Protein AF-A0A8S1HQ28-F1 (afdb_monomer_lite)

Radius of gyration: 29.77 Å; chains: 1; bounding box: 77×65×75 Å

Secondary structure (DSSP, 8-state):
-TTS-HHHHHHHHTTS-HHHHHHHTTT-HHHHHHHHTT----SEEEEEEESSSPEEEE-SSEEEEEEE-SGGG-HHHHHHHHHHHHSTT-SEEEEEE--TTSPPPHHHHHHHHHHTTT----EEEEES-EETSS-HHHHHGGGG----SEEEEES-EESS-HHHHHHHHTTSTTT-SEEEEES-SS--HHHHHHHHHH-TT--EEEEES-TT-BHHHHHHHHHGGGG-SSS--EEE-TTSB--HHHHHHHHTSTTSTTTTTEEEEEEEEESSSEEEEEEEEETTTEEEEEE--------S----TTSSS---------TT--HHHHHHHHHHHHHHHS-HHHHTT-EEEEEE--SS-TTSGGGTTT-GGGPBPTTS-BHHHHHHHHHHHHHHHSPSEEEEEETTEEE--TTPPP----SEEEEEEEE-HHHHTTSEEEEE-TTS-EEEEEES--HHHHHHHT-B-TTS-EEE---EEE-HHHHHHHHHHTTTS-S--S---IIIIISTT-SSS---GGGGGS-HHHHHHHHHHHHHHTTS-EEEEE--TT-EEE--SHHHHHHHTSTT-HHHHHTT--S--EES-EEES-B--TT-EEES-EEES-EE-SS-EEES-EEES-EE-TTEEEEEEEETTEEEEEEEETT--TT--EEEEEETTEEEEEEEE-TTT---EE-BSSHHHHHHHHHH---SSS-EE-HHHHHHTB-HHHHHHHHHHHHHHHT--

Structure (mmCIF, N/CA/C/O backbone):
data_AF-A0A8S1HQ28-F1
#
_entry.id   AF-A0A8S1HQ28-F1
#
loop_
_atom_site.group_PDB
_atom_site.id
_atom_site.type_symbol
_atom_site.label_atom_id
_atom_site.label_alt_id
_atom_site.label_comp_id
_atom_site.label_asym_id
_atom_site.label_entity_id
_atom_site.label_seq_id
_atom_site.pdbx_PDB_ins_code
_atom_site.Cartn_x
_atom_site.Cartn_y
_atom_site.Cartn_z
_atom_site.occupancy
_atom_site.B_iso_or_equiv
_atom_site.auth_seq_id
_atom_site.auth_comp_id
_atom_site.auth_asym_id
_atom_site.auth_atom_id
_atom_site.pdbx_PDB_model_num
ATOM 1 N N . MET A 1 1 ? 32.585 -25.638 -35.243 1.00 60.22 1 MET A N 1
ATOM 2 C CA . MET A 1 1 ? 32.973 -24.228 -35.461 1.00 60.22 1 MET A CA 1
ATOM 3 C C . MET A 1 1 ? 34.467 -24.085 -35.724 1.00 60.22 1 MET A C 1
ATOM 5 O O . MET A 1 1 ? 34.850 -23.422 -36.674 1.00 60.22 1 MET A O 1
ATOM 9 N N . ASP A 1 2 ? 35.320 -24.713 -34.922 1.00 63.03 2 ASP A N 1
ATOM 10 C CA . ASP A 1 2 ? 36.739 -24.347 -34.781 1.00 63.03 2 ASP A CA 1
ATOM 11 C C . ASP A 1 2 ? 37.641 -24.673 -35.985 1.00 63.03 2 ASP A C 1
ATOM 13 O O . ASP A 1 2 ? 38.766 -24.188 -36.058 1.00 63.03 2 ASP A O 1
ATOM 17 N N . GLN A 1 3 ? 37.137 -25.424 -36.966 1.00 77.00 3 GLN A N 1
ATOM 18 C CA . GLN A 1 3 ? 37.811 -25.687 -38.245 1.00 77.00 3 GLN A CA 1
ATOM 19 C C . GLN A 1 3 ? 37.507 -24.640 -39.338 1.00 77.00 3 GLN A C 1
ATOM 21 O O . GLN A 1 3 ? 38.095 -24.699 -40.413 1.00 77.00 3 GLN A O 1
ATOM 26 N N . LEU A 1 4 ? 36.598 -23.685 -39.099 1.00 78.25 4 LEU A N 1
ATOM 27 C CA . LEU A 1 4 ? 36.295 -22.621 -40.065 1.00 78.25 4 LEU A CA 1
ATOM 28 C C . LEU A 1 4 ? 37.443 -21.586 -40.136 1.00 78.25 4 LEU A C 1
ATOM 30 O O . LEU A 1 4 ? 38.080 -21.333 -39.108 1.00 78.25 4 LEU A O 1
ATOM 34 N N . PRO A 1 5 ? 37.683 -20.932 -41.291 1.00 86.00 5 PRO A N 1
ATOM 35 C CA . PRO A 1 5 ? 38.585 -19.778 -41.395 1.00 86.00 5 PRO A CA 1
ATOM 36 C C . PRO A 1 5 ? 38.138 -18.599 -40.514 1.00 86.00 5 PRO A C 1
ATOM 38 O O . PRO A 1 5 ? 36.947 -18.438 -40.235 1.00 86.00 5 PRO A O 1
ATOM 41 N N . VAL A 1 6 ? 39.081 -17.767 -40.058 1.00 82.38 6 VAL A N 1
ATOM 42 C CA . VAL A 1 6 ? 38.793 -16.619 -39.168 1.00 82.38 6 VAL A CA 1
ATOM 43 C C . VAL A 1 6 ? 37.926 -15.581 -39.877 1.00 82.38 6 VAL A C 1
ATOM 45 O O . VAL A 1 6 ? 36.978 -15.071 -39.294 1.00 82.38 6 VAL A O 1
ATOM 48 N N . GLU A 1 7 ? 38.196 -15.356 -41.155 1.00 85.12 7 GLU A N 1
ATOM 49 C CA . GLU A 1 7 ? 37.537 -14.411 -42.054 1.00 85.12 7 GLU A CA 1
ATOM 50 C C . GLU A 1 7 ? 36.063 -14.789 -42.259 1.00 85.12 7 GLU A C 1
ATOM 52 O O . GLU A 1 7 ? 35.180 -13.932 -42.294 1.00 85.12 7 GLU A O 1
ATOM 57 N N . LEU A 1 8 ? 35.779 -16.095 -42.345 1.00 85.25 8 LEU A N 1
ATOM 58 C CA . LEU A 1 8 ? 34.419 -16.614 -42.469 1.00 85.25 8 LEU A CA 1
ATOM 59 C C . LEU A 1 8 ? 33.650 -16.485 -41.148 1.00 85.25 8 LEU A C 1
ATOM 61 O O . LEU A 1 8 ? 32.489 -16.086 -41.163 1.00 85.25 8 LEU A O 1
ATOM 65 N N . VAL A 1 9 ? 34.296 -16.764 -40.009 1.00 85.25 9 VAL A N 1
ATOM 66 C CA . VAL A 1 9 ? 33.696 -16.548 -38.681 1.00 85.25 9 VAL A CA 1
ATOM 67 C C . VAL A 1 9 ? 33.418 -15.059 -38.453 1.00 85.25 9 VAL A C 1
ATOM 69 O O . VAL A 1 9 ? 32.308 -14.712 -38.065 1.00 85.25 9 VAL A O 1
ATOM 72 N N . GLN A 1 10 ? 34.362 -14.172 -38.774 1.00 87.25 10 GLN A N 1
ATOM 73 C CA . GLN A 1 10 ? 34.187 -12.720 -38.684 1.00 87.25 10 GLN A CA 1
ATOM 74 C C . GLN A 1 10 ? 33.024 -12.233 -39.559 1.00 87.25 10 GLN A C 1
ATOM 76 O O . GLN A 1 10 ? 32.195 -11.461 -39.087 1.00 87.25 10 GLN A O 1
ATOM 81 N N . LYS A 1 11 ? 32.903 -12.740 -40.795 1.00 87.19 11 LYS A N 1
ATOM 82 C CA . LYS A 1 11 ? 31.801 -12.394 -41.708 1.00 87.19 11 LYS A CA 1
ATOM 83 C C . LYS A 1 11 ? 30.431 -12.901 -41.238 1.00 87.19 11 LYS A C 1
ATOM 85 O O . LYS A 1 11 ? 29.427 -12.245 -41.499 1.00 87.19 11 LYS A O 1
ATOM 90 N N . ILE A 1 12 ? 30.374 -14.044 -40.550 1.00 87.12 12 ILE A N 1
ATOM 91 C CA . ILE A 1 12 ? 29.144 -14.533 -39.904 1.00 87.12 12 ILE A CA 1
ATOM 92 C C . ILE A 1 12 ? 28.785 -13.632 -38.716 1.00 87.12 12 ILE A C 1
ATOM 94 O O . ILE A 1 12 ? 27.652 -13.167 -38.621 1.00 87.12 12 ILE A O 1
ATOM 98 N N . LEU A 1 13 ? 29.756 -13.341 -37.844 1.00 87.56 13 LEU A N 1
ATOM 99 C CA . LEU A 1 13 ? 29.558 -12.507 -36.657 1.00 87.56 13 LEU A CA 1
ATOM 100 C C . LEU A 1 13 ? 29.146 -11.069 -37.018 1.00 87.56 13 LEU A C 1
ATOM 102 O O . LEU A 1 13 ? 28.272 -10.518 -36.361 1.00 87.56 13 LEU A O 1
ATOM 106 N N . SER A 1 14 ? 29.665 -10.488 -38.106 1.00 86.25 14 SER A N 1
ATOM 107 C CA . SER A 1 14 ? 29.308 -9.128 -38.557 1.00 86.25 14 SER A CA 1
ATOM 108 C C . SER A 1 14 ? 27.853 -8.945 -39.027 1.00 86.25 14 SER A C 1
ATOM 110 O O . SER A 1 14 ? 27.474 -7.838 -39.397 1.00 86.25 14 SER A O 1
ATOM 112 N N . ILE A 1 15 ? 27.052 -10.016 -39.064 1.00 88.50 15 ILE A N 1
ATOM 113 C CA . ILE A 1 15 ? 25.621 -9.995 -39.427 1.00 88.50 15 ILE A CA 1
ATOM 114 C C . ILE A 1 15 ? 24.730 -10.113 -38.169 1.00 88.50 15 ILE A C 1
ATOM 116 O O . ILE A 1 15 ? 23.521 -9.897 -38.235 1.00 88.50 15 ILE A O 1
ATOM 120 N N . LEU A 1 16 ? 25.312 -10.453 -37.015 1.00 86.81 16 LEU A N 1
ATOM 121 C CA . LEU A 1 16 ? 24.599 -10.658 -35.755 1.00 86.81 16 LEU A CA 1
ATOM 122 C C . LEU A 1 16 ? 24.260 -9.332 -35.051 1.00 86.81 16 LEU A C 1
ATOM 124 O O . LEU A 1 16 ? 24.922 -8.316 -35.255 1.00 86.81 16 LEU A O 1
ATOM 128 N N . SER A 1 17 ? 23.238 -9.342 -34.185 1.00 86.62 17 SER A N 1
ATOM 129 C CA . SER A 1 17 ? 22.930 -8.183 -33.334 1.00 86.62 17 SER A CA 1
ATOM 130 C C . SER A 1 17 ? 23.995 -7.988 -32.246 1.00 86.62 17 SER A C 1
ATOM 132 O O . SER A 1 17 ? 24.701 -8.936 -31.900 1.00 86.62 17 SER A O 1
ATOM 134 N N . THR A 1 18 ? 24.076 -6.802 -31.623 1.00 82.25 18 THR A N 1
ATOM 135 C CA . THR A 1 18 ? 24.961 -6.598 -30.456 1.00 82.25 18 THR A CA 1
ATOM 136 C C . THR A 1 18 ? 24.685 -7.619 -29.352 1.00 82.25 18 THR A C 1
ATOM 138 O O . THR A 1 18 ? 25.616 -8.126 -28.733 1.00 82.25 18 THR A O 1
ATOM 141 N N . SER A 1 19 ? 23.416 -7.977 -29.131 1.00 85.94 19 SER A N 1
ATOM 142 C CA . SER A 1 19 ? 23.042 -8.966 -28.120 1.00 85.94 19 SER A CA 1
ATOM 143 C C . SER A 1 19 ? 23.557 -10.367 -28.454 1.00 85.94 19 SER A C 1
ATOM 145 O O . SER A 1 19 ? 24.022 -11.084 -27.570 1.00 85.94 19 SER A O 1
ATOM 147 N N . ASP A 1 20 ? 23.515 -10.758 -29.725 1.00 87.62 20 ASP A N 1
ATOM 148 C CA . ASP A 1 20 ? 24.034 -12.048 -30.182 1.00 87.62 20 ASP A CA 1
ATOM 149 C C . ASP A 1 20 ? 25.571 -12.064 -30.174 1.00 87.62 20 ASP A C 1
ATOM 151 O O . ASP A 1 20 ? 26.163 -13.034 -29.708 1.00 87.62 20 ASP A O 1
ATOM 155 N N . LEU A 1 21 ? 26.223 -10.966 -30.585 1.00 86.38 21 LEU A N 1
ATOM 156 C CA . LEU A 1 21 ? 27.676 -10.768 -30.482 1.00 86.38 21 LEU A CA 1
ATOM 157 C C . LEU A 1 21 ? 28.164 -10.888 -29.034 1.00 86.38 21 LEU A C 1
ATOM 159 O O . LEU A 1 21 ? 29.097 -11.642 -28.761 1.00 86.38 21 LEU A O 1
ATOM 163 N N . MET A 1 22 ? 27.506 -10.207 -28.091 1.00 84.69 22 MET A N 1
ATOM 164 C CA . MET A 1 22 ? 27.854 -10.281 -26.670 1.00 84.69 22 MET A CA 1
ATOM 165 C C . MET A 1 22 ? 27.652 -11.691 -26.092 1.00 84.69 22 MET A C 1
ATOM 167 O O . MET A 1 22 ? 28.441 -12.105 -25.246 1.00 84.69 22 MET A O 1
ATOM 171 N N . ASN A 1 23 ? 26.678 -12.473 -26.576 1.00 86.56 23 ASN A N 1
ATOM 172 C CA . ASN A 1 23 ? 26.574 -13.893 -26.212 1.00 86.56 23 ASN A CA 1
ATOM 173 C C . ASN A 1 23 ? 27.648 -14.757 -26.892 1.00 86.56 23 ASN A C 1
ATOM 175 O O . ASN A 1 23 ? 28.205 -15.643 -26.245 1.00 86.56 23 ASN A O 1
ATOM 179 N N . CYS A 1 24 ? 28.006 -14.490 -28.153 1.00 86.06 24 CYS A N 1
ATOM 180 C CA . CYS A 1 24 ? 29.129 -15.150 -28.828 1.00 86.06 24 CYS A CA 1
ATOM 181 C C . CYS A 1 24 ? 30.451 -14.952 -28.074 1.00 86.06 24 CYS A C 1
ATOM 183 O O . CYS A 1 24 ? 31.258 -15.883 -28.014 1.00 86.06 24 CYS A O 1
ATOM 185 N N . CYS A 1 25 ? 30.644 -13.804 -27.416 1.00 80.44 25 CYS A N 1
ATOM 186 C CA . CYS A 1 25 ? 31.787 -13.580 -26.537 1.00 80.44 25 CYS A CA 1
ATOM 187 C C . CYS A 1 25 ? 31.910 -14.615 -25.404 1.00 80.44 25 CYS A C 1
ATOM 189 O O . CYS A 1 25 ? 33.022 -14.908 -24.974 1.00 80.44 25 CYS A O 1
ATOM 191 N N . LEU A 1 26 ? 30.805 -15.208 -24.943 1.00 81.94 26 LEU A N 1
ATOM 192 C CA . LEU A 1 26 ? 30.790 -16.177 -23.840 1.00 81.94 26 LEU A CA 1
ATOM 193 C C . LEU A 1 26 ? 31.065 -17.624 -24.300 1.00 81.94 26 LEU A C 1
ATOM 195 O O . LEU A 1 26 ? 31.283 -18.497 -23.465 1.00 81.94 26 LEU A O 1
ATOM 199 N N . VAL A 1 27 ? 31.058 -17.895 -25.613 1.00 81.50 27 VAL A N 1
ATOM 200 C CA . VAL A 1 27 ? 31.118 -19.263 -26.171 1.00 81.50 27 VAL A CA 1
ATOM 201 C C . VAL A 1 27 ? 32.533 -19.847 -26.152 1.00 81.50 27 VAL A C 1
ATOM 203 O O . VAL A 1 27 ? 32.724 -21.003 -25.783 1.00 81.50 27 VAL A O 1
ATOM 206 N N . SER A 1 28 ? 33.542 -19.081 -26.577 1.00 79.31 28 SER A N 1
ATOM 207 C CA . SER A 1 28 ? 34.950 -19.497 -26.506 1.00 79.31 28 SER A CA 1
ATOM 208 C C . SER A 1 28 ? 35.894 -18.308 -26.663 1.00 79.31 28 SER A C 1
ATOM 210 O O . SER A 1 28 ? 35.531 -17.304 -27.273 1.00 79.31 28 SER A O 1
ATOM 212 N N . ARG A 1 29 ? 37.152 -18.436 -26.208 1.00 77.00 29 ARG A N 1
ATOM 213 C CA . ARG A 1 29 ? 38.188 -17.392 -26.379 1.00 77.00 29 ARG A CA 1
ATOM 214 C C . ARG A 1 29 ? 38.364 -16.942 -27.838 1.00 77.00 29 ARG A C 1
ATOM 216 O O . ARG A 1 29 ? 38.673 -15.780 -28.082 1.00 77.00 29 ARG A O 1
ATOM 223 N N . ARG A 1 30 ? 38.147 -17.840 -28.810 1.00 81.19 30 ARG A N 1
ATOM 224 C CA . ARG A 1 30 ? 38.226 -17.512 -30.242 1.00 81.19 30 ARG A CA 1
ATOM 225 C C . ARG A 1 30 ? 37.038 -16.668 -30.702 1.00 81.19 30 ARG A C 1
ATOM 227 O O . ARG A 1 30 ? 37.240 -15.696 -31.422 1.00 81.19 30 ARG A O 1
ATOM 234 N N . PHE A 1 31 ? 35.821 -17.024 -30.289 1.00 82.75 31 PHE A N 1
ATOM 235 C CA . PHE A 1 31 ? 34.632 -16.231 -30.607 1.00 82.75 31 PHE A CA 1
ATOM 236 C C . PHE A 1 31 ? 34.655 -14.887 -29.878 1.00 82.75 31 PHE A C 1
ATOM 238 O O . PHE A 1 31 ? 34.329 -13.880 -30.495 1.00 82.75 31 PHE A O 1
ATOM 245 N N . MET A 1 32 ? 35.142 -14.850 -28.636 1.00 78.50 32 MET A N 1
ATOM 246 C CA . MET A 1 32 ? 35.394 -13.634 -27.861 1.00 78.50 32 MET A CA 1
ATOM 247 C C . MET A 1 32 ? 36.320 -12.659 -28.592 1.00 78.50 32 MET A C 1
ATOM 249 O O . MET A 1 32 ? 35.901 -11.545 -28.877 1.00 78.50 32 MET A O 1
ATOM 253 N N . ALA A 1 33 ? 37.528 -13.079 -28.987 1.00 79.19 33 ALA A N 1
ATOM 254 C CA . ALA A 1 33 ? 38.482 -12.187 -29.652 1.00 79.19 33 ALA A CA 1
ATOM 255 C C . ALA A 1 33 ? 37.930 -11.560 -30.950 1.00 79.19 33 ALA A C 1
ATOM 257 O O . ALA A 1 33 ? 38.136 -10.373 -31.197 1.00 79.19 33 ALA A O 1
ATOM 258 N N . ILE A 1 34 ? 37.198 -12.335 -31.761 1.00 83.81 34 ILE A N 1
ATOM 259 C CA . ILE A 1 34 ? 36.603 -11.836 -33.011 1.00 83.81 34 ILE A CA 1
ATOM 260 C C . ILE A 1 34 ? 35.375 -10.958 -32.717 1.00 83.81 34 ILE A C 1
ATOM 262 O O . ILE A 1 34 ? 35.253 -9.880 -33.294 1.00 83.81 34 ILE A O 1
ATOM 266 N N . SER A 1 35 ? 34.496 -11.368 -31.798 1.00 84.81 35 SER A N 1
ATOM 267 C CA . SER A 1 35 ? 33.278 -10.618 -31.452 1.00 84.81 35 SER A CA 1
ATOM 268 C C . SER A 1 35 ? 33.609 -9.274 -30.797 1.00 84.81 35 SER A C 1
ATOM 270 O O . SER A 1 35 ? 33.019 -8.271 -31.178 1.00 84.81 35 SER A O 1
ATOM 272 N N . CYS A 1 36 ? 34.613 -9.207 -29.910 1.00 80.06 36 CYS A N 1
ATOM 273 C CA . CYS A 1 36 ? 35.101 -7.947 -29.339 1.00 80.06 36 CYS A CA 1
ATOM 274 C C . CYS A 1 36 ? 35.595 -6.959 -30.409 1.00 80.06 36 CYS A C 1
ATOM 276 O O . CYS A 1 36 ? 35.365 -5.765 -30.267 1.00 80.06 36 CYS A O 1
ATOM 278 N N . SER A 1 37 ? 36.203 -7.434 -31.505 1.00 81.50 37 SER A N 1
ATOM 279 C CA . SER A 1 37 ? 36.604 -6.569 -32.633 1.00 81.50 37 SER A CA 1
ATOM 280 C C . SER A 1 37 ? 35.435 -6.056 -33.492 1.00 81.50 37 SER A C 1
ATOM 282 O O . SER A 1 37 ? 35.648 -5.250 -34.395 1.00 81.50 37 SER A O 1
ATOM 284 N N . LEU A 1 38 ? 34.213 -6.536 -33.229 1.00 83.88 38 LEU A N 1
ATOM 285 C CA . LEU A 1 38 ? 32.975 -6.182 -33.929 1.00 83.88 38 LEU A CA 1
ATOM 286 C C . LEU A 1 38 ? 31.928 -5.527 -33.007 1.00 83.88 38 LEU A C 1
ATOM 288 O O . LEU A 1 38 ? 30.865 -5.138 -33.489 1.00 83.88 38 LEU A O 1
ATOM 292 N N . MET A 1 39 ? 32.186 -5.416 -31.697 1.00 79.62 39 MET A N 1
ATOM 293 C CA . MET A 1 39 ? 31.259 -4.758 -30.772 1.00 79.62 39 MET A CA 1
ATOM 294 C C . MET A 1 39 ? 31.261 -3.233 -30.982 1.00 79.62 39 MET A C 1
ATOM 296 O O . MET A 1 39 ? 32.324 -2.653 -31.210 1.00 79.62 39 MET A O 1
ATOM 300 N N . PRO A 1 40 ? 30.098 -2.561 -30.883 1.00 79.12 40 PRO A N 1
ATOM 301 C CA . PRO A 1 40 ? 30.046 -1.105 -30.813 1.00 79.12 40 PRO A CA 1
ATOM 302 C C . PRO A 1 40 ? 30.622 -0.607 -29.480 1.00 79.12 40 PRO A C 1
ATOM 304 O O . PRO A 1 40 ? 30.607 -1.326 -28.480 1.00 79.12 40 PRO A O 1
ATOM 307 N N . GLU A 1 41 ? 31.068 0.650 -29.442 1.00 83.69 41 GLU A N 1
ATOM 308 C CA . GLU A 1 41 ? 31.470 1.305 -28.193 1.00 83.69 41 GLU A CA 1
ATOM 309 C C . GLU A 1 41 ? 30.271 1.403 -27.234 1.00 83.69 41 GLU A C 1
ATOM 311 O O . GLU A 1 41 ? 29.306 2.137 -27.473 1.00 83.69 41 GLU A O 1
ATOM 316 N N . LEU A 1 42 ? 30.325 0.635 -26.143 1.00 85.25 42 LEU A N 1
ATOM 317 C CA . LEU A 1 42 ? 29.289 0.624 -25.117 1.00 85.25 42 LEU A CA 1
ATOM 318 C C . LEU A 1 42 ? 29.462 1.828 -24.186 1.00 85.25 42 LEU A C 1
ATOM 320 O O . LEU A 1 42 ? 30.517 2.046 -23.597 1.00 85.25 42 LEU A O 1
ATOM 324 N N . VAL A 1 43 ? 28.391 2.606 -24.061 1.00 89.31 43 VAL A N 1
ATOM 325 C CA . VAL A 1 43 ? 28.334 3.854 -23.292 1.00 89.31 43 VAL A CA 1
ATOM 326 C C . VAL A 1 43 ? 27.760 3.598 -21.897 1.00 89.31 43 VAL A C 1
ATOM 328 O O . VAL A 1 43 ? 28.248 4.160 -20.922 1.00 89.31 43 VAL A O 1
ATOM 331 N N . SER A 1 44 ? 26.766 2.712 -21.786 1.00 90.69 44 SER A N 1
ATOM 332 C CA . SER A 1 44 ? 26.208 2.257 -20.507 1.00 90.69 44 SER A CA 1
ATOM 333 C C . SER A 1 44 ? 26.370 0.745 -20.373 1.00 90.69 44 SER A C 1
ATOM 335 O O . SER A 1 44 ? 26.017 0.009 -21.296 1.00 90.69 44 SER A O 1
ATOM 337 N N . LEU A 1 45 ? 26.882 0.276 -19.234 1.00 92.25 45 LEU A N 1
ATOM 338 C CA . LEU A 1 45 ? 27.032 -1.147 -18.933 1.00 92.25 45 LEU A CA 1
ATOM 339 C C . LEU A 1 45 ? 26.366 -1.504 -17.598 1.00 92.25 45 LEU A C 1
ATOM 341 O O . LEU A 1 45 ? 26.704 -0.940 -16.558 1.00 92.25 45 LEU A O 1
ATOM 345 N N . ARG A 1 46 ? 25.460 -2.486 -17.622 1.00 91.81 46 ARG A N 1
ATOM 346 C CA . ARG A 1 46 ? 24.896 -3.123 -16.423 1.00 91.81 46 ARG A CA 1
ATOM 347 C C . ARG A 1 46 ? 25.542 -4.480 -16.172 1.00 91.81 46 ARG A C 1
ATOM 349 O O . ARG A 1 46 ? 25.710 -5.274 -17.092 1.00 91.81 46 ARG A O 1
ATOM 356 N N . ILE A 1 47 ? 25.865 -4.773 -14.923 1.00 90.56 47 ILE A N 1
ATOM 357 C CA . ILE A 1 47 ? 26.485 -6.025 -14.505 1.00 90.56 47 ILE A CA 1
ATOM 358 C C . ILE A 1 47 ? 25.621 -6.642 -13.411 1.00 90.56 47 ILE A C 1
ATOM 360 O O . ILE A 1 47 ? 25.559 -6.124 -12.300 1.00 90.56 47 ILE A O 1
ATOM 364 N N . ALA A 1 48 ? 24.938 -7.733 -13.748 1.00 88.12 48 ALA A N 1
ATOM 365 C CA . ALA A 1 48 ? 24.106 -8.487 -12.819 1.00 88.12 48 ALA A CA 1
ATOM 366 C C . ALA A 1 48 ? 24.921 -9.651 -12.246 1.00 88.12 48 ALA A C 1
ATOM 368 O O . ALA A 1 48 ? 25.379 -10.522 -12.988 1.00 88.12 48 ALA A O 1
ATOM 369 N N . LEU A 1 49 ? 25.126 -9.662 -10.934 1.00 84.50 49 LEU A N 1
ATOM 370 C CA . LEU A 1 49 ? 25.721 -10.777 -10.209 1.00 84.50 49 LEU A CA 1
ATOM 371 C C . LEU A 1 49 ? 24.599 -11.757 -9.855 1.00 84.50 49 LEU A C 1
ATOM 373 O O . LEU A 1 49 ? 23.597 -11.366 -9.261 1.00 84.50 49 LEU A O 1
ATOM 377 N N . SER A 1 50 ? 24.732 -13.015 -10.269 1.00 76.94 50 SER A N 1
ATOM 378 C CA . SER A 1 50 ? 23.623 -13.973 -10.244 1.00 76.94 50 SER A CA 1
ATOM 379 C C . SER A 1 50 ? 24.097 -15.420 -10.085 1.00 76.94 50 SER A C 1
ATOM 381 O O . SER A 1 50 ? 25.293 -15.710 -9.982 1.00 76.94 50 SER A O 1
ATOM 383 N N . ASP A 1 51 ? 23.141 -16.350 -10.098 1.00 71.75 51 ASP A N 1
ATOM 384 C CA . ASP A 1 51 ? 23.400 -17.769 -10.327 1.00 71.75 51 ASP A CA 1
ATOM 385 C C . ASP A 1 51 ? 23.577 -18.060 -11.829 1.00 71.75 51 ASP A C 1
ATOM 387 O O . ASP A 1 51 ? 23.270 -17.240 -12.699 1.00 71.75 51 ASP A O 1
ATOM 391 N N . CYS A 1 52 ? 24.129 -19.233 -12.130 1.00 67.94 52 CYS A N 1
ATOM 392 C CA . CYS A 1 52 ? 24.496 -19.665 -13.479 1.00 67.94 52 CYS A CA 1
ATOM 393 C C . CYS A 1 52 ? 23.275 -19.963 -14.378 1.00 67.94 52 CYS A C 1
ATOM 395 O O . CYS A 1 52 ? 22.244 -20.414 -13.877 1.00 67.94 52 CYS A O 1
ATOM 397 N N . PRO A 1 53 ? 23.400 -19.842 -15.717 1.00 73.25 53 PRO A N 1
ATOM 398 C CA . PRO A 1 53 ? 24.623 -19.585 -16.488 1.00 73.25 53 PRO A CA 1
ATOM 399 C C . PRO A 1 53 ? 24.920 -18.093 -16.698 1.00 73.25 53 PRO A C 1
ATOM 401 O O . PRO A 1 53 ? 24.013 -17.267 -16.698 1.00 73.25 53 PRO A O 1
ATOM 404 N N . CYS A 1 54 ? 26.185 -17.763 -16.978 1.00 81.19 54 CYS A N 1
ATOM 405 C CA . CYS A 1 54 ? 26.553 -16.432 -17.465 1.00 81.19 54 CYS A CA 1
ATOM 406 C C . CYS A 1 54 ? 25.844 -16.129 -18.799 1.00 81.19 54 CYS A C 1
ATOM 408 O O . CYS A 1 54 ? 25.749 -17.001 -19.666 1.00 81.19 54 CYS A O 1
ATOM 410 N N . ARG A 1 55 ? 25.374 -14.892 -18.972 1.00 85.94 55 ARG A N 1
ATOM 411 C CA . ARG A 1 55 ? 24.684 -14.399 -20.178 1.00 85.94 55 ARG A CA 1
ATOM 412 C C . ARG A 1 55 ? 25.095 -12.961 -20.454 1.00 85.94 55 ARG A C 1
ATOM 414 O O . ARG A 1 55 ? 25.584 -12.279 -19.562 1.00 85.94 55 ARG A O 1
ATOM 421 N N . ALA A 1 56 ? 24.875 -12.481 -21.667 1.00 86.62 56 ALA A N 1
ATOM 422 C CA . ALA A 1 56 ? 25.062 -11.073 -21.985 1.00 86.62 56 ALA A CA 1
ATOM 423 C C . ALA A 1 56 ? 24.004 -10.609 -22.988 1.00 86.62 56 ALA A C 1
ATOM 425 O O . ALA A 1 56 ? 23.267 -11.417 -23.554 1.00 86.62 56 ALA A O 1
ATOM 426 N N . GLY A 1 57 ? 23.936 -9.311 -23.233 1.00 84.31 57 GLY A N 1
ATOM 427 C CA . GLY A 1 57 ? 23.095 -8.754 -24.281 1.00 84.31 57 GLY A CA 1
ATOM 428 C C . GLY A 1 57 ? 23.283 -7.251 -24.408 1.00 84.31 57 GLY A C 1
ATOM 429 O O . GLY A 1 57 ? 23.928 -6.634 -23.566 1.00 84.31 57 GLY A O 1
ATOM 430 N N . GLY A 1 58 ? 22.732 -6.643 -25.455 1.00 82.88 58 GLY A N 1
ATOM 431 C CA . GLY A 1 58 ? 22.936 -5.215 -25.672 1.00 82.88 58 GLY A CA 1
ATOM 432 C C . GLY A 1 58 ? 22.220 -4.621 -26.878 1.00 82.88 58 GLY A C 1
ATOM 433 O O . GLY A 1 58 ? 21.748 -5.332 -27.768 1.00 82.88 58 GLY A O 1
ATOM 434 N N . SER A 1 59 ? 22.160 -3.292 -26.875 1.00 81.06 59 SER A N 1
ATOM 435 C CA . SER A 1 59 ? 2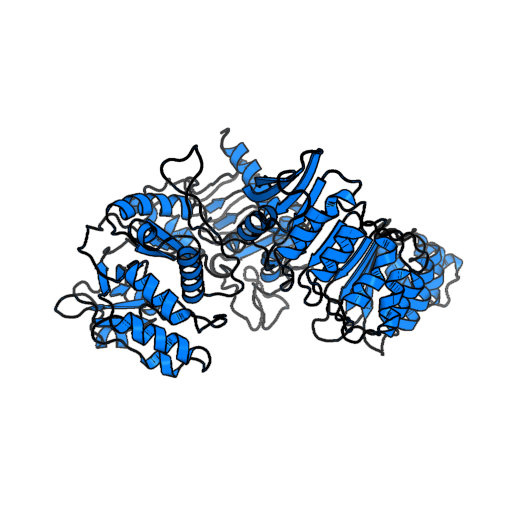1.668 -2.420 -27.941 1.00 81.06 59 SER A CA 1
ATOM 436 C C . SER A 1 59 ? 22.850 -1.806 -28.715 1.00 81.06 59 SER A C 1
ATOM 438 O O . SER A 1 59 ? 23.961 -2.332 -28.701 1.00 81.06 59 SER A O 1
ATOM 440 N N . ALA A 1 60 ? 22.647 -0.694 -29.425 1.00 76.88 60 ALA A N 1
ATOM 441 C CA . ALA A 1 60 ? 23.729 -0.005 -30.136 1.00 76.88 60 ALA A CA 1
ATOM 442 C C . ALA A 1 60 ? 24.705 0.759 -29.211 1.00 76.88 60 ALA A C 1
ATOM 444 O O . ALA A 1 60 ? 25.767 1.162 -29.676 1.00 76.88 60 ALA A O 1
ATOM 445 N N . LYS A 1 61 ? 24.334 1.005 -27.942 1.00 83.94 61 LYS A N 1
ATOM 446 C CA . LYS A 1 61 ? 25.138 1.769 -26.960 1.00 83.94 61 LYS A CA 1
ATOM 447 C C . LYS A 1 61 ? 25.042 1.269 -25.515 1.00 83.94 61 LYS A C 1
ATOM 449 O O . LYS A 1 61 ? 25.756 1.778 -24.653 1.00 83.94 61 LYS A O 1
ATOM 454 N N . GLU A 1 62 ? 24.164 0.315 -25.233 1.00 87.19 62 GLU A N 1
ATOM 455 C CA . GLU A 1 62 ? 23.935 -0.212 -23.887 1.00 87.19 62 GLU A CA 1
ATOM 456 C C . GLU A 1 62 ? 24.250 -1.703 -23.889 1.00 87.19 62 GLU A C 1
ATOM 458 O O . GLU A 1 62 ? 23.786 -2.423 -24.772 1.00 87.19 62 GLU A O 1
ATOM 463 N N . GLY A 1 63 ? 25.010 -2.172 -22.907 1.00 87.69 63 GLY A N 1
ATOM 464 C CA . GLY A 1 63 ? 25.258 -3.592 -22.694 1.00 87.69 63 GLY A CA 1
ATOM 465 C C . GLY A 1 63 ? 24.809 -4.033 -21.310 1.00 87.69 63 GLY A C 1
ATOM 466 O O . GLY A 1 63 ? 24.802 -3.252 -20.358 1.00 87.69 63 GLY A O 1
ATOM 467 N N . TRP A 1 64 ? 24.487 -5.312 -21.181 1.00 89.62 64 TRP A N 1
ATOM 468 C CA . TRP A 1 64 ? 24.354 -5.981 -19.899 1.00 89.62 64 TRP A CA 1
ATOM 469 C C . TRP A 1 64 ? 25.135 -7.297 -19.894 1.00 89.62 64 TRP A C 1
ATOM 471 O O . TRP A 1 64 ? 25.241 -7.987 -20.911 1.00 89.62 64 TRP A O 1
ATOM 481 N N . LEU A 1 65 ? 25.698 -7.634 -18.736 1.00 88.56 65 LEU A N 1
ATOM 482 C CA . LEU A 1 65 ? 26.476 -8.844 -18.502 1.00 88.56 65 LEU A CA 1
ATOM 483 C C . LEU A 1 65 ? 26.008 -9.496 -17.198 1.00 88.56 65 LEU A C 1
ATOM 485 O O . LEU A 1 65 ? 26.171 -8.935 -16.118 1.00 88.56 65 LEU A O 1
ATOM 489 N N . GLN A 1 66 ? 25.422 -10.683 -17.308 1.00 87.00 66 GLN A N 1
ATOM 490 C CA . GLN A 1 66 ? 25.013 -11.520 -16.188 1.00 87.00 66 GLN A CA 1
ATOM 491 C C . GLN A 1 66 ? 26.148 -12.495 -15.851 1.00 87.00 66 GLN A C 1
ATOM 493 O O . GLN A 1 66 ? 26.570 -13.291 -16.696 1.00 87.00 66 GLN A O 1
ATOM 498 N N . ILE A 1 67 ? 26.660 -12.416 -14.624 1.00 82.75 67 ILE A N 1
ATOM 499 C CA . ILE A 1 67 ? 27.868 -13.104 -14.166 1.00 82.75 67 ILE A CA 1
ATOM 500 C C . ILE A 1 67 ? 27.518 -14.055 -13.030 1.00 82.75 67 ILE A C 1
ATOM 502 O O . ILE A 1 67 ? 27.078 -13.636 -11.961 1.00 82.75 67 ILE A O 1
ATOM 506 N N . CYS A 1 68 ? 27.807 -15.337 -13.233 1.00 80.50 68 CYS A N 1
ATOM 507 C CA . CYS A 1 68 ? 27.640 -16.336 -12.192 1.00 80.50 68 CYS A CA 1
ATOM 508 C C . CYS A 1 68 ? 28.704 -16.182 -11.093 1.00 80.50 68 CYS A C 1
ATOM 510 O O . CYS A 1 68 ? 29.900 -16.263 -11.380 1.00 80.50 68 CYS A O 1
ATOM 512 N N . GLN A 1 69 ? 28.297 -16.027 -9.828 1.00 74.88 69 GLN A N 1
ATOM 513 C CA . GLN A 1 69 ? 29.244 -15.854 -8.712 1.00 74.88 69 GLN A CA 1
ATOM 514 C C . GLN A 1 69 ? 30.058 -17.130 -8.368 1.00 74.88 69 GLN A C 1
ATOM 516 O O . GLN A 1 69 ? 31.014 -17.068 -7.591 1.00 74.88 69 GLN A O 1
ATOM 521 N N . CYS A 1 70 ? 29.716 -18.306 -8.916 1.00 73.94 70 CYS A N 1
ATOM 522 C CA . CYS A 1 70 ? 30.336 -19.573 -8.512 1.00 73.94 70 CYS A CA 1
ATOM 523 C C . CYS A 1 70 ? 31.725 -19.835 -9.142 1.00 73.94 70 CYS A C 1
ATOM 525 O O . CYS A 1 70 ? 31.974 -19.575 -10.321 1.00 73.94 70 CYS A O 1
ATOM 527 N N . LYS A 1 71 ? 32.618 -20.476 -8.372 1.00 68.75 71 LYS A N 1
ATOM 528 C CA . LYS A 1 71 ? 33.998 -20.802 -8.795 1.00 68.75 71 LYS A CA 1
ATOM 529 C C . LYS A 1 71 ? 34.099 -21.767 -9.989 1.00 68.75 71 LYS A C 1
ATOM 531 O O . LYS A 1 71 ? 35.155 -21.851 -10.601 1.00 68.75 71 LYS A O 1
ATOM 536 N N . MET A 1 72 ? 33.027 -22.490 -10.324 1.00 67.44 72 MET A N 1
ATOM 537 C CA . MET A 1 72 ? 33.025 -23.494 -11.399 1.00 67.44 72 MET A CA 1
ATOM 538 C C . MET A 1 72 ? 32.950 -22.897 -12.813 1.00 67.44 72 MET A C 1
ATOM 540 O O . MET A 1 72 ? 33.282 -23.592 -13.767 1.00 67.44 72 MET A O 1
ATOM 544 N N . HIS A 1 73 ? 32.505 -21.643 -12.963 1.00 71.44 73 HIS A N 1
ATOM 545 C CA . HIS A 1 73 ? 32.149 -21.061 -14.268 1.00 71.44 73 HIS A CA 1
ATOM 546 C C . HIS A 1 73 ? 33.048 -19.894 -14.720 1.00 71.44 73 HIS A C 1
ATOM 548 O O . HIS A 1 73 ? 32.691 -19.161 -15.638 1.00 71.44 73 HIS A O 1
ATOM 554 N N . GLY A 1 74 ? 34.231 -19.735 -14.113 1.00 69.75 74 GLY A N 1
ATOM 555 C CA . GLY A 1 74 ? 35.312 -18.904 -14.666 1.00 69.75 74 GLY A CA 1
ATOM 556 C C . GLY A 1 74 ? 34.991 -17.413 -14.839 1.00 69.75 74 GLY A C 1
ATOM 557 O O . GLY A 1 74 ? 35.487 -16.776 -15.768 1.00 69.75 74 GLY A O 1
ATOM 558 N N . ALA A 1 75 ? 34.141 -16.848 -13.973 1.00 74.19 75 ALA A N 1
ATOM 559 C CA . ALA A 1 75 ? 33.736 -15.438 -14.025 1.00 74.19 75 ALA A CA 1
ATOM 560 C C . ALA A 1 75 ? 34.932 -14.467 -14.035 1.00 74.19 75 ALA A C 1
ATOM 562 O O . ALA A 1 75 ? 34.911 -13.456 -14.735 1.00 74.19 75 ALA A O 1
ATOM 563 N N . LYS A 1 76 ? 35.996 -14.815 -13.307 1.00 77.44 76 LYS A N 1
ATOM 564 C CA . LYS A 1 76 ? 37.265 -14.087 -13.233 1.00 77.44 76 LYS A CA 1
ATOM 565 C C . LYS A 1 76 ? 37.969 -14.018 -14.588 1.00 77.44 76 LYS A C 1
ATOM 567 O O . LYS A 1 76 ? 38.284 -12.932 -15.064 1.00 77.44 76 LYS A O 1
ATOM 572 N N . GLU A 1 77 ? 38.178 -15.167 -15.221 1.00 78.81 77 GLU A N 1
ATOM 573 C CA . GLU A 1 77 ? 38.830 -15.298 -16.525 1.00 78.81 77 GLU A CA 1
ATOM 574 C C . GLU A 1 77 ? 38.002 -14.633 -17.632 1.00 78.81 77 GLU A C 1
ATOM 576 O O . GLU A 1 77 ? 38.554 -14.056 -18.566 1.00 78.81 77 GLU A O 1
ATOM 581 N N . LEU A 1 78 ? 36.675 -14.694 -17.512 1.00 77.88 78 LEU A N 1
ATOM 582 C CA . LEU A 1 78 ? 35.721 -14.059 -18.414 1.00 77.88 78 LEU A CA 1
ATOM 583 C C . LEU A 1 78 ? 35.783 -12.527 -18.300 1.00 77.88 78 LEU A C 1
ATOM 585 O O . LEU A 1 78 ? 35.964 -11.846 -19.308 1.00 77.88 78 LEU A O 1
ATOM 589 N N . LEU A 1 79 ? 35.728 -11.976 -17.084 1.00 82.75 79 LEU A N 1
ATOM 590 C CA . LEU A 1 79 ? 35.862 -10.536 -16.851 1.00 82.75 79 LEU A CA 1
ATOM 591 C C . LEU A 1 79 ? 37.224 -9.988 -17.295 1.00 82.75 79 LEU A C 1
ATOM 593 O O . LEU A 1 79 ? 37.275 -8.962 -17.970 1.00 82.75 79 LEU A O 1
ATOM 597 N N . GLN A 1 80 ? 38.320 -10.680 -16.969 1.00 83.38 80 GLN A N 1
ATOM 598 C CA . GLN A 1 80 ? 39.680 -10.248 -17.316 1.00 83.38 80 GLN A CA 1
ATOM 599 C C . GLN A 1 80 ? 39.929 -10.127 -18.827 1.00 83.38 80 GLN A C 1
ATOM 601 O O . GLN A 1 80 ? 40.819 -9.378 -19.225 1.00 83.38 80 GLN A O 1
ATOM 606 N N . VAL A 1 81 ? 39.169 -10.843 -19.666 1.00 76.94 81 VAL A N 1
ATOM 607 C CA . VAL A 1 81 ? 39.299 -10.769 -21.131 1.00 76.94 81 VAL A CA 1
ATOM 608 C C . VAL A 1 81 ? 38.214 -9.894 -21.771 1.00 76.94 81 VAL A C 1
ATOM 610 O O . VAL A 1 81 ? 38.497 -9.264 -22.784 1.00 76.94 81 VAL A O 1
ATOM 613 N N . LEU A 1 82 ? 37.007 -9.789 -21.197 1.00 81.44 82 LEU A N 1
ATOM 614 C CA . LEU A 1 82 ? 35.944 -8.931 -21.745 1.00 81.44 82 LEU A CA 1
ATOM 615 C C . LEU A 1 82 ? 36.122 -7.447 -21.422 1.00 81.44 82 LEU A C 1
ATOM 617 O O . LEU A 1 82 ? 36.025 -6.616 -22.325 1.00 81.44 82 LEU A O 1
ATOM 621 N N . LEU A 1 83 ? 36.364 -7.105 -20.150 1.00 85.44 83 LEU A N 1
ATOM 622 C CA . LEU A 1 83 ? 36.339 -5.713 -19.686 1.00 85.44 83 LEU A CA 1
ATOM 623 C C . LEU A 1 83 ? 37.267 -4.769 -20.476 1.00 85.44 83 LEU A C 1
ATOM 625 O O . LEU A 1 83 ? 36.788 -3.688 -20.819 1.00 85.44 83 LEU A O 1
ATOM 629 N N . PRO A 1 84 ? 38.509 -5.150 -20.865 1.00 84.31 84 PRO A N 1
ATOM 630 C CA . PRO A 1 84 ? 39.395 -4.298 -21.670 1.00 84.31 84 PRO A CA 1
ATOM 631 C C . PRO A 1 84 ? 38.804 -3.760 -22.982 1.00 84.31 84 PRO A C 1
ATOM 633 O O . PRO A 1 84 ? 39.304 -2.764 -23.497 1.00 84.31 84 PRO A O 1
ATOM 636 N N . PHE A 1 85 ? 37.768 -4.405 -23.530 1.00 77.50 85 PHE A N 1
ATOM 637 C CA . PHE A 1 85 ? 37.111 -3.996 -24.777 1.00 77.50 85 PHE A CA 1
ATOM 638 C C . PHE A 1 85 ? 35.828 -3.177 -24.566 1.00 77.50 85 PHE A C 1
ATOM 640 O O . PHE A 1 85 ? 35.316 -2.622 -25.532 1.00 77.50 85 PHE A O 1
ATOM 647 N N . ILE A 1 86 ? 35.286 -3.119 -23.341 1.00 81.44 86 ILE A N 1
ATOM 648 C CA . ILE A 1 86 ? 33.960 -2.529 -23.063 1.00 81.44 86 ILE A CA 1
ATOM 649 C C . ILE A 1 86 ? 33.935 -1.497 -21.928 1.00 81.44 86 ILE A C 1
ATOM 651 O O . ILE A 1 86 ? 32.936 -0.798 -21.787 1.00 81.44 86 ILE A O 1
ATOM 655 N N . SER A 1 87 ? 34.990 -1.376 -21.116 1.00 84.62 87 SER A N 1
ATOM 656 C CA . SER A 1 87 ? 35.035 -0.395 -20.020 1.00 84.62 87 SER A CA 1
ATOM 657 C C . SER A 1 87 ? 35.519 0.993 -20.452 1.00 84.62 87 SER A C 1
ATOM 659 O O . SER A 1 87 ? 35.079 1.992 -19.893 1.00 84.62 87 SER A O 1
ATOM 661 N N . SER A 1 88 ? 36.409 1.080 -21.445 1.00 82.38 88 SER A N 1
ATOM 662 C CA . SER A 1 88 ? 37.159 2.304 -21.777 1.00 82.38 88 SER A CA 1
ATOM 663 C C . SER A 1 88 ? 36.297 3.476 -22.264 1.00 82.38 88 SER A C 1
ATOM 665 O O . SER A 1 88 ? 36.624 4.626 -21.978 1.00 82.38 88 SER A O 1
ATOM 667 N N . ALA A 1 89 ? 35.199 3.194 -22.970 1.00 84.88 89 ALA A N 1
ATOM 668 C CA . ALA A 1 89 ? 34.262 4.193 -23.496 1.00 84.88 89 ALA A CA 1
ATOM 669 C C . ALA A 1 89 ? 33.041 4.445 -22.584 1.00 84.88 89 ALA A C 1
ATOM 671 O O . ALA A 1 89 ? 32.223 5.324 -22.869 1.00 84.88 89 ALA A O 1
ATOM 672 N N . ALA A 1 90 ? 32.897 3.684 -21.495 1.00 90.56 90 ALA A N 1
ATOM 673 C CA . ALA A 1 90 ? 31.691 3.695 -20.681 1.00 90.56 90 ALA A CA 1
ATOM 674 C C . ALA A 1 90 ? 31.570 4.976 -19.837 1.00 90.56 90 ALA A C 1
ATOM 676 O O . ALA A 1 90 ? 32.478 5.343 -19.089 1.00 90.56 90 ALA A O 1
ATOM 677 N N . ASN A 1 91 ? 30.403 5.622 -19.910 1.00 93.62 91 ASN A N 1
ATOM 678 C CA . ASN A 1 91 ? 30.022 6.753 -19.063 1.00 93.62 91 ASN A CA 1
ATOM 679 C C . ASN A 1 91 ? 29.051 6.362 -17.930 1.00 93.62 91 ASN A C 1
ATOM 681 O O . ASN A 1 91 ? 28.829 7.155 -17.017 1.00 93.62 91 ASN A O 1
ATOM 685 N N . SER A 1 92 ? 28.482 5.157 -17.959 1.00 94.94 92 SER A N 1
ATOM 686 C CA . SER A 1 92 ? 27.543 4.659 -16.953 1.00 94.94 92 SER A CA 1
ATOM 687 C C . SER A 1 92 ? 27.855 3.203 -16.616 1.00 94.94 92 SER A C 1
ATOM 689 O O . SER A 1 92 ? 27.888 2.354 -17.507 1.00 94.94 92 SER A O 1
ATOM 691 N N . LEU A 1 93 ? 28.072 2.921 -15.330 1.00 95.12 93 LEU A N 1
ATOM 692 C CA . LEU A 1 93 ? 28.223 1.572 -14.789 1.00 95.12 93 LEU A CA 1
ATOM 693 C C . LEU A 1 93 ? 27.138 1.320 -13.739 1.00 95.12 93 LEU A C 1
ATOM 695 O O . LEU A 1 93 ? 27.001 2.077 -12.781 1.00 95.12 93 LEU A O 1
ATOM 699 N N . GLU A 1 94 ? 26.393 0.235 -13.904 1.00 94.75 94 GLU A N 1
ATOM 700 C CA . GLU A 1 94 ? 25.413 -0.266 -12.942 1.00 94.75 94 GLU A CA 1
ATOM 701 C C . GLU A 1 94 ? 25.826 -1.672 -12.504 1.00 94.75 94 GLU A C 1
ATOM 703 O O . GLU A 1 94 ? 26.065 -2.530 -13.349 1.00 94.75 94 GLU A O 1
ATOM 708 N N . VAL A 1 95 ? 25.925 -1.917 -11.199 1.00 92.25 95 VAL A N 1
ATOM 709 C CA . VAL A 1 95 ? 26.179 -3.247 -10.632 1.00 92.25 95 VAL A CA 1
ATOM 710 C C . VAL A 1 95 ? 25.003 -3.608 -9.738 1.00 92.25 95 VAL A C 1
ATOM 712 O O . VAL A 1 95 ? 24.725 -2.900 -8.770 1.00 92.25 95 VAL A O 1
ATOM 715 N N . GLU A 1 96 ? 24.322 -4.704 -10.058 1.00 89.00 96 GLU A N 1
ATOM 716 C CA . GLU A 1 96 ? 23.231 -5.252 -9.254 1.00 89.00 96 GLU A CA 1
ATOM 717 C C . GLU A 1 96 ? 23.576 -6.664 -8.780 1.00 89.00 96 GLU A C 1
ATOM 719 O O . GLU A 1 96 ? 24.154 -7.442 -9.537 1.00 89.00 96 GLU A O 1
ATOM 724 N N . ASP A 1 97 ? 23.200 -7.011 -7.549 1.00 84.12 97 ASP A N 1
ATOM 725 C CA . ASP A 1 97 ? 23.207 -8.398 -7.076 1.00 84.12 97 ASP A CA 1
ATOM 726 C C . ASP A 1 97 ? 21.776 -8.949 -7.011 1.00 84.12 97 ASP A C 1
ATOM 728 O O . ASP A 1 97 ? 20.908 -8.425 -6.306 1.00 84.12 97 ASP A O 1
ATOM 732 N N . GLU A 1 98 ? 21.522 -10.010 -7.775 1.00 68.25 98 GLU A N 1
ATOM 733 C CA . GLU A 1 98 ? 20.240 -10.717 -7.806 1.00 68.25 98 GLU A CA 1
ATOM 734 C C . GLU A 1 98 ? 20.135 -11.751 -6.661 1.00 68.25 98 GLU A C 1
ATOM 736 O O . GLU A 1 98 ? 19.050 -12.281 -6.395 1.00 68.25 98 GLU A O 1
ATOM 741 N N . LEU A 1 99 ? 21.239 -12.045 -5.954 1.00 62.09 99 LEU A N 1
ATOM 742 C CA . LEU A 1 99 ? 21.333 -13.131 -4.976 1.00 62.09 99 LEU A CA 1
ATOM 743 C C . LEU A 1 99 ? 21.132 -12.676 -3.527 1.00 62.09 99 LEU A C 1
ATOM 745 O O . LEU A 1 99 ? 22.076 -12.426 -2.781 1.00 62.09 99 LEU A O 1
ATOM 749 N N . ALA A 1 100 ? 19.893 -12.756 -3.042 1.00 49.59 100 ALA A N 1
ATOM 750 C CA . ALA A 1 100 ? 19.537 -12.518 -1.634 1.00 49.59 100 ALA A CA 1
ATOM 751 C C . ALA A 1 100 ? 20.088 -13.563 -0.615 1.00 49.59 100 ALA A C 1
ATOM 753 O O . ALA A 1 100 ? 19.483 -13.768 0.440 1.00 49.59 100 ALA A O 1
ATOM 754 N N . LYS A 1 101 ? 21.173 -14.290 -0.934 1.00 51.56 101 LYS A N 1
ATOM 755 C CA . LYS A 1 101 ? 21.702 -15.429 -0.150 1.00 51.56 101 LYS A CA 1
ATOM 756 C C . LYS A 1 101 ? 23.230 -15.588 -0.115 1.00 51.56 101 LYS A C 1
ATOM 758 O O . LYS A 1 101 ? 23.703 -16.390 0.688 1.00 51.56 101 LYS A O 1
ATOM 763 N N . THR A 1 102 ? 24.002 -14.893 -0.950 1.00 60.16 102 THR A N 1
ATOM 764 C CA . THR A 1 102 ? 25.461 -15.099 -1.055 1.00 60.16 102 THR A CA 1
ATOM 765 C C . THR A 1 102 ? 26.193 -13.773 -1.190 1.00 60.16 102 THR A C 1
ATOM 767 O O . THR A 1 102 ? 25.926 -13.031 -2.126 1.00 60.16 102 THR A O 1
ATOM 770 N N . SER A 1 103 ? 27.142 -13.504 -0.292 1.00 67.88 103 SER A N 1
ATOM 771 C CA . SER A 1 103 ? 27.910 -12.256 -0.304 1.00 67.88 103 SER A CA 1
ATOM 772 C C . SER A 1 103 ? 28.787 -12.115 -1.544 1.00 67.88 103 SER A C 1
ATOM 774 O O . SER A 1 103 ? 29.460 -13.080 -1.925 1.00 67.88 103 SER A O 1
ATOM 776 N N . VAL A 1 104 ? 28.875 -10.899 -2.079 1.00 78.81 104 VAL A N 1
ATOM 777 C CA . VAL A 1 104 ? 29.638 -10.585 -3.290 1.00 78.81 104 VAL A CA 1
ATOM 778 C C . VAL A 1 104 ? 31.120 -10.952 -3.150 1.00 78.81 104 VAL A C 1
ATOM 780 O O . VAL A 1 104 ? 31.774 -10.637 -2.153 1.00 78.81 104 VAL A O 1
ATOM 783 N N . SER A 1 105 ? 31.682 -11.581 -4.186 1.00 81.62 105 SER A N 1
ATOM 784 C CA . SER A 1 105 ? 33.116 -11.884 -4.254 1.00 81.62 105 SER A CA 1
ATOM 785 C C . SER A 1 105 ? 33.982 -10.622 -4.405 1.00 81.62 105 SER A C 1
ATOM 787 O O . SER A 1 105 ? 33.885 -9.905 -5.404 1.00 81.62 105 SER A O 1
ATOM 789 N N . ASP A 1 106 ? 34.896 -10.412 -3.450 1.00 87.19 106 ASP A N 1
ATOM 790 C CA . ASP A 1 106 ? 35.920 -9.355 -3.484 1.00 87.19 106 ASP A CA 1
ATOM 791 C C . ASP A 1 106 ? 36.760 -9.384 -4.770 1.00 87.19 106 ASP A C 1
ATOM 793 O O . ASP A 1 106 ? 36.967 -8.342 -5.383 1.00 87.19 106 ASP A O 1
ATOM 797 N N . GLU A 1 107 ? 37.172 -10.571 -5.237 1.00 85.12 107 GLU A N 1
ATOM 798 C CA . GLU A 1 107 ? 37.959 -10.710 -6.471 1.00 85.12 107 GLU A CA 1
ATOM 799 C C . GLU A 1 107 ? 37.202 -10.182 -7.698 1.00 85.12 107 GLU A C 1
ATOM 801 O O . GLU A 1 107 ? 37.789 -9.494 -8.533 1.00 85.12 107 GLU A O 1
ATOM 806 N N . ASN A 1 108 ? 35.897 -10.459 -7.795 1.00 84.38 108 ASN A N 1
ATOM 807 C CA . ASN A 1 108 ? 35.078 -9.969 -8.903 1.00 84.38 108 ASN A CA 1
ATOM 808 C C . ASN A 1 108 ? 34.934 -8.442 -8.841 1.00 84.38 108 ASN A C 1
ATOM 810 O O . ASN A 1 108 ? 35.137 -7.783 -9.856 1.00 84.38 108 ASN A O 1
ATOM 814 N N . ILE A 1 109 ? 34.651 -7.860 -7.669 1.00 88.56 109 ILE A N 1
ATOM 815 C CA . ILE A 1 109 ? 34.533 -6.396 -7.525 1.00 88.56 109 ILE A CA 1
ATOM 816 C C . ILE A 1 109 ? 35.878 -5.699 -7.761 1.00 88.56 109 ILE A C 1
ATOM 818 O O . ILE A 1 109 ? 35.911 -4.670 -8.430 1.00 88.56 109 ILE A O 1
ATOM 822 N N . ALA A 1 110 ? 36.993 -6.266 -7.295 1.00 90.06 110 ALA A N 1
ATOM 823 C CA . ALA A 1 110 ? 38.328 -5.737 -7.561 1.00 90.06 110 ALA A CA 1
ATOM 824 C C . ALA A 1 110 ? 38.645 -5.718 -9.063 1.00 90.06 110 ALA A C 1
ATOM 826 O O . ALA A 1 110 ? 39.153 -4.718 -9.564 1.00 90.06 110 ALA A O 1
ATOM 827 N N . ILE A 1 111 ? 38.292 -6.781 -9.794 1.00 88.56 111 ILE A N 1
ATOM 828 C CA . ILE A 1 111 ? 38.437 -6.852 -11.254 1.00 88.56 111 ILE A CA 1
ATOM 829 C C . ILE A 1 111 ? 37.529 -5.826 -11.947 1.00 88.56 111 ILE A C 1
ATOM 831 O O . ILE A 1 111 ? 38.011 -5.063 -12.783 1.00 88.56 111 ILE A O 1
ATOM 835 N N . LEU A 1 112 ? 36.243 -5.765 -11.580 1.00 89.19 112 LEU A N 1
ATOM 836 C CA . LEU A 1 112 ? 35.287 -4.804 -12.139 1.00 89.19 112 LEU A CA 1
ATOM 837 C C . LEU A 1 112 ? 35.770 -3.362 -11.959 1.00 89.19 112 LEU A C 1
ATOM 839 O O . LEU A 1 112 ? 35.872 -2.623 -12.933 1.00 89.19 112 LEU A O 1
ATOM 843 N N . LEU A 1 113 ? 36.121 -2.968 -10.734 1.00 90.75 113 LEU A N 1
ATOM 844 C CA . LEU A 1 113 ? 36.593 -1.616 -10.460 1.00 90.75 113 LEU A CA 1
ATOM 845 C C . LEU A 1 113 ? 37.930 -1.340 -11.164 1.00 90.75 113 LEU A C 1
ATOM 847 O O . LEU A 1 113 ? 38.056 -0.304 -11.811 1.00 90.75 113 LEU A O 1
ATOM 851 N N . ALA A 1 114 ? 38.905 -2.252 -11.118 1.00 90.56 114 ALA A N 1
ATOM 852 C CA . ALA A 1 114 ? 40.220 -2.023 -11.723 1.00 90.56 114 ALA A CA 1
ATOM 853 C C . ALA A 1 114 ? 40.179 -1.828 -13.250 1.00 90.56 114 ALA A C 1
ATOM 855 O O . ALA A 1 114 ? 40.902 -0.979 -13.763 1.00 90.56 114 ALA A O 1
ATOM 856 N N . PHE A 1 115 ? 39.332 -2.552 -13.991 1.00 89.50 115 PHE A N 1
ATOM 857 C CA . PHE A 1 115 ? 39.248 -2.369 -15.449 1.00 89.50 115 PHE A CA 1
ATOM 858 C C . PHE A 1 115 ? 38.436 -1.144 -15.889 1.00 89.50 115 PHE A C 1
ATOM 860 O O . PHE A 1 115 ? 38.567 -0.727 -17.037 1.00 89.50 115 PHE A O 1
ATOM 867 N N . PHE A 1 116 ? 37.642 -0.532 -15.007 1.00 89.56 116 PHE A N 1
ATOM 868 C CA . PHE A 1 116 ? 37.031 0.782 -15.253 1.00 89.56 116 PHE A CA 1
ATOM 869 C C . PHE A 1 116 ? 37.948 1.955 -14.846 1.00 89.56 116 PHE A C 1
ATOM 871 O O . PHE A 1 116 ? 37.568 3.117 -15.003 1.00 89.56 116 PHE A O 1
ATOM 878 N N . ALA A 1 117 ? 39.164 1.695 -14.351 1.00 84.38 117 ALA A N 1
ATOM 879 C CA . ALA A 1 117 ? 40.140 2.740 -14.055 1.00 84.38 117 ALA A CA 1
ATOM 880 C C . ALA A 1 117 ? 40.481 3.559 -15.316 1.00 84.38 117 ALA A C 1
ATOM 882 O O . ALA A 1 117 ? 40.991 3.029 -16.300 1.00 84.38 117 ALA A O 1
ATOM 883 N N . GLY A 1 118 ? 40.207 4.867 -15.279 1.00 80.50 118 GLY A N 1
ATOM 884 C CA . GLY A 1 118 ? 40.421 5.776 -16.411 1.00 80.50 118 GLY A CA 1
ATOM 885 C C . GLY A 1 118 ? 39.258 5.874 -17.408 1.00 80.50 118 GLY A C 1
ATOM 886 O O . GLY A 1 118 ? 39.334 6.698 -18.317 1.00 80.50 118 GLY A O 1
ATOM 887 N N . ALA A 1 119 ? 38.176 5.106 -17.231 1.00 87.31 119 ALA A N 1
ATOM 888 C CA . ALA A 1 119 ? 36.942 5.294 -17.993 1.00 87.31 119 ALA A CA 1
ATOM 889 C C . ALA A 1 119 ? 36.276 6.648 -17.649 1.00 87.31 119 ALA A C 1
ATOM 891 O O . ALA A 1 119 ? 36.332 7.076 -16.489 1.00 87.31 119 ALA A O 1
ATOM 892 N N . PRO A 1 120 ? 35.605 7.323 -18.603 1.00 90.19 120 PRO A N 1
ATOM 893 C CA . PRO A 1 120 ? 34.955 8.621 -18.399 1.00 90.19 120 PRO A CA 1
ATOM 894 C C . PRO A 1 120 ? 33.598 8.493 -17.672 1.00 90.19 120 PRO A C 1
ATOM 896 O O . PRO A 1 120 ? 32.593 9.066 -18.099 1.00 90.19 120 PRO A O 1
ATOM 899 N N . LEU A 1 121 ? 33.552 7.727 -16.575 1.00 94.56 121 LEU A N 1
ATOM 900 C CA . LEU A 1 121 ? 32.326 7.444 -15.831 1.00 94.56 121 LEU A CA 1
ATOM 901 C C . LEU A 1 121 ? 31.690 8.718 -15.257 1.00 94.56 121 LEU A C 1
ATOM 903 O O . LEU A 1 121 ? 32.305 9.464 -14.493 1.00 94.56 121 LEU A O 1
ATOM 907 N N . LYS A 1 122 ? 30.414 8.900 -15.603 1.00 96.25 122 LYS A N 1
ATOM 908 C CA . LYS A 1 122 ? 29.491 9.943 -15.147 1.00 96.25 122 LYS A CA 1
ATOM 909 C C . LYS A 1 122 ? 28.420 9.403 -14.206 1.00 96.25 122 LYS A C 1
ATOM 911 O O . LYS A 1 122 ? 28.071 10.095 -13.256 1.00 96.25 122 LYS A O 1
ATOM 916 N N . ARG A 1 123 ? 27.937 8.175 -14.420 1.00 96.94 123 ARG A N 1
ATOM 917 C CA . ARG A 1 123 ? 27.029 7.467 -13.503 1.00 96.94 123 ARG A CA 1
ATOM 918 C C . ARG A 1 123 ? 27.696 6.220 -12.930 1.00 96.94 123 ARG A C 1
ATOM 920 O O . ARG A 1 123 ? 28.237 5.408 -13.678 1.00 96.94 123 ARG A O 1
ATOM 927 N N . LEU A 1 124 ? 27.573 6.043 -11.618 1.00 96.56 124 LEU A N 1
ATOM 928 C CA . LEU A 1 124 ? 27.810 4.770 -10.942 1.00 96.56 124 LEU A CA 1
ATOM 929 C C . LEU A 1 124 ? 26.573 4.391 -10.123 1.00 96.56 124 LEU A C 1
ATOM 931 O O . LEU A 1 124 ? 26.149 5.159 -9.264 1.00 96.56 124 LEU A O 1
ATOM 935 N N . ALA A 1 125 ? 26.023 3.204 -10.356 1.00 96.31 125 ALA A N 1
ATOM 936 C CA . ALA A 1 125 ? 24.930 2.648 -9.571 1.00 96.31 125 ALA A CA 1
ATOM 937 C C . ALA A 1 125 ? 25.334 1.310 -8.944 1.00 96.31 125 ALA A C 1
ATOM 939 O O . ALA A 1 125 ? 25.884 0.441 -9.618 1.00 96.31 125 ALA A O 1
ATOM 940 N N . LEU A 1 126 ? 25.058 1.156 -7.650 1.00 93.75 126 LEU A N 1
ATOM 941 C CA . LEU A 1 126 ? 25.222 -0.078 -6.886 1.00 93.75 126 LEU A CA 1
ATOM 942 C C . LEU A 1 126 ? 23.854 -0.447 -6.301 1.00 93.75 126 LEU A C 1
ATOM 944 O O . LEU A 1 126 ? 23.259 0.360 -5.585 1.00 93.75 126 LEU A O 1
ATOM 948 N N . THR A 1 127 ? 23.344 -1.640 -6.602 1.00 90.75 127 THR A N 1
ATOM 949 C CA . THR A 1 127 ? 21.977 -2.053 -6.247 1.00 90.75 127 THR A CA 1
ATOM 950 C C . THR A 1 127 ? 21.967 -3.443 -5.614 1.00 90.75 127 THR A C 1
ATOM 952 O O . THR A 1 127 ? 22.399 -4.415 -6.219 1.00 90.75 127 THR A O 1
ATOM 955 N N . LYS A 1 128 ? 21.467 -3.548 -4.378 1.00 87.19 128 LYS A N 1
ATOM 956 C CA . LYS A 1 128 ? 21.332 -4.773 -3.559 1.00 87.19 128 LYS A CA 1
ATOM 957 C C . LYS A 1 128 ? 22.641 -5.514 -3.236 1.00 87.19 128 LYS A C 1
ATOM 959 O O . LYS A 1 128 ? 22.598 -6.493 -2.498 1.00 87.19 128 LYS A O 1
ATOM 964 N N . CYS A 1 129 ? 23.788 -5.040 -3.722 1.00 87.25 129 CYS A N 1
ATOM 965 C CA . CYS A 1 129 ? 25.091 -5.681 -3.557 1.00 87.25 129 CYS A CA 1
ATOM 966 C C . CYS A 1 129 ? 25.453 -5.906 -2.082 1.00 87.25 129 CYS A C 1
ATOM 968 O O . CYS A 1 129 ? 25.584 -4.943 -1.316 1.00 87.25 129 CYS A O 1
ATOM 970 N N . ASP A 1 130 ? 25.695 -7.164 -1.700 1.00 87.00 130 ASP A N 1
ATOM 971 C CA . ASP A 1 130 ? 26.210 -7.492 -0.369 1.00 87.00 130 ASP A CA 1
ATOM 972 C C . ASP A 1 130 ? 27.736 -7.311 -0.306 1.00 87.00 130 ASP A C 1
ATOM 974 O O . ASP A 1 130 ? 28.512 -8.263 -0.423 1.00 87.00 130 ASP A O 1
ATOM 978 N N . LEU A 1 131 ? 28.177 -6.060 -0.131 1.00 88.38 131 LEU A N 1
ATOM 979 C CA . LEU A 1 131 ? 29.594 -5.683 -0.037 1.00 88.38 131 LEU A CA 1
ATOM 980 C C . LEU A 1 131 ? 30.125 -5.780 1.410 1.00 88.38 131 LEU A C 1
ATOM 982 O O . LEU A 1 131 ? 31.117 -5.135 1.760 1.00 88.38 131 LEU A O 1
ATOM 986 N N . ALA A 1 132 ? 29.480 -6.578 2.271 1.00 87.44 132 ALA A N 1
ATOM 987 C CA . ALA A 1 132 ? 29.911 -6.823 3.650 1.00 87.44 132 ALA A CA 1
ATOM 988 C C . ALA A 1 132 ? 31.279 -7.528 3.742 1.00 87.44 132 ALA A C 1
ATOM 990 O O . ALA A 1 132 ? 32.060 -7.228 4.641 1.00 87.44 132 ALA A O 1
ATOM 991 N N . ASN A 1 133 ? 31.581 -8.421 2.792 1.00 85.94 133 ASN A N 1
ATOM 992 C CA . ASN A 1 133 ? 32.816 -9.220 2.755 1.00 85.94 133 ASN A CA 1
ATOM 993 C C . ASN A 1 133 ? 33.880 -8.691 1.765 1.00 85.94 133 ASN A C 1
ATOM 995 O O . ASN A 1 133 ? 34.941 -9.301 1.613 1.00 85.94 133 ASN A O 1
ATOM 999 N N . VAL A 1 134 ? 33.610 -7.565 1.095 1.00 89.44 134 VAL A N 1
ATOM 1000 C CA . VAL A 1 134 ? 34.532 -6.921 0.142 1.00 89.44 134 VAL A CA 1
ATOM 1001 C C . VAL A 1 134 ? 35.566 -6.089 0.903 1.00 89.44 134 VAL A C 1
ATOM 1003 O O . VAL A 1 134 ? 35.245 -5.401 1.874 1.00 89.44 134 VAL A O 1
ATOM 1006 N N . GLN A 1 135 ? 36.829 -6.161 0.486 1.00 91.25 135 GLN A N 1
ATOM 1007 C CA . GLN A 1 135 ? 37.945 -5.628 1.259 1.00 91.25 135 GLN A CA 1
ATOM 1008 C C . GLN A 1 135 ? 38.007 -4.088 1.215 1.00 91.25 135 GLN A C 1
ATOM 1010 O O . GLN A 1 135 ? 37.667 -3.475 0.197 1.00 91.25 135 GLN A O 1
ATOM 1015 N N . PRO A 1 136 ? 38.504 -3.418 2.277 1.00 91.06 136 PRO A N 1
ATOM 1016 C CA . PRO A 1 136 ? 38.527 -1.955 2.329 1.00 91.06 136 PRO A CA 1
ATOM 1017 C C . PRO A 1 136 ? 39.357 -1.299 1.216 1.00 91.06 136 PRO A C 1
ATOM 1019 O O . PRO A 1 136 ? 39.012 -0.211 0.760 1.00 91.06 136 PRO A O 1
ATOM 1022 N N . TRP A 1 137 ? 40.431 -1.952 0.753 1.00 90.88 137 TRP A N 1
ATOM 1023 C CA . TRP A 1 137 ? 41.236 -1.479 -0.381 1.00 90.88 137 TRP A CA 1
ATOM 1024 C C . TRP A 1 137 ? 40.522 -1.657 -1.726 1.00 90.88 137 TRP A C 1
ATOM 1026 O O . TRP A 1 137 ? 40.674 -0.813 -2.604 1.00 90.88 137 TRP A O 1
ATOM 1036 N N . THR A 1 138 ? 39.696 -2.695 -1.871 1.00 92.81 138 THR A N 1
ATOM 1037 C CA . THR A 1 138 ? 38.862 -2.920 -3.057 1.00 92.81 138 THR A CA 1
ATOM 1038 C C . THR A 1 138 ? 37.817 -1.813 -3.189 1.00 92.81 138 THR A C 1
ATOM 1040 O O . THR A 1 138 ? 37.709 -1.185 -4.238 1.00 92.81 138 THR A O 1
ATOM 1043 N N . LEU A 1 139 ? 37.117 -1.473 -2.100 1.00 91.00 139 LEU A N 1
ATOM 1044 C CA . LEU A 1 139 ? 36.167 -0.349 -2.080 1.00 91.00 139 LEU A CA 1
ATOM 1045 C C . LEU A 1 139 ? 36.850 1.027 -2.190 1.00 91.00 139 LEU A C 1
ATOM 1047 O O . LEU A 1 139 ? 36.210 2.004 -2.579 1.00 91.00 139 LEU A O 1
ATOM 1051 N N . ALA A 1 140 ? 38.145 1.137 -1.878 1.00 90.62 140 ALA A N 1
ATOM 1052 C CA . ALA A 1 140 ? 38.914 2.360 -2.108 1.00 90.62 140 ALA A CA 1
ATOM 1053 C C . ALA A 1 140 ? 39.185 2.633 -3.600 1.00 90.62 140 ALA A C 1
ATOM 1055 O O . ALA A 1 140 ? 39.429 3.786 -3.953 1.00 90.62 140 ALA A O 1
ATOM 1056 N N . LEU A 1 141 ? 39.076 1.628 -4.485 1.00 92.69 141 LEU A N 1
ATOM 1057 C CA . LEU A 1 141 ? 39.203 1.820 -5.938 1.00 92.69 141 LEU A CA 1
ATOM 1058 C C . LEU A 1 141 ? 38.132 2.765 -6.502 1.00 92.69 141 LEU A C 1
ATOM 1060 O O . LEU A 1 141 ? 38.399 3.442 -7.486 1.00 92.69 141 LEU A O 1
ATOM 1064 N N . LEU A 1 142 ? 36.969 2.899 -5.850 1.00 92.31 142 LEU A N 1
ATOM 1065 C CA . LEU A 1 142 ? 35.942 3.888 -6.216 1.00 92.31 142 LEU A CA 1
ATOM 1066 C C . LEU A 1 142 ? 36.510 5.317 -6.340 1.00 92.31 142 LEU A C 1
ATOM 1068 O O . LEU A 1 142 ? 36.057 6.079 -7.190 1.00 92.31 142 LEU A O 1
ATOM 1072 N N . ALA A 1 143 ? 37.553 5.652 -5.569 1.00 92.19 143 ALA A N 1
ATOM 1073 C CA . ALA A 1 143 ? 38.175 6.974 -5.589 1.00 92.19 143 ALA A CA 1
ATOM 1074 C C . ALA A 1 143 ? 38.922 7.287 -6.901 1.00 92.19 143 ALA A C 1
ATOM 1076 O O . ALA A 1 143 ? 39.259 8.446 -7.146 1.00 92.19 143 ALA A O 1
ATOM 1077 N N . GLN A 1 144 ? 39.176 6.298 -7.765 1.00 91.44 144 GLN A N 1
ATOM 1078 C CA . GLN A 1 144 ? 39.732 6.544 -9.101 1.00 91.44 144 GLN A CA 1
ATOM 1079 C C . GLN A 1 144 ? 38.720 7.235 -10.033 1.00 91.44 144 GLN A C 1
ATOM 1081 O O . GLN A 1 144 ? 39.114 7.885 -11.000 1.00 91.44 144 GLN A O 1
ATOM 1086 N N . PHE A 1 145 ? 37.419 7.111 -9.744 1.00 93.00 145 PHE A N 1
ATOM 1087 C CA . PHE A 1 145 ? 36.360 7.787 -10.479 1.00 93.00 145 PHE A CA 1
ATOM 1088 C C . PHE A 1 145 ? 36.244 9.222 -9.948 1.00 93.00 145 PHE A C 1
ATOM 1090 O O . PHE A 1 145 ? 35.750 9.456 -8.846 1.00 93.00 145 PHE A O 1
ATOM 1097 N N . ASN A 1 146 ? 36.735 10.188 -10.725 1.00 92.12 146 ASN A N 1
ATOM 1098 C CA . ASN A 1 146 ? 36.821 11.610 -10.358 1.00 92.12 146 ASN A CA 1
ATOM 1099 C C . ASN A 1 146 ? 35.943 12.533 -11.234 1.00 92.12 146 ASN A C 1
ATOM 1101 O O . ASN A 1 146 ? 36.062 13.757 -11.177 1.00 92.12 146 ASN A O 1
ATOM 1105 N N . GLN A 1 147 ? 35.057 11.953 -12.050 1.00 93.62 147 GLN A N 1
ATOM 1106 C CA . GLN A 1 147 ? 34.156 12.671 -12.963 1.00 93.62 147 GLN A CA 1
ATOM 1107 C C . GLN A 1 147 ? 32.674 12.298 -12.794 1.00 93.62 147 GLN A C 1
ATOM 1109 O O . GLN A 1 147 ? 31.876 12.678 -13.654 1.00 93.62 147 GLN A O 1
ATOM 1114 N N . LEU A 1 148 ? 32.304 11.583 -11.721 1.00 96.75 148 LEU A N 1
ATOM 1115 C CA . LEU A 1 148 ? 30.922 11.157 -11.496 1.00 96.75 148 LEU A CA 1
ATOM 1116 C C . LEU A 1 148 ? 30.021 12.378 -11.273 1.00 96.75 148 LEU A C 1
ATOM 1118 O O . LEU A 1 148 ? 30.241 13.170 -10.363 1.00 96.75 148 LEU A O 1
ATOM 1122 N N . GLU A 1 149 ? 28.980 12.480 -12.088 1.00 97.19 149 GLU A N 1
ATOM 1123 C CA . GLU A 1 149 ? 27.890 13.451 -11.972 1.00 97.19 149 GLU A CA 1
ATOM 1124 C C . GLU A 1 149 ? 26.728 12.844 -11.170 1.00 97.19 149 GLU A C 1
ATOM 1126 O O . GLU A 1 149 ? 26.111 13.527 -10.351 1.00 97.19 149 GLU A O 1
ATOM 1131 N N . LYS A 1 150 ? 26.494 11.530 -11.309 1.00 97.38 150 LYS A N 1
ATOM 1132 C CA . LYS A 1 150 ? 25.511 10.783 -10.520 1.00 97.38 150 LYS A CA 1
ATOM 1133 C C . LYS A 1 150 ? 26.104 9.569 -9.806 1.00 97.38 150 LYS A C 1
ATOM 1135 O O . LYS A 1 150 ? 26.799 8.754 -10.415 1.00 97.38 150 LYS A O 1
ATOM 1140 N N . ILE A 1 151 ? 25.731 9.392 -8.539 1.00 96.88 151 ILE A N 1
ATOM 1141 C CA . ILE A 1 151 ? 25.894 8.123 -7.820 1.00 96.88 151 ILE A CA 1
ATOM 1142 C C . ILE A 1 151 ? 24.569 7.627 -7.234 1.00 96.88 151 ILE A C 1
ATOM 1144 O O . ILE A 1 151 ? 23.778 8.409 -6.707 1.00 96.88 151 ILE A O 1
ATOM 1148 N N . GLU A 1 152 ? 24.347 6.317 -7.320 1.00 96.88 152 GLU A N 1
ATOM 1149 C CA . GLU A 1 152 ? 23.187 5.615 -6.770 1.00 96.88 152 GLU A CA 1
ATOM 1150 C C . GLU A 1 152 ? 23.664 4.447 -5.888 1.00 96.88 152 GLU A C 1
ATOM 1152 O O . GLU A 1 152 ? 24.460 3.615 -6.324 1.00 96.88 152 GLU A O 1
ATOM 1157 N N . ILE A 1 153 ? 23.200 4.386 -4.638 1.00 95.62 153 ILE A N 1
ATOM 1158 C CA . ILE A 1 153 ? 23.490 3.308 -3.680 1.00 95.62 153 ILE A CA 1
ATOM 1159 C C . ILE A 1 153 ? 22.155 2.831 -3.112 1.00 95.62 153 ILE A C 1
ATOM 1161 O O . ILE A 1 153 ? 21.575 3.498 -2.258 1.00 95.62 153 ILE A O 1
ATOM 1165 N N . ASP A 1 154 ? 21.666 1.688 -3.583 1.00 91.38 154 ASP A N 1
ATOM 1166 C CA . ASP A 1 154 ? 20.313 1.201 -3.306 1.00 91.38 154 ASP A CA 1
ATOM 1167 C C . ASP A 1 154 ? 20.354 -0.170 -2.619 1.00 91.38 154 ASP A C 1
ATOM 1169 O O . ASP A 1 154 ? 20.773 -1.154 -3.218 1.00 91.38 154 ASP A O 1
ATOM 1173 N N . GLY A 1 155 ? 19.999 -0.244 -1.335 1.00 86.19 155 GLY A N 1
ATOM 1174 C CA . GLY A 1 155 ? 19.940 -1.495 -0.564 1.00 86.19 155 GLY A CA 1
ATOM 1175 C C . GLY A 1 155 ? 21.286 -2.166 -0.242 1.00 86.19 155 GLY A C 1
ATOM 1176 O O . GLY A 1 155 ? 21.297 -3.190 0.439 1.00 86.19 155 GLY A O 1
ATOM 1177 N N . CYS A 1 156 ? 22.418 -1.612 -0.688 1.00 89.44 156 CYS A N 1
ATOM 1178 C CA . CYS A 1 156 ? 23.746 -2.199 -0.485 1.00 89.44 156 CYS A CA 1
ATOM 1179 C C . CYS A 1 156 ? 24.192 -2.204 0.988 1.00 89.44 156 CYS A C 1
ATOM 1181 O O . CYS A 1 156 ? 24.065 -1.202 1.704 1.00 89.44 156 CYS A O 1
ATOM 1183 N N . THR A 1 157 ? 24.804 -3.310 1.413 1.00 88.69 157 THR A N 1
ATOM 1184 C CA . THR A 1 157 ? 25.576 -3.417 2.663 1.00 88.69 157 THR A CA 1
ATOM 1185 C C . THR A 1 157 ? 27.043 -3.053 2.403 1.00 88.69 157 THR A C 1
ATOM 1187 O O . THR A 1 157 ? 27.489 -3.026 1.260 1.00 88.69 157 THR A O 1
ATOM 1190 N N . PHE A 1 158 ? 27.813 -2.770 3.457 1.00 90.12 158 PHE A N 1
ATOM 1191 C CA . PHE A 1 158 ? 29.240 -2.449 3.350 1.00 90.12 158 PHE A CA 1
ATOM 1192 C C . PHE A 1 158 ? 30.000 -2.955 4.581 1.00 90.12 158 PHE A C 1
ATOM 1194 O O . PHE A 1 158 ? 29.578 -2.699 5.707 1.00 90.12 158 PHE A O 1
ATOM 1201 N N . GLY A 1 159 ? 31.152 -3.600 4.375 1.00 86.88 159 GLY A N 1
ATOM 1202 C CA . GLY A 1 159 ? 32.057 -4.041 5.450 1.00 86.88 159 GLY A CA 1
ATOM 1203 C C . GLY A 1 159 ? 32.937 -2.934 6.051 1.00 86.88 159 GLY A C 1
ATOM 1204 O O . GLY A 1 159 ? 33.785 -3.204 6.899 1.00 86.88 159 GLY A O 1
ATOM 1205 N N . ILE A 1 160 ? 32.773 -1.685 5.601 1.00 91.12 160 ILE A N 1
ATOM 1206 C CA . ILE A 1 160 ? 33.627 -0.542 5.954 1.00 91.12 160 ILE A CA 1
ATOM 1207 C C . ILE A 1 160 ? 32.884 0.512 6.789 1.00 91.12 160 ILE A C 1
ATOM 1209 O O . ILE A 1 160 ? 31.686 0.712 6.602 1.00 91.12 160 ILE A O 1
ATOM 1213 N N . PRO A 1 161 ? 33.577 1.258 7.671 1.00 93.00 161 PRO A N 1
ATOM 1214 C CA . PRO A 1 161 ? 32.994 2.417 8.335 1.00 93.00 161 PRO A CA 1
ATOM 1215 C C . PRO A 1 161 ? 32.679 3.541 7.336 1.00 93.00 161 PRO A C 1
ATOM 1217 O O . PRO A 1 161 ? 33.423 3.782 6.386 1.00 93.00 161 PRO A O 1
ATOM 1220 N N . GLU A 1 162 ? 31.626 4.308 7.623 1.00 94.19 162 GLU A N 1
ATOM 1221 C CA . GLU A 1 162 ? 31.110 5.422 6.809 1.00 94.19 162 GLU A CA 1
ATOM 1222 C C . GLU A 1 162 ? 32.202 6.423 6.367 1.00 94.19 162 GLU A C 1
ATOM 1224 O O . GLU A 1 162 ? 32.176 6.925 5.249 1.00 94.19 162 GLU A O 1
ATOM 1229 N N . SER A 1 163 ? 33.217 6.684 7.198 1.00 93.31 163 SER A N 1
ATOM 1230 C CA . SER A 1 163 ? 34.342 7.567 6.842 1.00 93.31 163 SER A CA 1
ATOM 1231 C C . SER A 1 163 ? 35.227 7.041 5.708 1.00 93.31 163 SER A C 1
ATOM 1233 O O . SER A 1 163 ? 35.837 7.851 5.011 1.00 93.31 163 SER A O 1
ATOM 1235 N N . LEU A 1 164 ? 35.305 5.721 5.501 1.00 92.56 164 LEU A N 1
ATOM 1236 C CA . LEU A 1 164 ? 35.958 5.159 4.318 1.00 92.56 164 LEU A CA 1
ATOM 1237 C C . LEU A 1 164 ? 35.052 5.261 3.090 1.00 92.56 164 LEU A C 1
ATOM 1239 O O . LEU A 1 164 ? 35.558 5.638 2.045 1.00 92.56 164 LEU A O 1
ATOM 1243 N N . LEU A 1 165 ? 33.734 5.062 3.219 1.00 93.50 165 LEU A N 1
ATOM 1244 C CA . LEU A 1 165 ? 32.792 5.293 2.113 1.00 93.50 165 LEU A CA 1
ATOM 1245 C C . LEU A 1 165 ? 32.844 6.755 1.626 1.00 93.50 165 LEU A C 1
ATOM 1247 O O . LEU A 1 165 ? 32.989 6.999 0.433 1.00 93.50 165 LEU A O 1
ATOM 1251 N N . ILE A 1 166 ? 32.830 7.730 2.545 1.00 94.81 166 ILE A N 1
ATOM 1252 C CA . ILE A 1 166 ? 33.014 9.159 2.224 1.00 94.81 166 ILE A CA 1
ATOM 1253 C C . ILE A 1 166 ? 34.344 9.380 1.485 1.00 94.81 166 ILE A C 1
ATOM 1255 O O . ILE A 1 166 ? 34.376 10.040 0.449 1.00 94.81 166 ILE A O 1
ATOM 1259 N N . ARG A 1 167 ? 35.449 8.808 1.985 1.00 94.00 167 ARG A N 1
ATOM 1260 C CA . ARG A 1 167 ? 36.774 8.945 1.359 1.00 94.00 167 ARG A CA 1
ATOM 1261 C C . ARG A 1 167 ? 36.830 8.309 -0.035 1.00 94.00 167 ARG A C 1
ATOM 1263 O O . ARG A 1 167 ? 37.408 8.917 -0.931 1.00 94.00 167 ARG A O 1
ATOM 1270 N N . SER A 1 168 ? 36.195 7.154 -0.222 1.00 91.94 168 SER A N 1
ATOM 1271 C CA . SER A 1 168 ? 36.086 6.436 -1.497 1.00 91.94 168 SER A CA 1
ATOM 1272 C C . SER A 1 168 ? 35.310 7.199 -2.574 1.00 91.94 168 SER A C 1
ATOM 1274 O O . SER A 1 168 ? 35.480 6.902 -3.748 1.00 91.94 168 SER A O 1
ATOM 1276 N N . LEU A 1 169 ? 34.483 8.180 -2.200 1.00 93.44 169 LEU A N 1
ATOM 1277 C CA . LEU A 1 169 ? 33.713 9.012 -3.136 1.00 93.44 169 LEU A CA 1
ATOM 1278 C C . LEU A 1 169 ? 34.248 10.450 -3.259 1.00 93.44 169 LEU A C 1
ATOM 1280 O O . LEU A 1 169 ? 33.876 11.178 -4.180 1.00 93.44 169 LEU A O 1
ATOM 1284 N N . SER A 1 170 ? 35.133 10.864 -2.345 1.00 93.25 170 SER A N 1
ATOM 1285 C CA . SER A 1 170 ? 35.551 12.266 -2.183 1.00 93.25 170 SER A CA 1
ATOM 1286 C C . SER A 1 170 ? 36.221 12.908 -3.403 1.00 93.25 170 SER A C 1
ATOM 1288 O O . SER A 1 170 ? 36.233 14.132 -3.519 1.00 93.25 170 SER A O 1
ATOM 1290 N N . THR A 1 171 ? 36.737 12.108 -4.335 1.00 92.62 171 THR A N 1
ATOM 1291 C CA . THR A 1 171 ? 37.372 12.564 -5.581 1.00 92.62 171 THR A CA 1
ATOM 1292 C C . THR A 1 171 ? 36.383 12.994 -6.667 1.00 92.62 171 THR A C 1
ATOM 1294 O O . THR A 1 171 ? 36.783 13.759 -7.540 1.00 92.62 171 THR A O 1
ATOM 1297 N N . SER A 1 172 ? 35.112 12.570 -6.605 1.00 95.12 172 SER A N 1
ATOM 1298 C CA . SER A 1 172 ? 34.025 13.087 -7.461 1.00 95.12 172 SER A CA 1
ATOM 1299 C C . SER A 1 172 ? 33.123 14.106 -6.751 1.00 95.12 172 SER A C 1
ATOM 1301 O O . SER A 1 172 ? 32.154 14.583 -7.331 1.00 95.12 172 SER A O 1
ATOM 1303 N N . PHE A 1 173 ? 33.404 14.495 -5.501 1.00 94.81 173 PHE A N 1
ATOM 1304 C CA . PHE A 1 173 ? 32.558 15.481 -4.810 1.00 94.81 173 PHE A CA 1
ATOM 1305 C C . PHE A 1 173 ? 32.490 16.820 -5.570 1.00 94.81 173 PHE A C 1
ATOM 1307 O O . PHE A 1 173 ? 31.424 17.415 -5.659 1.00 94.81 173 PHE A O 1
ATOM 1314 N N . SER A 1 174 ? 33.569 17.255 -6.226 1.00 93.50 174 SER A N 1
ATOM 1315 C CA . SER A 1 174 ? 33.575 18.457 -7.077 1.00 93.50 174 SER A CA 1
ATOM 1316 C C . SER A 1 174 ? 32.674 18.381 -8.321 1.00 93.50 174 SER A C 1
ATOM 1318 O O . SER A 1 174 ? 32.370 19.431 -8.889 1.00 93.50 174 SER A O 1
ATOM 1320 N N . THR A 1 175 ? 32.266 17.182 -8.748 1.00 95.31 175 THR A N 1
ATOM 1321 C CA . THR A 1 175 ? 31.545 16.907 -10.004 1.00 95.31 175 THR A CA 1
ATOM 1322 C C . THR A 1 175 ? 30.124 16.364 -9.810 1.00 95.31 175 THR A C 1
ATOM 1324 O O . THR A 1 175 ? 29.303 16.539 -10.707 1.00 95.31 175 THR A O 1
ATOM 1327 N N . LEU A 1 176 ? 29.791 15.795 -8.644 1.00 97.06 176 LEU A N 1
ATOM 1328 C CA . LEU A 1 176 ? 28.461 15.239 -8.356 1.00 97.06 176 LEU A CA 1
ATOM 1329 C C . LEU A 1 176 ? 27.343 16.302 -8.349 1.00 97.06 176 LEU A C 1
ATOM 1331 O O . LEU A 1 176 ? 27.338 17.227 -7.530 1.00 97.06 176 LEU A O 1
ATOM 1335 N N . THR A 1 177 ? 26.343 16.097 -9.209 1.00 96.00 177 THR A N 1
ATOM 1336 C CA . THR A 1 177 ? 25.074 16.841 -9.274 1.00 96.00 177 THR A CA 1
ATOM 1337 C C . THR A 1 177 ? 23.928 16.087 -8.596 1.00 96.00 177 THR A C 1
ATOM 1339 O O . THR A 1 177 ? 23.051 16.717 -7.999 1.00 96.00 177 THR A O 1
ATOM 1342 N N . ASN A 1 178 ? 23.940 14.748 -8.642 1.00 96.25 178 ASN A N 1
ATOM 1343 C CA . ASN A 1 178 ? 22.867 13.886 -8.139 1.00 96.25 178 ASN A CA 1
ATOM 1344 C C . ASN A 1 178 ? 23.432 12.768 -7.243 1.00 96.25 178 ASN A C 1
ATOM 1346 O O . ASN A 1 178 ? 24.295 11.995 -7.659 1.00 96.25 178 ASN A O 1
ATOM 1350 N N . ILE A 1 179 ? 22.914 12.645 -6.021 1.00 97.12 179 ILE A N 1
ATOM 1351 C CA . ILE A 1 179 ? 23.283 11.577 -5.080 1.00 97.12 179 ILE A CA 1
ATOM 1352 C C . ILE A 1 179 ? 22.002 10.898 -4.600 1.00 97.12 179 ILE A C 1
ATOM 1354 O O . ILE A 1 179 ? 21.224 11.513 -3.875 1.00 97.12 179 ILE A O 1
ATOM 1358 N N . ASP A 1 180 ? 21.800 9.630 -4.957 1.00 95.00 180 ASP A N 1
ATOM 1359 C CA . ASP A 1 180 ? 20.670 8.834 -4.476 1.00 95.00 180 ASP A CA 1
ATOM 1360 C C . ASP A 1 180 ? 21.175 7.728 -3.537 1.00 95.00 180 ASP A C 1
ATOM 1362 O O . ASP A 1 180 ? 21.885 6.817 -3.959 1.00 95.00 180 ASP A O 1
ATOM 1366 N N . VAL A 1 181 ? 20.796 7.776 -2.259 1.00 95.44 181 VAL A N 1
ATOM 1367 C CA . VAL A 1 181 ? 21.042 6.703 -1.286 1.00 95.44 181 VAL A CA 1
ATOM 1368 C C . VAL A 1 181 ? 19.701 6.166 -0.794 1.00 95.44 181 VAL A C 1
ATOM 1370 O O . VAL A 1 181 ? 18.859 6.916 -0.298 1.00 95.44 181 VAL A O 1
ATOM 1373 N N . LYS A 1 182 ? 19.496 4.857 -0.936 1.00 89.94 182 LYS A N 1
ATOM 1374 C CA . LYS A 1 182 ? 18.258 4.157 -0.588 1.00 89.94 182 LYS A CA 1
ATOM 1375 C C . LYS A 1 182 ? 18.551 2.938 0.282 1.00 89.94 182 LYS A C 1
ATOM 1377 O O . LYS A 1 182 ? 19.535 2.236 0.059 1.00 89.94 182 LYS A O 1
ATOM 1382 N N . ASP A 1 183 ? 17.703 2.693 1.280 1.00 82.44 183 ASP A N 1
ATOM 1383 C CA . ASP A 1 183 ? 17.717 1.505 2.153 1.00 82.44 183 ASP A CA 1
ATOM 1384 C C . ASP A 1 183 ? 19.052 1.215 2.872 1.00 82.44 183 ASP A C 1
ATOM 1386 O O . ASP A 1 183 ? 19.309 0.110 3.362 1.00 82.44 183 ASP A O 1
ATOM 1390 N N . ASN A 1 184 ? 19.916 2.227 2.981 1.00 87.62 184 ASN A N 1
ATOM 1391 C CA . ASN A 1 184 ? 21.253 2.072 3.525 1.00 87.62 184 ASN A CA 1
ATOM 1392 C C . ASN A 1 184 ? 21.285 2.234 5.056 1.00 87.62 184 ASN A C 1
ATOM 1394 O O . ASN A 1 184 ? 20.673 3.135 5.629 1.00 87.62 184 ASN A O 1
ATOM 1398 N N . LYS A 1 185 ? 22.048 1.355 5.719 1.00 86.56 185 LYS A N 1
ATOM 1399 C CA . LYS A 1 185 ? 22.175 1.281 7.189 1.00 86.56 185 LYS A CA 1
ATOM 1400 C C . LYS A 1 185 ? 23.472 1.897 7.738 1.00 86.56 185 LYS A C 1
ATOM 1402 O O . LYS A 1 185 ? 23.658 1.910 8.950 1.00 86.56 185 LYS A O 1
ATOM 1407 N N . LEU A 1 186 ? 24.375 2.355 6.866 1.00 91.31 186 LEU A N 1
ATOM 1408 C CA . LEU A 1 186 ? 25.693 2.905 7.215 1.00 91.31 186 LEU A CA 1
ATOM 1409 C C . LEU A 1 186 ? 25.732 4.441 7.145 1.00 91.31 186 LEU A C 1
ATOM 1411 O O . LEU A 1 186 ? 26.470 5.073 7.896 1.00 91.31 186 LEU A O 1
ATOM 1415 N N . VAL A 1 187 ? 24.970 5.028 6.221 1.00 93.50 187 VAL A N 1
ATOM 1416 C CA . VAL A 1 187 ? 24.922 6.470 5.952 1.00 93.50 187 VAL A CA 1
ATOM 1417 C C . VAL A 1 187 ? 24.165 7.216 7.055 1.00 93.50 187 VAL A C 1
ATOM 1419 O O . VAL A 1 187 ? 23.017 6.898 7.363 1.00 93.50 187 VAL A O 1
ATOM 1422 N N . THR A 1 188 ? 24.816 8.229 7.636 1.00 95.12 188 THR A N 1
ATOM 1423 C CA . THR A 1 188 ? 24.286 9.071 8.722 1.00 95.12 188 THR A CA 1
ATOM 1424 C C . THR A 1 188 ? 24.378 10.563 8.377 1.00 95.12 188 THR A C 1
ATOM 1426 O O . THR A 1 188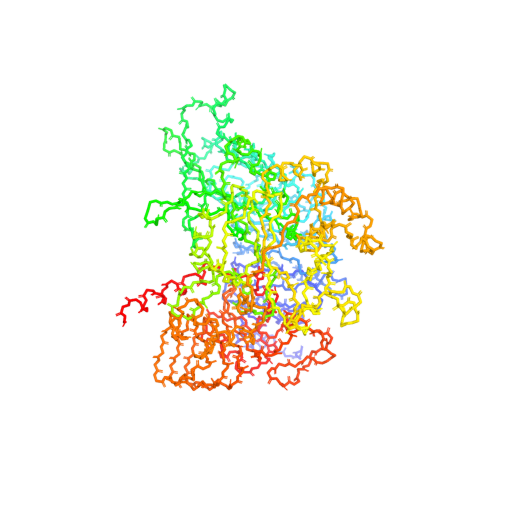 ? 24.915 10.952 7.336 1.00 95.12 188 THR A O 1
ATOM 1429 N N . ASP A 1 189 ? 23.938 11.435 9.290 1.00 95.38 189 ASP A N 1
ATOM 1430 C CA . ASP A 1 189 ? 24.158 12.890 9.220 1.00 95.38 189 ASP A CA 1
ATOM 1431 C C . ASP A 1 189 ? 25.622 13.291 8.936 1.00 95.38 189 ASP A C 1
ATOM 1433 O O . ASP A 1 189 ? 25.880 14.380 8.420 1.00 95.38 189 ASP A O 1
ATOM 1437 N N . LYS A 1 190 ? 26.606 12.445 9.276 1.00 95.19 190 LYS A N 1
ATOM 1438 C CA . LYS A 1 190 ? 28.030 12.690 8.999 1.00 95.19 190 LYS A CA 1
ATOM 1439 C C . LYS A 1 190 ? 28.374 12.541 7.512 1.00 95.19 190 LYS A C 1
ATOM 1441 O O . LYS A 1 190 ? 29.132 13.371 7.011 1.00 95.19 190 LYS A O 1
ATOM 1446 N N . PHE A 1 191 ? 27.790 11.576 6.801 1.00 95.88 191 PHE A N 1
ATOM 1447 C CA . PHE A 1 191 ? 27.858 11.496 5.337 1.00 95.88 191 PHE A CA 1
ATOM 1448 C C . PHE A 1 191 ? 27.261 12.750 4.689 1.00 95.88 191 PHE A C 1
ATOM 1450 O O . PHE A 1 191 ? 27.932 13.408 3.893 1.00 95.88 191 PHE A O 1
ATOM 1457 N N . VAL A 1 192 ? 26.053 13.153 5.100 1.00 96.19 192 VAL A N 1
ATOM 1458 C CA . VAL A 1 192 ? 25.384 14.344 4.546 1.00 96.19 192 VAL A CA 1
ATOM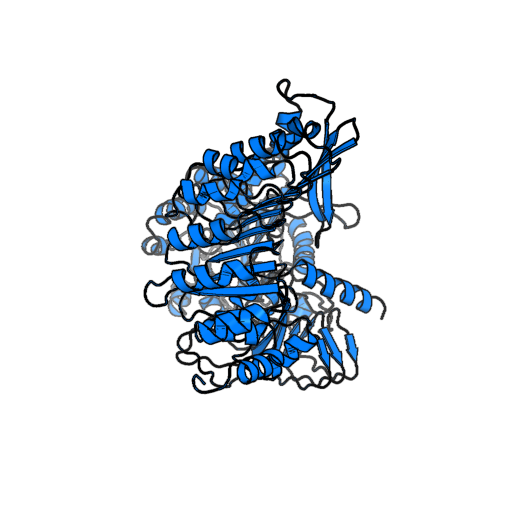 1459 C C . VAL A 1 192 ? 26.180 15.623 4.820 1.00 96.19 192 VAL A C 1
ATOM 1461 O O . VAL A 1 192 ? 26.341 16.436 3.915 1.00 96.19 192 VAL A O 1
ATOM 1464 N N . ARG A 1 193 ? 26.762 15.776 6.017 1.00 95.12 193 ARG A N 1
ATOM 1465 C CA . ARG A 1 193 ? 27.614 16.923 6.384 1.00 95.12 193 ARG A CA 1
ATOM 1466 C C . ARG A 1 193 ? 28.954 16.968 5.635 1.00 95.12 193 ARG A C 1
ATOM 1468 O O . ARG A 1 193 ? 29.538 18.043 5.505 1.00 95.12 193 ARG A O 1
ATOM 1475 N N . ALA A 1 194 ? 29.462 15.826 5.167 1.00 95.06 194 ALA A N 1
ATOM 1476 C CA . ALA A 1 194 ? 30.632 15.781 4.291 1.00 95.06 194 ALA A CA 1
ATOM 1477 C C . ALA A 1 194 ? 30.252 16.190 2.860 1.00 95.06 194 ALA A C 1
ATOM 1479 O O . ALA A 1 194 ? 30.864 17.093 2.296 1.00 95.06 194 ALA A O 1
ATOM 1480 N N . VAL A 1 195 ? 29.184 15.598 2.318 1.00 95.38 195 VAL A N 1
ATOM 1481 C CA . VAL A 1 195 ? 28.626 15.939 1.000 1.00 95.38 195 VAL A CA 1
ATOM 1482 C C . VAL A 1 195 ? 28.284 17.431 0.908 1.00 95.38 195 VAL A C 1
ATOM 1484 O O . VAL A 1 195 ? 28.731 18.106 -0.017 1.00 95.38 195 VAL A O 1
ATOM 1487 N N . SER A 1 196 ? 27.565 17.980 1.891 1.00 93.44 196 SER A N 1
ATOM 1488 C CA . SER A 1 196 ? 27.038 19.352 1.856 1.00 93.44 196 SER A CA 1
ATOM 1489 C C . SER A 1 196 ? 28.105 20.447 1.790 1.00 93.44 196 SER A C 1
ATOM 1491 O O . SER A 1 196 ? 27.842 21.526 1.263 1.00 93.44 196 SER A O 1
ATOM 1493 N N . ARG A 1 197 ? 29.310 20.171 2.302 1.00 92.88 197 ARG A N 1
ATOM 1494 C CA . ARG A 1 197 ? 30.457 21.096 2.319 1.00 92.88 197 ARG A CA 1
ATOM 1495 C C . ARG A 1 197 ? 31.423 20.899 1.154 1.00 92.88 197 ARG A C 1
ATOM 1497 O O . ARG A 1 197 ? 32.301 21.734 0.956 1.00 92.88 197 ARG A O 1
ATOM 1504 N N . SER A 1 198 ? 31.299 19.794 0.421 1.00 94.31 198 SER A N 1
ATOM 1505 C CA . SER A 1 198 ? 32.270 19.387 -0.600 1.00 94.31 198 SER A CA 1
ATOM 1506 C C . SER A 1 198 ? 31.679 19.196 -1.994 1.00 94.31 198 SER A C 1
ATOM 1508 O O . SER A 1 198 ? 32.460 19.077 -2.933 1.00 94.31 198 SER A O 1
ATOM 1510 N N . CYS A 1 199 ? 30.348 19.200 -2.146 1.00 95.25 199 CYS A N 1
ATOM 1511 C CA . CYS A 1 199 ? 29.668 19.013 -3.431 1.00 95.25 199 CYS A CA 1
ATOM 1512 C C . CYS A 1 199 ? 29.091 20.331 -3.983 1.00 95.25 199 CYS A C 1
ATOM 1514 O O . CYS A 1 199 ? 27.910 20.622 -3.766 1.00 95.25 199 CYS A O 1
ATOM 1516 N N . PRO A 1 200 ? 29.891 21.157 -4.692 1.00 94.44 200 PRO A N 1
ATOM 1517 C CA . PRO A 1 200 ? 29.463 22.477 -5.149 1.00 94.44 200 PRO A CA 1
ATOM 1518 C C . PRO A 1 200 ? 28.375 22.432 -6.229 1.00 94.44 200 PRO A C 1
ATOM 1520 O O . PRO A 1 200 ? 27.605 23.387 -6.353 1.00 94.44 200 PRO A O 1
ATOM 1523 N N . MET A 1 201 ? 28.297 21.341 -6.995 1.00 93.94 201 MET A N 1
ATOM 1524 C CA . MET A 1 201 ? 27.353 21.189 -8.107 1.00 93.94 201 MET A CA 1
ATOM 1525 C C . MET A 1 201 ? 26.038 20.514 -7.698 1.00 93.94 201 MET A C 1
ATOM 1527 O O . MET A 1 201 ? 25.158 20.369 -8.536 1.00 93.94 201 MET A O 1
ATOM 1531 N N . LEU A 1 202 ? 25.866 20.132 -6.427 1.00 95.06 202 LEU A N 1
ATOM 1532 C CA . LEU A 1 202 ? 24.736 19.311 -5.984 1.00 95.06 202 LEU A CA 1
ATOM 1533 C C . LEU A 1 202 ? 23.374 20.000 -6.215 1.00 95.06 202 LEU A C 1
ATOM 1535 O O . LEU A 1 202 ? 23.074 21.037 -5.607 1.00 95.06 202 LEU A O 1
ATOM 1539 N N . GLU A 1 203 ? 22.556 19.374 -7.063 1.00 90.75 203 GLU A N 1
ATOM 1540 C CA . GLU A 1 203 ? 21.191 19.775 -7.436 1.00 90.75 203 GLU A CA 1
ATOM 1541 C C . GLU A 1 203 ? 20.136 18.873 -6.796 1.00 90.75 203 GLU A C 1
ATOM 1543 O O . GLU A 1 203 ? 19.082 19.365 -6.394 1.00 90.75 203 GLU A O 1
ATOM 1548 N N . GLN A 1 204 ? 20.422 17.573 -6.658 1.00 90.88 204 GLN A N 1
ATOM 1549 C CA . GLN A 1 204 ? 19.498 16.588 -6.098 1.00 90.88 204 GLN A CA 1
ATOM 1550 C C . GLN A 1 204 ? 20.192 15.659 -5.097 1.00 90.88 204 GLN A C 1
ATOM 1552 O O . GLN A 1 204 ? 21.262 15.114 -5.371 1.00 90.88 204 GLN A O 1
ATOM 1557 N N . PHE A 1 205 ? 19.540 15.425 -3.958 1.00 95.00 205 PHE A N 1
ATOM 1558 C CA . PHE A 1 205 ? 19.973 14.456 -2.953 1.00 95.00 205 PHE A CA 1
ATOM 1559 C C . PHE A 1 205 ? 18.768 13.630 -2.478 1.00 95.00 205 PHE A C 1
ATOM 1561 O O . PHE A 1 205 ? 17.871 14.157 -1.822 1.00 95.00 205 PHE A O 1
ATOM 1568 N N . VAL A 1 206 ? 18.715 12.341 -2.813 1.00 90.06 206 VAL A N 1
ATOM 1569 C CA . VAL A 1 206 ? 17.684 11.415 -2.319 1.00 90.06 206 VAL A CA 1
ATOM 1570 C C . VAL A 1 206 ? 18.247 10.587 -1.168 1.00 90.06 206 VAL A C 1
ATOM 1572 O O . VAL A 1 206 ? 19.297 9.964 -1.299 1.00 90.06 206 VAL A O 1
ATOM 1575 N N . LEU A 1 207 ? 17.530 10.572 -0.046 1.00 91.50 207 LEU A N 1
ATOM 1576 C CA . LEU A 1 207 ? 17.809 9.789 1.155 1.00 91.50 207 LEU A CA 1
ATOM 1577 C C . LEU A 1 207 ? 16.539 9.001 1.512 1.00 91.50 207 LEU A C 1
ATOM 1579 O O . LEU A 1 207 ? 15.692 9.484 2.256 1.00 91.50 207 LEU A O 1
ATOM 1583 N N . TYR A 1 208 ? 16.388 7.801 0.947 1.00 83.56 208 TYR A N 1
ATOM 1584 C CA . TYR A 1 208 ? 15.199 6.950 1.114 1.00 83.56 208 TYR A CA 1
ATOM 1585 C C . TYR A 1 208 ? 15.444 5.847 2.149 1.00 83.56 208 TYR A C 1
ATOM 1587 O O . TYR A 1 208 ? 16.425 5.110 2.047 1.00 83.56 208 TYR A O 1
ATOM 1595 N N . ARG A 1 209 ? 14.571 5.728 3.156 1.00 75.06 209 ARG A N 1
ATOM 1596 C CA . ARG A 1 209 ? 14.632 4.733 4.253 1.00 75.06 209 ARG A CA 1
ATOM 1597 C C . ARG A 1 209 ? 15.982 4.642 4.986 1.00 75.06 209 ARG A C 1
ATOM 1599 O O . ARG A 1 209 ? 16.276 3.652 5.655 1.00 75.06 209 ARG A O 1
ATOM 1606 N N . CYS A 1 210 ? 16.799 5.692 4.911 1.00 83.31 210 CYS A N 1
ATOM 1607 C CA . CYS A 1 210 ? 18.094 5.783 5.583 1.00 83.31 210 CYS A CA 1
ATOM 1608 C C . CYS A 1 210 ? 17.883 6.145 7.064 1.00 83.31 210 CYS A C 1
ATOM 1610 O O . CYS A 1 210 ? 17.943 7.310 7.450 1.00 83.31 210 CYS A O 1
ATOM 1612 N N . LYS A 1 211 ? 17.607 5.139 7.907 1.00 81.25 211 LYS A N 1
ATOM 1613 C CA . LYS A 1 211 ? 17.075 5.304 9.283 1.00 81.25 211 LYS A CA 1
ATOM 1614 C C . LYS A 1 211 ? 18.031 5.970 10.303 1.00 81.25 211 LYS A C 1
ATOM 1616 O O . LYS A 1 211 ? 17.690 6.052 11.478 1.00 81.25 211 LYS A O 1
ATOM 1621 N N . LEU A 1 212 ? 19.208 6.437 9.868 1.00 86.88 212 LEU A N 1
ATOM 1622 C CA . LEU A 1 212 ? 20.198 7.202 10.651 1.00 86.88 212 LEU A CA 1
ATOM 1623 C C . LEU A 1 212 ? 20.416 8.642 10.128 1.00 86.88 212 LEU A C 1
ATOM 1625 O O . LEU A 1 212 ? 21.326 9.335 10.585 1.00 86.88 212 LEU A O 1
ATOM 1629 N N . ILE A 1 213 ? 19.600 9.082 9.167 1.00 91.75 213 ILE A N 1
ATOM 1630 C CA . ILE A 1 213 ? 19.476 10.479 8.734 1.00 91.75 213 ILE A CA 1
ATOM 1631 C C . ILE A 1 213 ? 18.449 11.176 9.624 1.00 91.75 213 ILE A C 1
ATOM 1633 O O . ILE A 1 213 ? 17.362 10.639 9.824 1.00 91.75 213 ILE A O 1
ATOM 1637 N N . SER A 1 214 ? 18.770 12.365 10.130 1.00 90.06 214 SER A N 1
ATOM 1638 C CA . SER A 1 214 ? 17.903 13.178 10.988 1.00 90.06 214 SER A CA 1
ATOM 1639 C C . SER A 1 214 ? 17.683 14.593 10.444 1.00 90.06 214 SER A C 1
ATOM 1641 O O . SER A 1 214 ? 18.285 15.011 9.450 1.00 90.06 214 SER A O 1
ATOM 1643 N N . THR A 1 215 ? 16.881 15.392 11.150 1.00 91.31 215 THR A N 1
ATOM 1644 C CA . THR A 1 215 ? 16.767 16.845 10.945 1.00 91.31 215 THR A CA 1
ATOM 1645 C C . THR A 1 215 ? 18.133 17.559 10.836 1.00 91.31 215 THR A C 1
ATOM 1647 O O . THR A 1 215 ? 18.273 18.504 10.055 1.00 91.31 215 THR A O 1
ATOM 1650 N N . PHE A 1 216 ? 19.179 17.091 11.534 1.00 91.94 216 PHE A N 1
ATOM 1651 C CA . PHE A 1 216 ? 20.521 17.690 11.469 1.00 91.94 216 PHE A CA 1
ATOM 1652 C C . PHE A 1 216 ? 21.258 17.455 10.138 1.00 91.94 216 PHE A C 1
ATOM 1654 O O . PHE A 1 216 ? 22.122 18.264 9.784 1.00 91.94 216 PHE A O 1
ATOM 1661 N N . ALA A 1 217 ? 20.926 16.406 9.374 1.00 93.56 217 ALA A N 1
ATOM 1662 C CA . ALA A 1 217 ? 21.428 16.236 8.009 1.00 93.56 217 ALA A CA 1
ATOM 1663 C C . ALA A 1 217 ? 20.957 17.389 7.113 1.00 93.56 217 ALA A C 1
ATOM 1665 O O . ALA A 1 217 ? 21.775 18.074 6.493 1.00 93.56 217 ALA A O 1
ATOM 1666 N N . VAL A 1 218 ? 19.644 17.645 7.112 1.00 93.00 218 VAL A N 1
ATOM 1667 C CA . VAL A 1 218 ? 19.006 18.712 6.326 1.00 93.00 218 VAL A CA 1
ATOM 1668 C C . VAL A 1 218 ? 19.486 20.090 6.773 1.00 93.00 218 VAL A C 1
ATOM 1670 O O . VAL A 1 218 ? 19.864 20.902 5.928 1.00 93.00 218 VAL A O 1
ATOM 1673 N N . LEU A 1 219 ? 19.584 20.331 8.085 1.00 92.31 219 LEU A N 1
ATOM 1674 C CA . LEU A 1 219 ? 20.160 21.566 8.622 1.00 92.31 219 LEU A CA 1
ATOM 1675 C C . LEU A 1 219 ? 21.574 21.811 8.061 1.00 92.31 219 LEU A C 1
ATOM 1677 O O . LEU A 1 219 ? 21.874 22.915 7.611 1.00 92.31 219 LEU A O 1
ATOM 1681 N N . SER A 1 220 ? 22.413 20.771 7.972 1.00 93.19 220 SER A N 1
ATOM 1682 C CA . SER A 1 220 ? 23.775 20.896 7.433 1.00 93.19 220 SER A CA 1
ATOM 1683 C C . SER A 1 220 ? 23.845 21.182 5.923 1.00 93.19 220 SER A C 1
ATOM 1685 O O . SER A 1 220 ? 24.852 21.728 5.465 1.00 93.19 220 SER A O 1
ATOM 1687 N N . LEU A 1 221 ? 22.804 20.848 5.145 1.00 92.88 221 LEU A N 1
ATOM 1688 C CA . LEU A 1 221 ? 22.667 21.210 3.721 1.00 92.88 221 LEU A CA 1
ATOM 1689 C C . LEU A 1 221 ? 22.244 22.677 3.547 1.00 92.88 221 LEU A C 1
ATOM 1691 O O . LEU A 1 221 ? 22.671 23.342 2.599 1.00 92.88 221 LEU A O 1
ATOM 1695 N N . ILE A 1 222 ? 21.449 23.197 4.483 1.00 91.75 222 ILE A N 1
ATOM 1696 C CA . ILE A 1 222 ? 21.050 24.606 4.539 1.00 91.75 222 ILE A CA 1
ATOM 1697 C C . ILE A 1 222 ? 22.250 25.465 4.967 1.00 91.75 222 ILE A C 1
ATOM 1699 O O . ILE A 1 222 ? 22.668 26.333 4.203 1.00 91.75 222 ILE A O 1
ATOM 1703 N N . GLU A 1 223 ? 22.891 25.161 6.103 1.00 89.31 223 GLU A N 1
ATOM 1704 C CA . GLU A 1 223 ? 24.111 25.852 6.569 1.00 89.31 223 GLU A CA 1
ATOM 1705 C C . GLU A 1 223 ? 25.208 25.899 5.495 1.00 89.31 223 GLU A C 1
ATOM 1707 O O . GLU A 1 223 ? 25.849 26.930 5.285 1.00 89.31 223 GLU A O 1
ATOM 1712 N N . SER A 1 224 ? 25.410 24.785 4.785 1.00 89.62 224 SER A N 1
ATOM 1713 C CA . SER A 1 224 ? 26.487 24.647 3.799 1.00 89.62 224 SER A CA 1
ATOM 1714 C C . SER A 1 224 ? 26.086 25.080 2.381 1.00 89.62 224 SER A C 1
ATOM 1716 O O . SER A 1 224 ? 26.872 24.930 1.450 1.00 89.62 224 SER A O 1
ATOM 1718 N N . THR A 1 225 ? 24.902 25.668 2.167 1.00 88.94 225 THR A N 1
ATOM 1719 C CA . THR A 1 225 ? 24.456 26.047 0.810 1.00 88.94 225 THR A CA 1
ATOM 1720 C C . THR A 1 225 ? 25.349 27.102 0.135 1.00 88.94 225 THR A C 1
ATOM 1722 O O . THR A 1 225 ? 25.394 27.155 -1.091 1.00 88.94 225 THR A O 1
ATOM 1725 N N . PHE A 1 226 ? 26.150 27.875 0.877 1.00 87.88 226 PHE A N 1
ATOM 1726 C CA . PHE A 1 226 ? 27.147 28.780 0.281 1.00 87.88 226 PHE A CA 1
ATOM 1727 C C . PHE A 1 226 ? 28.394 28.091 -0.294 1.00 87.88 226 PHE A C 1
ATOM 1729 O O . PHE A 1 226 ? 29.137 28.734 -1.030 1.00 87.88 226 PHE A O 1
ATOM 1736 N N . PHE A 1 227 ? 28.595 26.795 -0.031 1.00 88.00 227 PHE A N 1
ATOM 1737 C CA . PHE A 1 227 ? 29.584 25.980 -0.745 1.00 88.00 227 PHE A CA 1
ATOM 1738 C C . PHE A 1 227 ? 29.067 25.509 -2.119 1.00 88.00 227 PHE A C 1
ATOM 1740 O O . PHE A 1 227 ? 29.848 24.980 -2.907 1.00 88.00 227 PHE A O 1
ATOM 1747 N N . ARG A 1 228 ? 27.777 25.717 -2.435 1.00 91.69 228 ARG A N 1
ATOM 1748 C CA . ARG A 1 228 ? 27.159 25.326 -3.711 1.00 91.69 228 ARG A CA 1
ATOM 1749 C C . ARG A 1 228 ? 27.124 26.475 -4.717 1.00 91.69 228 ARG A C 1
ATOM 1751 O O . ARG A 1 228 ? 26.739 27.601 -4.393 1.00 91.69 228 ARG A O 1
ATOM 1758 N N . LEU A 1 229 ? 27.468 26.173 -5.969 1.00 87.56 229 LEU A N 1
ATOM 1759 C CA . LEU A 1 229 ? 27.287 27.086 -7.099 1.00 87.56 229 LEU A CA 1
ATOM 1760 C C . LEU A 1 229 ? 25.829 27.113 -7.564 1.00 87.56 229 LEU A C 1
ATOM 1762 O O . LEU A 1 229 ? 25.339 28.180 -7.936 1.00 87.56 229 LEU A O 1
ATOM 1766 N N . ASN A 1 230 ? 25.117 25.989 -7.463 1.00 83.19 230 ASN A N 1
ATOM 1767 C CA . ASN A 1 230 ? 23.725 25.871 -7.890 1.00 83.19 230 ASN A CA 1
ATOM 1768 C C . ASN A 1 230 ? 22.736 26.561 -6.933 1.00 83.19 230 ASN A C 1
ATOM 1770 O O . ASN A 1 230 ? 22.873 26.533 -5.708 1.00 83.19 230 ASN A O 1
ATOM 1774 N N . HIS A 1 231 ? 21.761 27.280 -7.497 1.00 83.56 231 HIS A N 1
ATOM 1775 C CA . HIS A 1 231 ? 20.834 28.125 -6.728 1.00 83.56 231 HIS A CA 1
ATOM 1776 C C . HIS A 1 231 ? 19.745 27.323 -6.012 1.00 83.56 231 HIS A C 1
ATOM 1778 O O . HIS A 1 231 ? 19.341 27.695 -4.912 1.00 83.56 231 HIS A O 1
ATOM 1784 N N . MET A 1 232 ? 19.331 26.207 -6.607 1.00 87.25 232 MET A N 1
ATOM 1785 C CA . MET A 1 232 ? 18.383 25.245 -6.053 1.00 87.25 232 MET A CA 1
ATOM 1786 C C . MET A 1 232 ? 19.137 24.028 -5.494 1.00 87.25 232 MET A C 1
ATOM 1788 O O . MET A 1 232 ? 20.240 23.723 -5.942 1.00 87.25 232 MET A O 1
ATOM 1792 N N . LEU A 1 233 ? 18.556 23.343 -4.512 1.00 89.44 233 LEU A N 1
ATOM 1793 C CA . LEU A 1 233 ? 18.839 21.949 -4.156 1.00 89.44 233 LEU A CA 1
ATOM 1794 C C . LEU A 1 233 ? 17.505 21.285 -3.834 1.00 89.44 233 LEU A C 1
ATOM 1796 O O . LEU A 1 233 ? 16.688 21.872 -3.126 1.00 89.44 233 LEU A O 1
ATOM 1800 N N . VAL A 1 234 ? 17.300 20.078 -4.338 1.00 87.94 234 VAL A N 1
ATOM 1801 C CA . VAL A 1 234 ? 16.100 19.270 -4.139 1.00 87.94 234 VAL A CA 1
ATOM 1802 C C . VAL A 1 234 ? 16.474 18.051 -3.296 1.00 87.94 234 VAL A C 1
ATOM 1804 O O . VAL A 1 234 ? 17.261 17.211 -3.727 1.00 87.94 234 VAL A O 1
ATOM 1807 N N . VAL A 1 235 ? 15.932 17.962 -2.082 1.00 91.19 235 VAL A N 1
ATOM 1808 C CA . VAL A 1 235 ? 16.235 16.900 -1.114 1.00 91.19 235 VAL A CA 1
ATOM 1809 C C . VAL A 1 235 ? 14.987 16.049 -0.879 1.00 91.19 235 VAL A C 1
ATOM 1811 O O . VAL A 1 235 ? 13.960 16.586 -0.470 1.00 91.19 235 VAL A O 1
ATOM 1814 N N . ASN A 1 236 ? 15.077 14.735 -1.092 1.00 85.94 236 ASN A N 1
ATOM 1815 C CA . ASN A 1 236 ? 14.076 13.778 -0.606 1.00 85.94 236 ASN A CA 1
ATOM 1816 C C . ASN A 1 236 ? 14.606 13.109 0.670 1.00 85.94 236 ASN A C 1
ATOM 1818 O O . ASN A 1 236 ? 15.742 12.638 0.667 1.00 85.94 236 ASN A O 1
ATOM 1822 N N . VAL A 1 237 ? 13.798 13.055 1.730 1.00 84.75 237 VAL A N 1
ATOM 1823 C CA . VAL A 1 237 ? 14.150 12.472 3.044 1.00 84.75 237 VAL A CA 1
ATOM 1824 C C . VAL A 1 237 ? 13.120 11.447 3.549 1.00 84.75 237 VAL A C 1
ATOM 1826 O O . VAL A 1 237 ? 13.016 11.180 4.746 1.00 84.75 237 VAL A O 1
ATOM 1829 N N . GLU A 1 238 ? 12.358 10.853 2.630 1.00 76.88 238 GLU A N 1
ATOM 1830 C CA . GLU A 1 238 ? 11.374 9.794 2.888 1.00 76.88 238 GLU A CA 1
ATOM 1831 C C . GLU A 1 238 ? 11.922 8.631 3.745 1.00 76.88 238 GLU A C 1
ATOM 1833 O O . GLU A 1 238 ? 12.925 7.997 3.413 1.00 76.88 238 GLU A O 1
ATOM 1838 N N . GLY A 1 239 ? 11.225 8.293 4.836 1.00 64.38 239 GLY A N 1
ATOM 1839 C CA . GLY A 1 239 ? 11.568 7.151 5.696 1.00 64.38 239 GLY A CA 1
ATOM 1840 C C . GLY A 1 239 ? 12.812 7.349 6.577 1.00 64.38 239 GLY A C 1
ATOM 1841 O O . GLY A 1 239 ? 13.427 6.367 7.002 1.00 64.38 239 GLY A O 1
ATOM 1842 N N . THR A 1 240 ? 13.201 8.600 6.829 1.00 80.19 240 THR A N 1
ATOM 1843 C CA . THR A 1 240 ? 14.301 8.981 7.733 1.00 80.19 240 THR A CA 1
ATOM 1844 C C . THR A 1 240 ? 13.770 9.449 9.102 1.00 80.19 240 THR A C 1
ATOM 1846 O O . THR A 1 240 ? 12.591 9.283 9.406 1.00 80.19 240 THR A O 1
ATOM 1849 N N . LEU A 1 241 ? 14.633 10.017 9.951 1.00 78.38 241 LEU A N 1
ATOM 1850 C CA . LEU A 1 241 ? 14.274 10.718 11.195 1.00 78.38 241 LEU A CA 1
ATOM 1851 C C . LEU A 1 241 ? 14.228 12.248 10.988 1.00 78.38 241 LEU A C 1
ATOM 1853 O O . LEU A 1 241 ? 14.575 13.015 11.889 1.00 78.38 241 LEU A O 1
ATOM 1857 N N . PHE A 1 242 ? 13.887 12.707 9.782 1.00 84.50 242 PHE A N 1
ATOM 1858 C CA . PHE A 1 242 ? 13.655 14.123 9.503 1.00 84.50 242 PHE A CA 1
ATOM 1859 C C . PHE A 1 242 ? 12.368 14.626 10.176 1.00 84.50 242 PHE A C 1
ATOM 1861 O O . PHE A 1 242 ? 11.382 13.902 10.286 1.00 84.50 242 PHE A O 1
ATOM 1868 N N . ASN A 1 243 ? 12.362 15.888 10.612 1.00 77.94 243 ASN A N 1
ATOM 1869 C CA . ASN A 1 243 ? 11.168 16.550 11.124 1.00 77.94 243 ASN A CA 1
ATOM 1870 C C . ASN A 1 243 ? 11.164 18.046 10.757 1.00 77.94 243 ASN A C 1
ATOM 1872 O O . ASN A 1 243 ? 12.011 18.824 11.200 1.00 77.94 243 ASN A O 1
ATOM 1876 N N . ALA A 1 244 ? 10.167 18.466 9.975 1.00 77.88 244 ALA A N 1
ATOM 1877 C CA . ALA A 1 244 ? 10.002 19.851 9.531 1.00 77.88 244 ALA A CA 1
ATOM 1878 C C . ALA A 1 244 ? 9.844 20.861 10.689 1.00 77.88 244 ALA A C 1
ATOM 1880 O O . ALA A 1 244 ? 10.373 21.970 10.616 1.00 77.88 244 ALA A O 1
ATOM 1881 N N . ASN A 1 245 ? 9.166 20.472 11.774 1.00 76.62 245 ASN A N 1
ATOM 1882 C CA . ASN A 1 245 ? 8.933 21.341 12.933 1.00 76.62 245 ASN A CA 1
ATOM 1883 C C . ASN A 1 245 ? 10.201 21.494 13.790 1.00 76.62 245 ASN A C 1
ATOM 1885 O O . ASN A 1 245 ? 10.438 22.544 14.388 1.00 76.62 245 ASN A O 1
ATOM 1889 N N . GLU A 1 246 ? 11.047 20.461 13.835 1.00 81.94 246 GLU A N 1
ATOM 1890 C CA . GLU A 1 246 ? 12.379 20.575 14.433 1.00 81.94 246 GLU A CA 1
ATOM 1891 C C . GLU A 1 246 ? 13.298 21.460 13.590 1.00 81.94 246 GLU A C 1
ATOM 1893 O O . GLU A 1 246 ? 14.053 22.246 14.157 1.00 81.94 246 GLU A O 1
ATOM 1898 N N . LEU A 1 247 ? 13.216 21.379 12.256 1.00 85.50 247 LEU A N 1
ATOM 1899 C CA . LEU A 1 247 ? 14.033 22.198 11.359 1.00 85.50 247 LEU A CA 1
ATOM 1900 C C . LEU A 1 247 ? 13.789 23.695 11.596 1.00 85.50 247 LEU A C 1
ATOM 1902 O O . LEU A 1 247 ? 14.750 24.448 11.754 1.00 85.50 247 LEU A O 1
ATOM 1906 N N . ASP A 1 248 ? 12.525 24.114 11.701 1.00 82.56 248 ASP A N 1
ATOM 1907 C CA . ASP A 1 248 ? 12.161 25.503 12.012 1.00 82.56 248 ASP A CA 1
ATOM 1908 C C . ASP A 1 248 ? 12.627 25.940 13.408 1.00 82.56 248 ASP A C 1
ATOM 1910 O O . ASP A 1 248 ? 13.252 26.995 13.569 1.00 82.56 248 ASP A O 1
ATOM 1914 N N . LYS A 1 249 ? 12.448 25.076 14.414 1.00 84.69 249 LYS A N 1
ATOM 1915 C CA . LYS A 1 249 ? 12.958 25.296 15.774 1.00 84.69 249 LYS A CA 1
ATOM 1916 C C . LYS A 1 249 ? 14.485 25.447 15.807 1.00 84.69 249 LYS A C 1
ATOM 1918 O O . LYS A 1 249 ? 14.998 26.290 16.547 1.00 84.69 249 LYS A O 1
ATOM 1923 N N . TYR A 1 250 ? 15.220 24.661 15.019 1.00 88.44 250 TYR A N 1
ATOM 1924 C CA . TYR A 1 250 ? 16.676 24.753 14.923 1.00 88.44 250 TYR A CA 1
ATOM 1925 C C . TYR A 1 250 ? 17.127 25.992 14.144 1.00 88.44 250 TYR A C 1
ATOM 1927 O O . TYR A 1 250 ? 18.028 26.681 14.610 1.00 88.44 250 TYR A O 1
ATOM 1935 N N . MET A 1 251 ? 16.480 26.348 13.032 1.00 85.38 251 MET A N 1
ATOM 1936 C CA . MET A 1 251 ? 16.817 27.559 12.266 1.00 85.38 251 MET A CA 1
ATOM 1937 C C . MET A 1 251 ? 16.436 28.860 12.997 1.00 85.38 251 MET A C 1
ATOM 1939 O O . MET A 1 251 ? 17.080 29.896 12.819 1.00 85.38 251 MET A O 1
ATOM 1943 N N . SER A 1 252 ? 15.457 28.799 13.902 1.00 82.69 252 SER A N 1
ATOM 1944 C CA . SER A 1 252 ? 15.113 29.881 14.835 1.00 82.69 252 SER A CA 1
ATOM 1945 C C . SER A 1 252 ? 16.090 30.023 16.017 1.00 82.69 252 SER A C 1
ATOM 1947 O O . SER A 1 252 ? 16.078 31.051 16.709 1.00 82.69 252 SER A O 1
ATOM 1949 N N . SER A 1 253 ? 16.951 29.028 16.262 1.00 83.81 253 SER A N 1
ATOM 1950 C CA . SER A 1 253 ? 17.897 28.982 17.387 1.00 83.81 253 SER A CA 1
ATOM 1951 C C . SER A 1 253 ? 18.948 30.103 17.331 1.00 83.81 253 SER A C 1
ATOM 1953 O O . SER A 1 253 ? 19.414 30.451 16.246 1.00 83.81 253 SER A O 1
ATOM 1955 N N . PRO A 1 254 ? 19.411 30.646 18.477 1.00 78.25 254 PRO A N 1
ATOM 1956 C CA . PRO A 1 254 ? 20.579 31.532 18.513 1.00 78.25 254 PRO A CA 1
ATOM 1957 C C . PRO A 1 254 ? 21.895 30.843 18.099 1.00 78.25 254 PRO A C 1
ATOM 1959 O O . PRO A 1 254 ? 22.881 31.538 17.881 1.00 78.25 254 PRO A O 1
ATOM 1962 N N . LEU A 1 255 ? 21.924 29.507 17.997 1.00 79.12 255 LEU A N 1
ATOM 1963 C CA . LEU A 1 255 ? 23.101 28.740 17.566 1.00 79.12 255 LEU A CA 1
ATOM 1964 C C . LEU A 1 255 ? 23.195 28.547 16.040 1.00 79.12 255 LEU A C 1
ATOM 1966 O O . LEU A 1 255 ? 24.215 28.058 15.563 1.00 79.12 255 LEU A O 1
ATOM 1970 N N . PHE A 1 256 ? 22.156 28.901 15.277 1.00 82.56 256 PHE A N 1
ATOM 1971 C CA . PHE A 1 256 ? 22.127 28.716 13.825 1.00 82.56 256 PHE A CA 1
ATOM 1972 C C . PHE A 1 256 ? 22.809 29.878 13.086 1.00 82.56 256 PHE A C 1
ATOM 1974 O O . PHE A 1 256 ? 22.549 31.055 13.355 1.00 82.56 256 PHE A O 1
ATOM 1981 N N . ALA A 1 257 ? 23.680 29.550 12.130 1.00 64.69 257 ALA A N 1
ATOM 1982 C CA . ALA A 1 257 ? 24.371 30.538 11.306 1.00 64.69 257 ALA A CA 1
ATOM 1983 C C . ALA A 1 257 ? 23.398 31.259 10.350 1.00 64.69 257 ALA A C 1
ATOM 1985 O O . ALA A 1 257 ? 22.490 30.647 9.795 1.00 64.69 257 ALA A O 1
ATOM 1986 N N . ALA A 1 258 ? 23.603 32.565 10.130 1.00 67.38 258 ALA A N 1
ATOM 1987 C CA . ALA A 1 258 ? 22.721 33.415 9.312 1.00 67.38 258 ALA A CA 1
ATOM 1988 C C . ALA A 1 258 ? 21.245 33.446 9.793 1.00 67.38 258 ALA A C 1
ATOM 1990 O O . ALA A 1 258 ? 20.297 33.486 9.001 1.00 67.38 258 ALA A O 1
ATOM 1991 N N . ARG A 1 259 ? 21.040 33.445 11.120 1.00 67.81 259 ARG A N 1
ATOM 1992 C CA . ARG A 1 259 ? 19.727 33.562 11.779 1.00 67.81 259 ARG A CA 1
ATOM 1993 C C . ARG A 1 259 ? 18.915 34.746 11.230 1.00 67.81 259 ARG A C 1
ATOM 1995 O O . ARG A 1 259 ? 19.329 35.898 11.330 1.00 67.81 259 ARG A O 1
ATOM 2002 N N . GLY A 1 260 ? 17.735 34.459 10.681 1.00 71.88 260 GLY A N 1
ATOM 2003 C CA . GLY A 1 260 ? 16.838 35.456 10.083 1.00 71.88 260 GLY A CA 1
ATOM 2004 C C . GLY A 1 260 ? 17.182 35.881 8.646 1.00 71.88 260 GLY A C 1
ATOM 2005 O O . GLY A 1 260 ? 16.431 36.663 8.058 1.00 71.88 260 GLY A O 1
ATOM 2006 N N . GLU A 1 261 ? 18.270 35.379 8.051 1.00 84.69 261 GLU A N 1
ATOM 2007 C CA . GLU A 1 261 ? 18.509 35.478 6.600 1.00 84.69 261 GLU A CA 1
ATOM 2008 C C . GLU A 1 261 ? 17.845 34.349 5.801 1.00 84.69 261 GLU A C 1
ATOM 2010 O O . GLU A 1 261 ? 17.660 34.477 4.588 1.00 84.69 261 GLU A O 1
ATOM 2015 N N . TRP A 1 262 ? 17.433 33.286 6.490 1.00 87.50 262 TRP A N 1
ATOM 2016 C CA . TRP A 1 262 ? 16.591 32.220 5.965 1.00 87.50 262 TRP A CA 1
ATOM 2017 C C . TRP A 1 262 ? 15.117 32.425 6.327 1.00 87.50 262 TRP A C 1
ATOM 2019 O O . TRP A 1 262 ? 14.790 32.877 7.426 1.00 87.50 262 TRP A O 1
ATOM 2029 N N . ARG A 1 263 ? 14.236 32.014 5.415 1.00 86.00 263 ARG A N 1
ATOM 2030 C CA . ARG A 1 263 ? 12.797 31.818 5.604 1.00 86.00 263 ARG A CA 1
ATOM 2031 C C . ARG A 1 263 ? 12.476 30.352 5.325 1.00 86.00 263 ARG A C 1
ATOM 2033 O O . ARG A 1 263 ? 12.944 29.819 4.324 1.00 86.00 263 ARG A O 1
ATOM 2040 N N . LEU A 1 264 ? 11.664 29.721 6.167 1.00 86.12 264 LEU A N 1
ATOM 2041 C CA . LEU A 1 264 ? 11.039 28.439 5.848 1.00 86.12 264 LEU A CA 1
ATOM 2042 C C . LEU A 1 264 ? 9.605 28.693 5.377 1.00 86.12 264 LEU A C 1
ATOM 2044 O O . LEU A 1 264 ? 8.827 29.375 6.043 1.00 86.12 264 LEU A O 1
ATOM 2048 N N . SER A 1 265 ? 9.282 28.158 4.207 1.00 81.69 265 SER A N 1
ATOM 2049 C CA . SER A 1 265 ? 7.987 28.290 3.547 1.00 81.69 265 SER A CA 1
ATOM 2050 C C . SER A 1 265 ? 7.421 26.885 3.305 1.00 81.69 265 SER A C 1
ATOM 2052 O O . SER A 1 265 ? 7.918 26.178 2.421 1.00 81.69 265 SER A O 1
ATOM 2054 N N . PRO A 1 266 ? 6.405 26.442 4.072 1.00 77.31 266 PRO A N 1
ATOM 2055 C CA . PRO A 1 266 ? 5.651 25.235 3.752 1.00 77.31 266 PRO A CA 1
ATOM 2056 C C . PRO A 1 266 ? 5.054 25.350 2.346 1.00 77.31 266 PRO A C 1
ATOM 2058 O O . PRO A 1 266 ? 4.464 26.372 1.994 1.00 77.31 266 PRO A O 1
ATOM 2061 N N . THR A 1 267 ? 5.237 24.319 1.531 1.00 73.44 267 THR A N 1
ATOM 2062 C CA . THR A 1 267 ? 4.854 24.299 0.117 1.00 73.44 267 THR A CA 1
ATOM 2063 C C . THR A 1 267 ? 4.371 22.907 -0.292 1.00 73.44 267 THR A C 1
ATOM 2065 O O . THR A 1 267 ? 4.400 21.967 0.506 1.00 73.44 267 THR A O 1
ATOM 2068 N N . SER A 1 268 ? 3.909 22.760 -1.532 1.00 64.94 268 SER A N 1
ATOM 2069 C CA . SER A 1 268 ? 3.485 21.476 -2.090 1.00 64.94 268 SER A CA 1
ATOM 2070 C C . SER A 1 268 ? 4.087 21.240 -3.471 1.00 64.94 268 SER A C 1
ATOM 2072 O O . SER A 1 268 ? 3.928 22.075 -4.362 1.00 64.94 268 SER A O 1
ATOM 2074 N N . ILE A 1 269 ? 4.754 20.099 -3.664 1.00 57.16 269 ILE A N 1
ATOM 2075 C CA . ILE A 1 269 ? 5.316 19.702 -4.965 1.00 57.16 269 ILE A CA 1
ATOM 2076 C C . ILE A 1 269 ? 4.334 18.761 -5.657 1.00 57.16 269 ILE A C 1
ATOM 2078 O O . ILE A 1 269 ? 3.938 17.752 -5.077 1.00 57.16 269 ILE A O 1
ATOM 2082 N N . GLN A 1 270 ? 3.974 19.053 -6.906 1.00 44.00 270 GLN A N 1
ATOM 2083 C CA . GLN A 1 270 ? 3.100 18.183 -7.692 1.00 44.00 270 GLN A CA 1
ATOM 2084 C C . GLN A 1 270 ? 3.902 17.067 -8.364 1.00 44.00 270 GLN A C 1
ATOM 2086 O O . GLN A 1 270 ? 4.481 17.248 -9.431 1.00 44.00 270 GLN A O 1
ATOM 2091 N N . ILE A 1 271 ? 3.923 15.900 -7.720 1.00 42.66 271 ILE A N 1
ATOM 2092 C CA . ILE A 1 271 ? 4.560 14.676 -8.228 1.00 42.66 271 ILE A CA 1
ATOM 2093 C C . ILE A 1 271 ? 3.499 13.569 -8.184 1.00 42.66 271 ILE A C 1
ATOM 2095 O O . ILE A 1 271 ? 3.431 12.792 -7.229 1.00 42.66 271 ILE A O 1
ATOM 2099 N N . GLY A 1 272 ? 2.587 13.594 -9.160 1.00 33.88 272 GLY A N 1
ATOM 2100 C CA . GLY A 1 272 ? 1.340 12.812 -9.190 1.00 33.88 272 GLY A CA 1
ATOM 2101 C C . GLY A 1 272 ? 0.212 13.393 -8.321 1.00 33.88 272 GLY A C 1
ATOM 2102 O O . GLY A 1 272 ? -0.951 13.325 -8.704 1.00 33.88 272 GLY A O 1
ATOM 2103 N N . PHE A 1 273 ? 0.560 14.002 -7.186 1.00 37.62 273 PHE A N 1
ATOM 2104 C CA . PHE A 1 273 ? -0.334 14.662 -6.227 1.00 37.62 273 PHE A CA 1
ATOM 2105 C C . PHE A 1 273 ? 0.416 15.783 -5.480 1.00 37.62 273 PHE A C 1
ATOM 2107 O O . PHE A 1 273 ? 1.645 15.845 -5.564 1.00 37.62 273 PHE A O 1
ATOM 2114 N N . ASP A 1 274 ? -0.304 16.660 -4.766 1.00 45.34 274 ASP A N 1
ATOM 2115 C CA . ASP A 1 274 ? 0.268 17.683 -3.869 1.00 45.34 274 ASP A CA 1
ATOM 2116 C C . ASP A 1 274 ? 1.019 16.993 -2.706 1.00 45.34 274 ASP A C 1
ATOM 2118 O O . ASP A 1 274 ? 0.401 16.566 -1.732 1.00 45.34 274 ASP A O 1
ATOM 2122 N N . LYS A 1 275 ? 2.351 16.879 -2.784 1.00 55.75 275 LYS A N 1
ATOM 2123 C CA . LYS A 1 275 ? 3.184 16.339 -1.691 1.00 55.75 275 LYS A CA 1
ATOM 2124 C C . LYS A 1 275 ? 3.636 17.452 -0.744 1.00 55.75 275 LYS A C 1
ATOM 2126 O O . LYS A 1 275 ? 4.160 18.448 -1.250 1.00 55.75 275 LYS A O 1
ATOM 2131 N N . PRO A 1 276 ? 3.489 17.308 0.588 1.00 61.66 276 PRO A N 1
ATOM 2132 C CA . PRO A 1 276 ? 3.964 18.304 1.542 1.00 61.66 276 PRO A CA 1
ATOM 2133 C C . PRO A 1 276 ? 5.489 18.439 1.470 1.00 61.66 276 PRO A C 1
ATOM 2135 O O . PRO A 1 276 ? 6.224 17.452 1.420 1.00 61.66 276 PRO A O 1
ATOM 2138 N N . ALA A 1 277 ? 5.962 19.680 1.454 1.00 74.50 277 ALA A N 1
ATOM 2139 C CA . ALA A 1 277 ? 7.374 20.011 1.350 1.00 74.50 277 ALA A CA 1
ATOM 2140 C C . ALA A 1 277 ? 7.692 21.305 2.110 1.00 74.50 277 ALA A C 1
ATOM 2142 O O . ALA A 1 277 ? 6.812 22.113 2.413 1.00 74.50 277 ALA A O 1
ATOM 2143 N N . VAL A 1 278 ? 8.972 21.524 2.389 1.00 83.06 278 VAL A N 1
ATOM 2144 C CA . VAL A 1 278 ? 9.488 22.732 3.032 1.00 83.06 278 VAL A CA 1
ATOM 2145 C C . VAL A 1 278 ? 10.519 23.367 2.113 1.00 83.06 278 VAL A C 1
ATOM 2147 O O . VAL A 1 278 ? 11.535 22.757 1.783 1.00 83.06 278 VAL A O 1
ATOM 2150 N N . LEU A 1 279 ? 10.265 24.606 1.701 1.00 84.94 279 LEU A N 1
ATOM 2151 C CA . LEU A 1 279 ? 11.221 25.416 0.961 1.00 84.94 279 LEU A CA 1
ATOM 2152 C C . LEU A 1 279 ? 11.979 26.316 1.944 1.00 84.94 279 LEU A C 1
ATOM 2154 O O . LEU A 1 279 ? 11.391 27.209 2.550 1.00 84.94 279 LEU A O 1
ATOM 2158 N N . ALA A 1 280 ? 13.280 26.087 2.100 1.00 88.06 280 ALA A N 1
ATOM 2159 C CA . ALA A 1 280 ? 14.185 26.998 2.789 1.00 88.06 280 ALA A CA 1
ATOM 2160 C C . ALA A 1 280 ? 14.729 28.024 1.785 1.00 88.06 280 ALA A C 1
ATOM 2162 O O . ALA A 1 280 ? 15.475 27.665 0.874 1.00 88.06 280 ALA A O 1
ATOM 2163 N N . GLU A 1 281 ? 14.358 29.291 1.950 1.00 89.38 281 GLU A N 1
ATOM 2164 C CA . GLU A 1 281 ? 14.705 30.412 1.072 1.00 89.38 281 GLU A CA 1
ATOM 2165 C C . GLU A 1 281 ? 15.686 31.358 1.778 1.00 89.38 281 GLU A C 1
ATOM 2167 O O . GLU A 1 281 ? 15.381 31.885 2.847 1.00 89.38 281 GLU A O 1
ATOM 2172 N N . HIS A 1 282 ? 16.850 31.630 1.188 1.00 89.25 282 HIS A N 1
ATOM 2173 C CA . HIS A 1 282 ? 17.769 32.659 1.681 1.00 89.25 282 HIS A CA 1
ATOM 2174 C C . HIS A 1 282 ? 17.505 34.014 1.016 1.00 89.25 282 HIS A C 1
ATOM 2176 O O . HIS A 1 282 ? 17.304 34.080 -0.200 1.00 89.25 282 HIS A O 1
ATOM 2182 N N . ARG A 1 283 ? 17.723 35.118 1.748 1.00 86.50 283 ARG A N 1
ATOM 2183 C CA . ARG A 1 283 ? 17.757 36.518 1.247 1.00 86.50 283 ARG A CA 1
ATOM 2184 C C . ARG A 1 283 ? 18.656 36.779 0.020 1.00 86.50 283 ARG A C 1
ATOM 2186 O O . ARG A 1 283 ? 18.649 37.878 -0.521 1.00 86.50 283 ARG A O 1
ATOM 2193 N N . ARG A 1 284 ? 19.461 35.800 -0.411 1.00 84.94 284 ARG A N 1
ATOM 2194 C CA . ARG A 1 284 ? 20.401 35.876 -1.547 1.00 84.94 284 ARG A CA 1
ATOM 2195 C C . ARG A 1 284 ? 19.994 34.962 -2.716 1.00 84.94 284 ARG A C 1
ATOM 2197 O O . ARG A 1 284 ? 20.865 34.513 -3.454 1.00 84.94 284 ARG A O 1
ATOM 2204 N N . ALA A 1 285 ? 18.698 34.657 -2.846 1.00 78.81 285 ALA A N 1
ATOM 2205 C CA . ALA A 1 285 ? 18.142 33.766 -3.872 1.00 78.81 285 ALA A CA 1
ATOM 2206 C C . ALA A 1 285 ? 18.864 32.402 -3.940 1.00 78.81 285 ALA A C 1
ATOM 2208 O O . ALA A 1 285 ? 19.270 31.932 -5.003 1.00 78.81 285 ALA A O 1
ATOM 2209 N N . ARG A 1 286 ? 19.057 31.786 -2.768 1.00 83.81 286 ARG A N 1
ATOM 2210 C CA . ARG A 1 286 ? 19.501 30.394 -2.609 1.00 83.81 286 ARG A CA 1
ATOM 2211 C C . ARG A 1 286 ? 18.363 29.617 -1.967 1.00 83.81 286 ARG A C 1
ATOM 2213 O O . ARG A 1 286 ? 17.810 30.093 -0.979 1.00 83.81 286 ARG A O 1
ATOM 2220 N N . CYS A 1 287 ? 18.050 28.443 -2.499 1.00 87.38 287 CYS A N 1
ATOM 2221 C CA . CYS A 1 287 ? 16.922 27.639 -2.054 1.00 87.38 287 CYS A CA 1
ATOM 2222 C C . CYS A 1 287 ? 17.336 26.188 -1.780 1.00 87.38 287 CYS A C 1
ATOM 2224 O O . CYS A 1 287 ? 18.160 25.616 -2.500 1.00 87.38 287 CYS A O 1
ATOM 2226 N N . VAL A 1 288 ? 16.710 25.582 -0.771 1.00 89.12 288 VAL A N 1
ATOM 2227 C CA . VAL A 1 288 ? 16.714 24.133 -0.527 1.00 89.12 288 VAL A CA 1
ATOM 2228 C C . VAL A 1 288 ? 15.261 23.688 -0.380 1.00 89.12 288 VAL A C 1
ATOM 2230 O O . VAL A 1 288 ? 14.568 24.134 0.528 1.00 89.12 288 VAL A O 1
ATOM 2233 N N . LEU A 1 289 ? 14.784 22.849 -1.295 1.00 85.38 289 LEU A N 1
ATOM 2234 C CA . LEU A 1 289 ? 13.443 22.272 -1.281 1.00 85.38 289 LEU A CA 1
ATOM 2235 C C . LEU A 1 289 ? 13.542 20.863 -0.710 1.00 85.38 289 LEU A C 1
ATOM 2237 O O . LEU A 1 289 ? 14.128 19.985 -1.339 1.00 85.38 289 LEU A O 1
ATOM 2241 N N . VAL A 1 290 ? 12.988 20.664 0.478 1.00 85.62 290 VAL A N 1
ATOM 2242 C CA . VAL A 1 290 ? 13.001 19.391 1.201 1.00 85.62 290 VAL A CA 1
ATOM 2243 C C . VAL A 1 290 ? 11.607 18.793 1.131 1.00 85.62 290 VAL A C 1
ATOM 2245 O O . VAL A 1 290 ? 10.635 19.476 1.447 1.00 85.62 290 VAL A O 1
ATOM 2248 N N . TYR A 1 291 ? 11.487 17.534 0.729 1.00 74.75 291 TYR A N 1
ATOM 2249 C CA . TYR A 1 291 ? 10.210 16.830 0.723 1.00 74.75 291 TYR A CA 1
ATOM 2250 C C . TYR A 1 291 ? 10.354 15.395 1.204 1.00 74.75 291 TYR A C 1
ATOM 2252 O O . TYR A 1 291 ? 11.428 14.794 1.158 1.00 74.75 291 TYR A O 1
ATOM 2260 N N . GLU A 1 292 ? 9.230 14.841 1.626 1.00 63.59 292 GLU A N 1
ATOM 2261 C CA . GLU A 1 292 ? 9.058 13.408 1.776 1.00 63.59 292 GLU A CA 1
ATOM 2262 C C . GLU A 1 292 ? 8.178 12.950 0.616 1.00 63.59 292 GLU A C 1
ATOM 2264 O O . GLU A 1 292 ? 7.044 13.406 0.444 1.00 63.59 292 GLU A O 1
ATOM 2269 N N . ARG A 1 293 ? 8.689 12.043 -0.219 1.00 41.44 293 ARG A N 1
ATOM 2270 C CA . ARG A 1 293 ? 7.786 11.122 -0.915 1.00 41.44 293 ARG A CA 1
ATOM 2271 C C . ARG A 1 293 ? 7.128 10.263 0.185 1.00 41.44 293 ARG A C 1
ATOM 2273 O O . ARG A 1 293 ? 7.709 10.051 1.246 1.00 41.44 293 ARG A O 1
ATOM 2280 N N . GLN A 1 294 ? 5.866 9.897 -0.009 1.00 37.69 294 GLN A N 1
ATOM 2281 C CA . GLN A 1 294 ? 5.079 9.161 0.977 1.00 37.69 294 GLN A CA 1
ATOM 2282 C C . GLN A 1 294 ? 4.312 8.059 0.248 1.00 37.69 294 GLN A C 1
ATOM 2284 O O . GLN A 1 294 ? 3.595 8.337 -0.718 1.00 37.69 294 GLN A O 1
ATOM 2289 N N . PHE A 1 295 ? 4.461 6.818 0.711 1.00 30.78 295 PHE A N 1
ATOM 2290 C CA . PHE A 1 295 ? 3.566 5.719 0.351 1.00 30.78 295 PHE A CA 1
ATOM 2291 C C . PHE A 1 295 ? 2.290 5.799 1.201 1.00 30.78 295 PHE A C 1
ATOM 2293 O O . PHE A 1 295 ? 2.328 6.177 2.372 1.00 30.78 295 PHE A O 1
ATOM 2300 N N . TYR A 1 296 ? 1.150 5.500 0.581 1.00 28.95 296 TYR A N 1
ATOM 2301 C CA . TYR A 1 296 ? -0.162 5.938 1.058 1.00 28.95 296 TYR A CA 1
ATOM 2302 C C . TYR A 1 296 ? -0.626 5.301 2.376 1.00 28.95 296 TYR A C 1
ATOM 2304 O O . TYR A 1 296 ? -0.839 4.092 2.456 1.00 28.95 296 TYR A O 1
ATOM 2312 N N . VAL A 1 297 ? -0.970 6.162 3.336 1.00 27.88 297 VAL A N 1
ATOM 2313 C CA . VAL A 1 297 ? -2.104 5.949 4.245 1.00 27.88 297 VAL A CA 1
ATOM 2314 C C . VAL A 1 297 ? -3.004 7.182 4.152 1.00 27.88 297 VAL A C 1
ATOM 2316 O O . VAL A 1 297 ? -2.531 8.312 4.256 1.00 27.88 297 VAL A O 1
ATOM 2319 N N . ILE A 1 298 ? -4.288 6.931 3.916 1.00 32.97 298 ILE A N 1
ATOM 2320 C CA . ILE A 1 298 ? -5.389 7.889 3.744 1.00 32.97 298 ILE A CA 1
ATOM 2321 C C . ILE A 1 298 ? -6.320 7.645 4.934 1.00 32.97 298 ILE A C 1
ATOM 2323 O O . ILE A 1 298 ? -6.630 6.492 5.203 1.00 32.97 298 ILE A O 1
ATOM 2327 N N . GLU A 1 299 ? -6.812 8.610 5.695 1.00 41.34 299 GLU A N 1
ATOM 2328 C CA . GLU A 1 299 ? -6.561 10.049 5.787 1.00 41.34 299 GLU A CA 1
ATOM 2329 C C . GLU A 1 299 ? -6.938 10.400 7.235 1.00 41.34 299 GLU A C 1
ATOM 2331 O O . GLU A 1 299 ? -8.011 9.995 7.681 1.00 41.34 299 GLU A O 1
ATOM 2336 N N . VAL A 1 300 ? -6.136 11.182 7.961 1.00 31.22 300 VAL A N 1
ATOM 2337 C CA . VAL A 1 300 ? -6.759 12.174 8.848 1.00 31.22 300 VAL A CA 1
ATOM 2338 C C . VAL A 1 300 ? -6.944 13.368 7.930 1.00 31.22 300 VAL A C 1
ATOM 2340 O O . VAL A 1 300 ? -5.965 13.974 7.487 1.00 31.22 300 VAL A O 1
ATOM 2343 N N . LEU A 1 301 ? -8.196 13.542 7.506 1.00 37.06 301 LEU A N 1
ATOM 2344 C CA . LEU A 1 301 ? -8.590 14.295 6.314 1.00 37.06 301 LEU A CA 1
ATOM 2345 C C . LEU A 1 301 ? -8.130 15.767 6.406 1.00 37.06 301 LEU A C 1
ATOM 2347 O O . LEU A 1 301 ? -7.532 16.195 7.394 1.00 37.06 301 LEU A O 1
ATOM 2351 N N . GLU A 1 302 ? -8.580 16.601 5.461 1.00 29.17 302 GLU A N 1
ATOM 2352 C CA . GLU A 1 302 ? -9.702 17.529 5.736 1.00 29.17 302 GLU A CA 1
ATOM 2353 C C . GLU A 1 302 ? -9.589 18.854 4.819 1.00 29.17 302 GLU A C 1
ATOM 2355 O O . GLU A 1 302 ? -10.150 18.849 3.728 1.00 29.17 302 GLU A O 1
ATOM 2360 N N . ARG A 1 303 ? -8.858 19.966 5.119 1.00 33.12 303 ARG A N 1
ATOM 2361 C CA . ARG A 1 303 ? -8.784 21.322 4.411 1.00 33.12 303 ARG A CA 1
ATOM 2362 C C . ARG A 1 303 ? -8.026 21.532 3.072 1.00 33.12 303 ARG A C 1
ATOM 2364 O O . ARG A 1 303 ? -6.827 21.286 2.986 1.00 33.12 303 ARG A O 1
ATOM 2371 N N . LYS A 1 304 ? -8.635 22.375 2.208 1.00 25.33 304 LYS A N 1
ATOM 2372 C CA . LYS A 1 304 ? -8.103 23.603 1.520 1.00 25.33 304 LYS A CA 1
ATOM 2373 C C . LYS A 1 304 ? -9.312 24.452 1.015 1.00 25.33 304 LYS A C 1
ATOM 2375 O O . LYS A 1 304 ? -10.433 23.950 1.071 1.00 25.33 304 LYS A O 1
ATOM 2380 N N . PRO A 1 305 ? -9.172 25.715 0.548 1.00 27.28 305 PRO A N 1
ATOM 2381 C CA . PRO A 1 305 ? -10.307 26.474 -0.003 1.00 27.28 305 PRO A CA 1
ATOM 2382 C C . PRO A 1 305 ? -10.800 25.870 -1.330 1.00 27.28 305 PRO A C 1
ATOM 2384 O O . PRO A 1 305 ? -10.022 25.768 -2.274 1.00 27.28 305 PRO A O 1
ATOM 2387 N N . GLY A 1 306 ? -12.082 25.498 -1.411 1.00 31.50 306 GLY A N 1
ATOM 2388 C CA . GLY A 1 306 ? -12.717 24.990 -2.639 1.00 31.50 306 GLY A CA 1
ATOM 2389 C C . GLY A 1 306 ? -13.677 23.815 -2.426 1.00 31.50 306 GLY A C 1
ATOM 2390 O O . GLY A 1 306 ? -14.617 23.664 -3.198 1.00 31.50 306 GLY A O 1
ATOM 2391 N N . PHE A 1 307 ? -13.492 23.040 -1.353 1.00 33.28 307 PHE A N 1
ATOM 2392 C CA . PHE A 1 307 ? -14.433 22.012 -0.891 1.00 33.28 307 PHE A CA 1
ATOM 2393 C C . PHE A 1 307 ? -15.032 22.419 0.470 1.00 33.28 307 PHE A C 1
ATOM 2395 O O . PHE A 1 307 ? -14.294 22.951 1.306 1.00 33.28 307 PHE A O 1
ATOM 2402 N N . PRO A 1 308 ? -16.339 22.203 0.712 1.00 31.11 308 PRO A N 1
ATOM 2403 C CA . PRO A 1 308 ? -16.976 22.586 1.969 1.00 31.11 308 PRO A CA 1
ATOM 2404 C C . PRO A 1 308 ? -16.708 21.601 3.127 1.00 31.11 308 PRO A C 1
ATOM 2406 O O . PRO A 1 308 ? -17.189 20.468 3.117 1.00 31.11 308 PRO A O 1
ATOM 2409 N N . ASP A 1 309 ? -16.055 22.148 4.164 1.00 36.28 309 ASP A N 1
ATOM 2410 C CA . ASP A 1 309 ? -16.179 21.809 5.603 1.00 36.28 309 ASP A CA 1
ATOM 2411 C C . ASP A 1 309 ? -15.195 20.818 6.243 1.00 36.28 309 ASP A C 1
ATOM 2413 O O . ASP A 1 309 ? -15.605 19.891 6.936 1.00 36.28 309 ASP A O 1
ATOM 2417 N N . TYR A 1 310 ? -13.889 21.057 6.065 1.00 38.44 310 TYR A N 1
ATOM 2418 C CA . TYR A 1 310 ? -12.835 20.108 6.452 1.00 38.44 310 TYR A CA 1
ATOM 2419 C C . TYR A 1 310 ? -11.437 20.806 6.723 1.00 38.44 310 TYR A C 1
ATOM 2421 O O . TYR A 1 310 ? -11.250 21.769 6.004 1.00 38.44 310 TYR A O 1
ATOM 2429 N N . ARG A 1 311 ? -10.533 20.406 7.695 1.00 35.28 311 ARG A N 1
ATOM 2430 C CA . ARG A 1 311 ? -9.084 20.614 8.256 1.00 35.28 311 ARG A CA 1
ATOM 2431 C C . ARG A 1 311 ? -7.743 19.722 8.053 1.00 35.28 311 ARG A C 1
ATOM 2433 O O . ARG A 1 311 ? -7.478 18.897 8.913 1.00 35.28 311 ARG A O 1
ATOM 2440 N N . VAL A 1 312 ? -6.826 19.838 7.059 1.00 45.53 312 VAL A N 1
ATOM 2441 C CA . VAL A 1 312 ? -5.818 18.758 6.698 1.00 45.53 312 VAL A CA 1
ATOM 2442 C C . VAL A 1 312 ? -4.756 18.404 7.773 1.00 45.53 312 VAL A C 1
ATOM 2444 O O . VAL A 1 312 ? -4.012 19.317 8.137 1.00 45.53 312 VAL A O 1
ATOM 2447 N N . THR A 1 313 ? -4.579 17.117 8.198 1.00 32.22 313 THR A N 1
ATOM 2448 C CA . THR A 1 313 ? -3.469 16.732 9.137 1.00 32.22 313 THR A CA 1
ATOM 2449 C C . THR A 1 313 ? -2.960 15.244 9.219 1.00 32.22 313 THR A C 1
ATOM 2451 O O . THR A 1 313 ? -3.417 14.484 10.064 1.00 32.22 313 THR A O 1
ATOM 2454 N N . THR A 1 314 ? -1.819 14.901 8.582 1.00 33.03 314 THR A N 1
ATOM 2455 C CA . THR A 1 314 ? -0.925 13.710 8.839 1.00 33.03 314 THR A CA 1
ATOM 2456 C C . THR A 1 314 ? -1.207 12.382 8.098 1.00 33.03 314 THR A C 1
ATOM 2458 O O . THR A 1 314 ? -2.298 11.823 8.160 1.00 33.03 314 THR A O 1
ATOM 2461 N N . SER A 1 315 ? -0.150 11.803 7.507 1.00 34.69 315 SER A N 1
ATOM 2462 C CA . SER A 1 315 ? -0.027 10.385 7.124 1.00 34.69 315 SER A CA 1
ATOM 2463 C C . SER A 1 315 ? 1.181 9.779 7.857 1.00 34.69 315 SER A C 1
ATOM 2465 O O . SER A 1 315 ? 2.175 10.472 8.082 1.00 34.69 315 SER A O 1
ATOM 2467 N N . VAL A 1 316 ? 1.120 8.501 8.248 1.00 34.38 316 VAL A N 1
ATOM 2468 C CA . VAL A 1 316 ? 2.272 7.807 8.850 1.00 34.38 316 VAL A CA 1
ATOM 2469 C C . VAL A 1 316 ? 2.651 6.617 7.977 1.00 34.38 316 VAL A C 1
ATOM 2471 O O . VAL A 1 316 ? 1.861 5.689 7.809 1.00 34.38 316 VAL A O 1
ATOM 2474 N N . ALA A 1 317 ? 3.867 6.638 7.427 1.00 34.72 317 ALA A N 1
ATOM 2475 C CA . ALA A 1 317 ? 4.407 5.573 6.581 1.00 34.72 317 ALA A CA 1
ATOM 2476 C C . ALA A 1 317 ? 4.797 4.343 7.425 1.00 34.72 317 ALA A C 1
ATOM 2478 O O . ALA A 1 317 ? 5.968 4.103 7.728 1.00 34.72 317 ALA A O 1
ATOM 2479 N N . LEU A 1 318 ? 3.790 3.582 7.852 1.00 41.78 318 LEU A N 1
ATOM 2480 C CA . LEU A 1 318 ? 3.944 2.471 8.785 1.00 41.78 318 LEU A CA 1
ATOM 2481 C C . LEU A 1 318 ? 4.204 1.155 8.060 1.00 41.78 318 LEU A C 1
ATOM 2483 O O . LEU A 1 318 ? 3.288 0.386 7.772 1.00 41.78 318 LEU A O 1
ATOM 2487 N N . GLU A 1 319 ? 5.487 0.887 7.802 1.00 36.44 319 GLU A N 1
ATOM 2488 C CA . GLU A 1 319 ? 5.951 -0.430 7.363 1.00 36.44 319 GLU A CA 1
ATOM 2489 C C . GLU A 1 319 ? 5.424 -1.519 8.320 1.00 36.44 319 GLU A C 1
ATOM 2491 O O . GLU A 1 319 ? 5.873 -1.629 9.459 1.00 36.44 319 GLU A O 1
ATOM 2496 N N . LEU A 1 320 ? 4.499 -2.346 7.816 1.00 47.72 320 LEU A N 1
ATOM 2497 C CA . LEU A 1 320 ? 4.015 -3.589 8.432 1.00 47.72 320 LEU A CA 1
ATOM 2498 C C . LEU A 1 320 ? 3.198 -3.453 9.738 1.00 47.72 320 LEU A C 1
ATOM 2500 O O . LEU A 1 320 ? 3.059 -4.444 10.451 1.00 47.72 320 LEU A O 1
ATOM 2504 N N . LEU A 1 321 ? 2.593 -2.295 10.043 1.00 52.81 321 LEU A N 1
ATOM 2505 C CA . LEU A 1 321 ? 1.626 -2.228 11.154 1.00 52.81 321 LEU A CA 1
ATOM 2506 C C . LEU A 1 321 ? 0.207 -2.607 10.711 1.00 52.81 321 LEU A C 1
ATOM 2508 O O . LEU A 1 321 ? -0.388 -1.975 9.841 1.00 52.81 321 LEU A O 1
ATOM 2512 N N . SER A 1 322 ? -0.361 -3.610 11.377 1.00 67.12 322 SER A N 1
ATOM 2513 C CA . SER A 1 322 ? -1.783 -3.959 11.317 1.00 67.12 322 SER A CA 1
ATOM 2514 C C . SER A 1 322 ? -2.660 -2.921 12.043 1.00 67.12 322 SER A C 1
ATOM 2516 O O . SER A 1 322 ? -2.159 -2.081 12.793 1.00 67.12 322 SER A O 1
ATOM 2518 N N . SER A 1 323 ? -3.984 -2.977 11.849 1.00 80.38 323 SER A N 1
ATOM 2519 C CA . SER A 1 323 ? -4.933 -1.912 12.237 1.00 80.38 323 SER A CA 1
ATOM 2520 C C . SER A 1 323 ? -4.832 -1.416 13.687 1.00 80.38 323 SER A C 1
ATOM 2522 O O . SER A 1 323 ? -4.934 -0.212 13.927 1.00 80.38 323 SER A O 1
ATOM 2524 N N . GLY A 1 324 ? -4.582 -2.304 14.654 1.00 85.31 324 GLY A N 1
ATOM 2525 C CA . GLY A 1 324 ? -4.393 -1.935 16.061 1.00 85.31 324 GLY A CA 1
ATOM 2526 C C . GLY A 1 324 ? -3.093 -1.164 16.294 1.00 85.31 324 GLY A C 1
ATOM 2527 O O . GLY A 1 324 ? -3.109 -0.102 16.914 1.00 85.31 324 GLY A O 1
ATOM 2528 N N . GLY A 1 325 ? -1.979 -1.649 15.736 1.00 81.88 325 GLY A N 1
ATOM 2529 C CA . GLY A 1 325 ? -0.682 -0.969 15.806 1.00 81.88 325 GLY A CA 1
ATOM 2530 C C . GLY A 1 325 ? -0.690 0.384 15.088 1.00 81.88 325 GLY A C 1
ATOM 2531 O O . GLY A 1 325 ? -0.181 1.366 15.623 1.00 81.88 325 GLY A O 1
ATOM 2532 N N . ALA A 1 326 ? -1.336 0.455 13.920 1.00 78.25 326 ALA A N 1
ATOM 2533 C CA . ALA A 1 326 ? -1.505 1.695 13.167 1.00 78.25 326 ALA A CA 1
ATOM 2534 C C . ALA A 1 326 ? -2.343 2.730 13.936 1.00 78.25 326 ALA A C 1
ATOM 2536 O O . ALA A 1 326 ? -1.937 3.883 14.049 1.00 78.25 326 ALA A O 1
ATOM 2537 N N . THR A 1 327 ? -3.466 2.313 14.532 1.00 85.81 327 THR A N 1
ATOM 2538 C CA . THR A 1 327 ? -4.298 3.179 15.386 1.00 85.81 327 THR A CA 1
ATOM 2539 C C . THR A 1 327 ? -3.505 3.736 16.567 1.00 85.81 327 THR A C 1
ATOM 2541 O O . THR A 1 327 ? -3.501 4.947 16.772 1.00 85.81 327 THR A O 1
ATOM 2544 N N . LEU A 1 328 ? -2.796 2.885 17.320 1.00 86.12 328 LEU A N 1
ATOM 2545 C CA . LEU A 1 328 ? -2.011 3.313 18.486 1.00 86.12 328 LEU A CA 1
ATOM 2546 C C . LEU A 1 328 ? -0.944 4.355 18.116 1.00 86.12 328 LEU A C 1
ATOM 2548 O O . LEU A 1 328 ? -0.747 5.324 18.847 1.00 86.12 328 LEU A O 1
ATOM 2552 N N . GLU A 1 329 ? -0.291 4.195 16.966 1.00 80.06 329 GLU A N 1
ATOM 2553 C CA . GLU A 1 329 ? 0.701 5.149 16.469 1.00 80.06 329 GLU A CA 1
ATOM 2554 C C . GLU A 1 329 ? 0.074 6.466 15.976 1.00 80.06 329 GLU A C 1
ATOM 2556 O O . GLU A 1 329 ? 0.603 7.531 16.291 1.00 80.06 329 GLU A O 1
ATOM 2561 N N . ILE A 1 330 ? -1.072 6.426 15.281 1.00 80.25 330 ILE A N 1
ATOM 2562 C CA . ILE A 1 330 ? -1.819 7.633 14.876 1.00 80.25 330 ILE A CA 1
ATOM 2563 C C . ILE A 1 330 ? -2.242 8.435 16.115 1.00 80.25 330 ILE A C 1
ATOM 2565 O O . ILE A 1 330 ? -1.953 9.631 16.196 1.00 80.25 330 ILE A O 1
ATOM 2569 N N . LEU A 1 331 ? -2.836 7.777 17.120 1.00 86.06 331 LEU A N 1
ATOM 2570 C CA . LEU A 1 331 ? -3.173 8.408 18.401 1.00 86.06 331 LEU A CA 1
ATOM 2571 C C . LEU A 1 331 ? -1.923 9.030 19.043 1.00 86.06 331 LEU A C 1
ATOM 2573 O O . LEU A 1 331 ? -1.907 10.221 19.348 1.00 86.06 331 LEU A O 1
ATOM 2577 N N . ARG A 1 332 ? -0.825 8.271 19.158 1.00 83.00 332 ARG A N 1
ATOM 2578 C CA . ARG A 1 332 ? 0.454 8.751 19.712 1.00 83.00 332 ARG A CA 1
ATOM 2579 C C . ARG A 1 332 ? 1.034 9.957 18.959 1.00 83.00 332 ARG A C 1
ATOM 2581 O O . ARG A 1 332 ? 1.878 10.665 19.516 1.00 83.00 332 ARG A O 1
ATOM 2588 N N . GLN A 1 333 ? 0.678 10.183 17.697 1.00 79.25 333 GLN A N 1
ATOM 2589 C CA . GLN A 1 333 ? 1.079 11.390 16.973 1.00 79.25 333 GLN A CA 1
ATOM 2590 C C . GLN A 1 333 ? 0.135 12.559 17.258 1.00 79.25 333 GLN A C 1
ATOM 2592 O O . GLN A 1 333 ? 0.630 13.623 17.623 1.00 79.25 333 GLN A O 1
ATOM 2597 N N . LEU A 1 334 ? -1.185 12.350 17.224 1.00 78.62 334 LEU A N 1
ATOM 2598 C CA . LEU A 1 334 ? -2.188 13.366 17.579 1.00 78.62 334 LEU A CA 1
ATOM 2599 C C . LEU A 1 334 ? -1.953 13.940 18.990 1.00 78.62 334 LEU A C 1
ATOM 2601 O O . LEU A 1 334 ? -1.872 15.156 19.150 1.00 78.62 334 LEU A O 1
ATOM 2605 N N . PHE A 1 335 ? -1.713 13.080 19.986 1.00 83.38 335 PHE A N 1
ATOM 2606 C CA . PHE A 1 335 ? -1.385 13.476 21.367 1.00 83.38 335 PHE A CA 1
ATOM 2607 C C . PHE A 1 335 ? -0.002 14.146 21.534 1.00 83.38 335 PHE A C 1
ATOM 2609 O O . PHE A 1 335 ? 0.285 14.691 22.598 1.00 83.38 335 PHE A O 1
ATOM 2616 N N . LYS A 1 336 ? 0.873 14.127 20.514 1.00 79.56 336 LYS A N 1
ATOM 2617 C CA . LYS A 1 336 ? 2.150 14.876 20.517 1.00 79.56 336 LYS A CA 1
ATOM 2618 C C . LYS A 1 336 ? 2.101 16.178 19.723 1.00 79.56 336 LYS A C 1
ATOM 2620 O O . LYS A 1 336 ? 2.892 17.074 20.007 1.00 79.56 336 LYS A O 1
ATOM 2625 N N . THR A 1 337 ? 1.232 16.283 18.720 1.00 71.69 337 THR A N 1
ATOM 2626 C CA . THR A 1 337 ? 1.077 17.493 17.894 1.00 71.69 337 THR A CA 1
ATOM 2627 C C . THR A 1 337 ? 0.021 18.451 18.437 1.00 71.69 337 THR A C 1
ATOM 2629 O O . THR A 1 337 ? 0.088 19.645 18.152 1.00 71.69 337 THR A O 1
ATOM 2632 N N . THR A 1 338 ? -0.938 17.948 19.219 1.00 70.38 338 THR A N 1
ATOM 2633 C CA . THR A 1 338 ? -2.148 18.675 19.619 1.00 70.38 338 THR A CA 1
ATOM 2634 C C . THR A 1 338 ? -2.379 18.557 21.125 1.00 70.38 338 THR A C 1
ATOM 2636 O O . THR A 1 338 ? -2.218 17.483 21.698 1.00 70.38 338 THR A O 1
ATOM 2639 N N . ASN A 1 339 ? -2.775 19.655 21.780 1.00 77.81 339 ASN A N 1
ATOM 2640 C CA . ASN A 1 339 ? -3.141 19.628 23.199 1.00 77.81 339 ASN A CA 1
ATOM 2641 C C . ASN A 1 339 ? -4.417 18.796 23.419 1.00 77.81 339 ASN A C 1
ATOM 2643 O O . ASN A 1 339 ? -5.378 18.930 22.659 1.00 77.81 339 ASN A O 1
ATOM 2647 N N . PHE A 1 340 ? -4.460 18.006 24.494 1.00 81.38 340 PHE A N 1
ATOM 2648 C CA . PHE A 1 340 ? -5.597 17.141 24.815 1.00 81.38 340 PHE A CA 1
ATOM 2649 C C . PHE A 1 340 ? -6.909 17.922 24.989 1.00 81.38 340 PHE A C 1
ATOM 2651 O O . PHE A 1 340 ? -7.950 17.473 24.518 1.00 81.38 340 PHE A O 1
ATOM 2658 N N . ASP A 1 341 ? -6.873 19.125 25.573 1.00 81.44 341 ASP A N 1
ATOM 2659 C CA . ASP A 1 341 ? -8.082 19.951 25.725 1.00 81.44 341 ASP A CA 1
ATOM 2660 C C . ASP A 1 341 ? -8.658 20.452 24.396 1.00 81.44 341 ASP A C 1
ATOM 2662 O O . ASP A 1 341 ? -9.858 20.702 24.315 1.00 81.44 341 ASP A O 1
ATOM 2666 N N . ASN A 1 342 ? -7.837 20.540 23.342 1.00 76.00 342 ASN A N 1
ATOM 2667 C CA . ASN A 1 342 ? -8.344 20.767 21.992 1.00 76.00 342 ASN A CA 1
ATOM 2668 C C . ASN A 1 342 ? -8.969 19.465 21.471 1.00 76.00 342 ASN A C 1
ATOM 2670 O O . ASN A 1 342 ? -10.130 19.476 21.066 1.00 76.00 342 ASN A O 1
ATOM 2674 N N . LEU A 1 343 ? -8.228 18.345 21.549 1.00 80.31 343 LEU A N 1
ATOM 2675 C CA . LEU A 1 343 ? -8.663 17.028 21.059 1.00 80.31 343 LEU A CA 1
ATOM 2676 C C . LEU A 1 343 ? -10.047 16.632 21.594 1.00 80.31 343 LEU A C 1
ATOM 2678 O O . LEU A 1 343 ? -10.868 16.193 20.803 1.00 80.31 343 LEU A O 1
ATOM 2682 N N . LYS A 1 344 ? -10.366 16.903 22.868 1.00 84.56 344 LYS A N 1
ATOM 2683 C CA . LYS A 1 344 ? -11.702 16.683 23.475 1.00 84.56 344 LYS A CA 1
ATOM 2684 C C . LYS A 1 344 ? -12.892 17.274 22.703 1.00 84.56 344 LYS A C 1
ATOM 2686 O O . LYS A 1 344 ? -14.022 16.867 22.955 1.00 84.56 344 LYS A O 1
ATOM 2691 N N . THR A 1 345 ? -12.676 18.235 21.804 1.00 81.75 345 THR A N 1
ATOM 2692 C CA . THR A 1 345 ? -13.727 18.835 20.958 1.00 81.75 345 THR A CA 1
ATOM 2693 C C . THR A 1 345 ? -13.738 18.307 19.518 1.00 81.75 345 THR A C 1
ATOM 2695 O O . THR A 1 345 ? -14.691 18.550 18.780 1.00 81.75 345 THR A O 1
ATOM 2698 N N . GLU A 1 346 ? -12.712 17.553 19.125 1.00 82.56 346 GLU A N 1
ATOM 2699 C CA . GLU A 1 346 ? -12.464 17.090 17.760 1.00 82.56 346 GLU A CA 1
ATOM 2700 C C . GLU A 1 346 ? -13.128 15.732 17.477 1.00 82.56 346 GLU A C 1
ATOM 2702 O O . GLU A 1 346 ? -13.285 14.883 18.364 1.00 82.56 346 GLU A O 1
ATOM 2707 N N . LYS A 1 347 ? -13.463 15.497 16.203 1.00 83.94 347 LYS A N 1
ATOM 2708 C CA . LYS A 1 347 ? -13.976 14.217 15.692 1.00 83.94 347 LYS A CA 1
ATOM 2709 C C . LYS A 1 347 ? -13.026 13.719 14.609 1.00 83.94 347 LYS A C 1
ATOM 2711 O O . LYS A 1 347 ? -12.939 14.318 13.543 1.00 83.94 347 LYS A O 1
ATOM 2716 N N . VAL A 1 348 ? -12.288 12.650 14.893 1.00 83.25 348 VAL A N 1
ATOM 2717 C CA . VAL A 1 348 ? -11.276 12.092 13.982 1.00 83.25 348 VAL A CA 1
ATOM 2718 C C . VAL A 1 348 ? -11.803 10.805 13.365 1.00 83.25 348 VAL A C 1
ATOM 2720 O O . VAL A 1 348 ? -12.220 9.902 14.085 1.00 83.25 348 VAL A O 1
ATOM 2723 N N . LEU A 1 349 ? -11.742 10.699 12.038 1.00 83.25 349 LEU A N 1
ATOM 2724 C CA . LEU A 1 349 ? -11.977 9.455 11.311 1.00 83.25 349 LEU A CA 1
ATOM 2725 C C . LEU A 1 349 ? -10.634 8.798 10.973 1.00 83.25 349 LEU A C 1
ATOM 2727 O O . LEU A 1 349 ? -9.738 9.456 10.452 1.00 83.25 349 LEU A O 1
ATOM 2731 N N . ILE A 1 350 ? -10.509 7.500 11.242 1.00 84.25 350 ILE A N 1
ATOM 2732 C CA . ILE A 1 350 ? -9.406 6.649 10.790 1.00 84.25 350 ILE A CA 1
ATOM 2733 C C . ILE A 1 350 ? -9.996 5.569 9.883 1.00 84.25 350 ILE A C 1
ATOM 2735 O O . ILE A 1 350 ? -10.765 4.715 10.329 1.00 84.25 350 ILE A O 1
ATOM 2739 N N . VAL A 1 351 ? -9.611 5.592 8.607 1.00 80.06 351 VAL A N 1
ATOM 2740 C CA . VAL A 1 351 ? -9.952 4.543 7.639 1.00 80.06 351 VAL A CA 1
ATOM 2741 C C . VAL A 1 351 ? -8.731 3.650 7.447 1.00 80.06 351 VAL A C 1
ATOM 2743 O O . VAL A 1 351 ? -7.716 4.084 6.908 1.00 80.06 351 VAL A O 1
ATOM 2746 N N . HIS A 1 352 ? -8.790 2.390 7.879 1.00 77.25 352 HIS A N 1
ATOM 2747 C CA . HIS A 1 352 ? -7.664 1.474 7.676 1.00 77.25 352 HIS A CA 1
ATOM 2748 C C . HIS A 1 352 ? -7.600 1.025 6.218 1.00 77.25 352 HIS A C 1
ATOM 2750 O O . HIS A 1 352 ? -8.393 0.178 5.791 1.00 77.25 352 HIS A O 1
ATOM 2756 N N . SER A 1 353 ? -6.628 1.544 5.460 1.00 62.97 353 SER A N 1
ATOM 2757 C CA . SER A 1 353 ? -6.183 0.928 4.209 1.00 62.97 353 SER A CA 1
ATOM 2758 C C . SER A 1 353 ? -5.795 -0.529 4.482 1.00 62.97 353 SER A C 1
ATOM 2760 O O . SER A 1 353 ? -4.934 -0.822 5.309 1.00 62.97 353 SER A O 1
ATOM 2762 N N . GLY A 1 354 ? -6.494 -1.464 3.834 1.00 59.91 354 GLY A N 1
ATOM 2763 C CA . GLY A 1 354 ? -6.231 -2.890 4.001 1.00 59.91 354 GLY A CA 1
ATOM 2764 C C . GLY A 1 354 ? -4.855 -3.291 3.460 1.00 59.91 354 GLY A C 1
ATOM 2765 O O . GLY A 1 354 ? -4.151 -2.499 2.836 1.00 59.91 354 GLY A O 1
ATOM 2766 N N . GLY A 1 355 ? -4.488 -4.563 3.644 1.00 61.84 355 GLY A N 1
ATOM 2767 C CA . GLY A 1 355 ? -3.289 -5.127 3.014 1.00 61.84 355 GLY A CA 1
ATOM 2768 C C . GLY A 1 355 ? -3.366 -5.138 1.477 1.00 61.84 355 GLY A C 1
ATOM 2769 O O . GLY A 1 355 ? -4.252 -4.536 0.872 1.00 61.84 355 GLY A O 1
ATOM 2770 N N . PHE A 1 356 ? -2.488 -5.913 0.830 1.00 62.84 356 PHE A N 1
ATOM 2771 C CA . PHE A 1 356 ? -2.281 -5.970 -0.633 1.00 62.84 356 PHE A CA 1
ATOM 2772 C C . PHE A 1 356 ? -3.513 -6.235 -1.533 1.00 62.84 356 PHE A C 1
ATOM 2774 O O . PHE A 1 356 ? -3.352 -6.387 -2.739 1.00 62.84 356 PHE A O 1
ATOM 2781 N N . SER A 1 357 ? -4.734 -6.325 -0.997 1.00 69.62 357 SER A N 1
ATOM 2782 C CA . SER A 1 357 ? -6.005 -6.357 -1.739 1.00 69.62 357 SER A CA 1
ATOM 2783 C C . SER A 1 357 ? -6.089 -7.463 -2.792 1.00 69.62 357 SER A C 1
ATOM 2785 O O . SER A 1 357 ? -6.835 -7.368 -3.753 1.00 69.62 357 SER A O 1
ATOM 2787 N N . GLN A 1 358 ? -5.377 -8.566 -2.555 1.00 76.38 358 GLN A N 1
ATOM 2788 C CA . GLN A 1 358 ? -5.243 -9.725 -3.445 1.00 76.38 358 GLN A CA 1
ATOM 2789 C C . GLN A 1 358 ? -6.581 -10.354 -3.891 1.00 76.38 358 GLN A C 1
ATOM 2791 O O . GLN A 1 358 ? -6.620 -11.000 -4.924 1.00 76.38 358 GLN A O 1
ATOM 2796 N N . ARG A 1 359 ? -7.687 -10.157 -3.158 1.00 80.12 359 ARG A N 1
ATOM 2797 C CA . ARG A 1 359 ? -9.037 -10.608 -3.570 1.00 80.12 359 ARG A CA 1
ATOM 2798 C C . ARG A 1 359 ? -9.740 -9.658 -4.566 1.00 80.12 359 ARG A C 1
ATOM 2800 O O . ARG A 1 359 ? -10.806 -9.982 -5.073 1.00 80.12 359 ARG A O 1
ATOM 2807 N N . MET A 1 360 ? -9.140 -8.496 -4.834 1.00 86.75 360 MET A N 1
ATOM 2808 C CA . MET A 1 360 ? -9.516 -7.490 -5.836 1.00 86.75 360 MET A CA 1
ATOM 2809 C C . MET A 1 360 ? -8.243 -6.868 -6.448 1.00 86.75 360 MET A C 1
ATOM 2811 O O . MET A 1 360 ? -7.946 -5.691 -6.221 1.00 86.75 360 MET A O 1
ATOM 2815 N N . PRO A 1 361 ? -7.433 -7.642 -7.193 1.00 88.31 361 PRO A N 1
ATOM 2816 C CA . PRO A 1 361 ? -6.049 -7.269 -7.494 1.00 88.31 361 PRO A CA 1
ATOM 2817 C C . PRO A 1 361 ? -5.887 -6.035 -8.396 1.00 88.31 361 PRO A C 1
ATOM 2819 O O . PRO A 1 361 ? -4.827 -5.412 -8.404 1.00 88.31 361 PRO A O 1
ATOM 2822 N N . HIS A 1 362 ? -6.945 -5.625 -9.100 1.00 89.00 362 HIS A N 1
ATOM 2823 C CA . HIS A 1 362 ? -6.984 -4.371 -9.856 1.00 89.00 362 HIS A CA 1
ATOM 2824 C C . HIS A 1 362 ? -6.875 -3.120 -8.957 1.00 89.00 362 HIS A C 1
ATOM 2826 O O . HIS A 1 362 ? -6.397 -2.082 -9.415 1.00 89.00 362 HIS A O 1
ATOM 2832 N N . PHE A 1 363 ? -7.219 -3.228 -7.666 1.00 84.19 363 PHE A N 1
ATOM 2833 C CA . PHE A 1 363 ? -6.998 -2.179 -6.663 1.00 84.19 363 PHE A CA 1
ATOM 2834 C C . PHE A 1 363 ? -5.796 -2.435 -5.736 1.00 84.19 363 PHE A C 1
ATOM 2836 O O . PHE A 1 363 ? -5.504 -1.577 -4.908 1.00 84.19 363 PHE A O 1
ATOM 2843 N N . SER A 1 364 ? -5.032 -3.527 -5.889 1.00 77.88 364 SER A N 1
ATOM 2844 C CA . SER A 1 364 ? -3.759 -3.730 -5.162 1.00 77.88 364 SER A CA 1
ATOM 2845 C C . SER A 1 364 ? -2.794 -2.527 -5.200 1.00 77.88 364 SER A C 1
ATOM 2847 O O . SER A 1 364 ? -2.262 -2.198 -4.143 1.00 77.88 364 SER A O 1
ATOM 2849 N N . PRO A 1 365 ? -2.565 -1.849 -6.345 1.00 70.00 365 PRO A N 1
ATOM 2850 C CA . PRO A 1 365 ? -1.702 -0.659 -6.403 1.00 70.00 365 PRO A CA 1
ATOM 2851 C C . PRO A 1 365 ? -2.297 0.652 -5.846 1.00 70.00 365 PRO A C 1
ATOM 2853 O O . PRO A 1 365 ? -1.546 1.610 -5.678 1.00 70.00 365 PRO A O 1
ATOM 2856 N N . PHE A 1 366 ? -3.608 0.732 -5.576 1.00 73.75 366 PHE A N 1
ATOM 2857 C CA . PHE A 1 366 ? -4.280 1.985 -5.165 1.00 73.75 366 PHE A CA 1
ATOM 2858 C C . PHE A 1 366 ? -4.934 1.915 -3.775 1.00 73.75 366 PHE A C 1
ATOM 2860 O O . PHE A 1 366 ? -5.102 2.940 -3.124 1.00 73.75 366 PHE A O 1
ATOM 2867 N N . GLY A 1 367 ? -5.291 0.718 -3.309 1.00 76.44 367 GLY A N 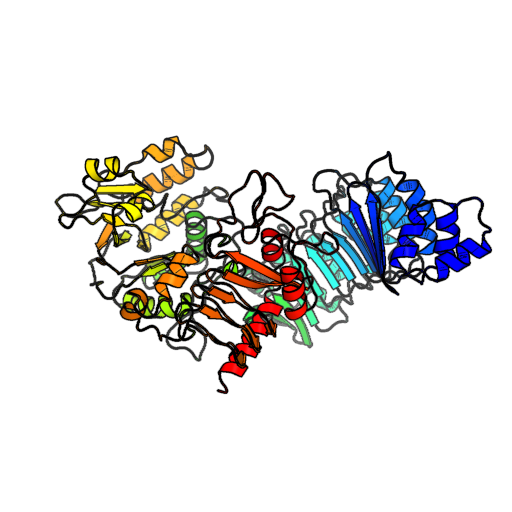1
ATOM 2868 C CA . GLY A 1 367 ? -6.144 0.510 -2.142 1.00 76.44 367 GLY A CA 1
ATOM 2869 C C . GLY A 1 367 ? -7.634 0.599 -2.492 1.00 76.44 367 GLY A C 1
ATOM 2870 O O . GLY A 1 367 ? -8.068 1.442 -3.277 1.00 76.44 367 GLY A O 1
ATOM 2871 N N . LYS A 1 368 ? -8.442 -0.276 -1.882 1.00 79.56 368 LYS A N 1
ATOM 2872 C CA . LYS A 1 368 ? -9.887 -0.392 -2.158 1.00 79.56 368 LYS A CA 1
ATOM 2873 C C . LYS A 1 368 ? -10.702 0.864 -1.823 1.00 79.56 368 LYS A C 1
ATOM 2875 O O . LYS A 1 368 ? -11.757 1.060 -2.410 1.00 79.56 368 LYS A O 1
ATOM 2880 N N . VAL A 1 369 ? -10.200 1.749 -0.957 1.00 77.19 369 VAL A N 1
ATOM 2881 C CA . VAL A 1 369 ? -10.874 3.022 -0.637 1.00 77.19 369 VAL A CA 1
ATOM 2882 C C . VAL A 1 369 ? -10.990 3.945 -1.864 1.00 77.19 369 VAL A C 1
ATOM 2884 O O . VAL A 1 369 ? -11.918 4.742 -1.957 1.00 77.19 369 VAL A O 1
ATOM 2887 N N . PHE A 1 370 ? -10.089 3.798 -2.843 1.00 80.19 370 PHE A N 1
ATOM 2888 C CA . PHE A 1 370 ? -10.135 4.498 -4.130 1.00 80.19 370 PHE A CA 1
ATOM 2889 C C . PHE A 1 370 ? -10.827 3.691 -5.242 1.00 80.19 370 PHE A C 1
ATOM 2891 O O . PHE A 1 370 ? -10.749 4.071 -6.412 1.00 80.19 370 PHE A O 1
ATOM 2898 N N . ALA A 1 371 ? -11.510 2.589 -4.914 1.00 83.69 371 ALA A N 1
ATOM 2899 C CA . ALA A 1 371 ? -12.360 1.899 -5.875 1.00 83.69 371 ALA A CA 1
ATOM 2900 C C . ALA A 1 371 ? -13.480 2.835 -6.338 1.00 83.69 371 ALA A C 1
ATOM 2902 O O . ALA A 1 371 ? -14.172 3.431 -5.508 1.00 83.69 371 ALA A O 1
ATOM 2903 N N . HIS A 1 372 ? -13.667 2.970 -7.652 1.00 87.38 372 HIS A N 1
ATOM 2904 C CA . HIS A 1 372 ? -14.785 3.741 -8.184 1.00 87.38 372 HIS A CA 1
ATOM 2905 C C . HIS A 1 372 ? -16.072 2.934 -8.092 1.00 87.38 372 HIS A C 1
ATOM 2907 O O . HIS A 1 372 ? -16.123 1.751 -8.426 1.00 87.38 372 HIS A O 1
ATOM 2913 N N . LEU A 1 373 ? -17.122 3.619 -7.671 1.00 89.38 373 LEU A N 1
ATOM 2914 C CA . LEU A 1 373 ? -18.493 3.164 -7.718 1.00 89.38 373 LEU A CA 1
ATOM 2915 C C . LEU A 1 373 ? -19.142 3.620 -9.038 1.00 89.38 373 LEU A C 1
ATOM 2917 O O . LEU A 1 373 ? -18.663 4.557 -9.691 1.00 89.38 373 LEU A O 1
ATOM 2921 N N . PRO A 1 374 ? -20.256 2.992 -9.439 1.00 87.81 374 PRO A N 1
ATOM 2922 C CA . PRO A 1 374 ? -21.064 3.427 -10.570 1.00 87.81 374 PRO A CA 1
ATOM 2923 C C . PRO A 1 374 ? -21.465 4.909 -10.449 1.00 87.81 374 PRO A C 1
ATOM 2925 O O . PRO A 1 374 ? -21.725 5.423 -9.363 1.00 87.81 374 PRO A O 1
ATOM 2928 N N . GLY A 1 375 ? -21.431 5.644 -11.562 1.00 80.31 375 GLY A N 1
ATOM 2929 C CA . GLY A 1 375 ? -21.516 7.114 -11.555 1.00 80.31 375 GLY A CA 1
ATOM 2930 C C . GLY A 1 375 ? -20.211 7.867 -11.234 1.00 80.31 375 GLY A C 1
ATOM 2931 O O . GLY A 1 375 ? -20.150 9.068 -11.482 1.00 80.31 375 GLY A O 1
ATOM 2932 N N . GLY A 1 376 ? -19.149 7.196 -10.774 1.00 82.88 376 GLY A N 1
ATOM 2933 C CA . GLY A 1 376 ? -17.777 7.727 -10.785 1.00 82.88 376 GLY A CA 1
ATOM 2934 C C . GLY A 1 376 ? -17.287 8.432 -9.516 1.00 82.88 376 GLY A C 1
ATOM 2935 O O . GLY A 1 376 ? -16.201 9.010 -9.555 1.00 82.88 376 GLY A O 1
ATOM 2936 N N . LYS A 1 377 ? -18.033 8.366 -8.404 1.00 83.62 377 LYS A N 1
ATOM 2937 C CA . LYS A 1 377 ? -17.486 8.614 -7.054 1.00 83.62 377 LYS A CA 1
ATOM 2938 C C . LYS A 1 377 ? -16.623 7.427 -6.618 1.00 83.62 377 LYS A C 1
ATOM 2940 O O . LYS A 1 377 ? -16.873 6.303 -7.040 1.00 83.62 377 LYS A O 1
ATOM 2945 N N . THR A 1 378 ? -15.663 7.641 -5.732 1.00 83.44 378 THR A N 1
ATOM 2946 C CA . THR A 1 378 ? -14.932 6.576 -5.028 1.00 83.44 378 THR A CA 1
ATOM 2947 C C . THR A 1 378 ? -15.681 6.069 -3.789 1.00 83.44 378 THR A C 1
ATOM 2949 O O . THR A 1 378 ? -16.584 6.735 -3.273 1.00 83.44 378 THR A O 1
ATOM 2952 N N . VAL A 1 379 ? -15.274 4.904 -3.270 1.00 83.62 379 VAL A N 1
ATOM 2953 C CA . VAL A 1 379 ? -15.667 4.421 -1.932 1.00 83.62 379 VAL A CA 1
ATOM 2954 C C . VAL A 1 379 ? -15.340 5.470 -0.860 1.00 83.62 379 VAL A C 1
ATOM 2956 O O . VAL A 1 379 ? -16.184 5.730 -0.009 1.00 83.62 379 VAL A O 1
ATOM 2959 N N . LEU A 1 380 ? -14.182 6.139 -0.941 1.00 81.81 380 LEU A N 1
ATOM 2960 C CA . LEU A 1 380 ? -13.795 7.229 -0.037 1.00 81.81 380 LEU A CA 1
ATOM 2961 C C . LEU A 1 380 ? -14.770 8.413 -0.099 1.00 81.81 380 LEU A C 1
ATOM 2963 O O . LEU A 1 380 ? -15.358 8.758 0.919 1.00 81.81 380 LEU A O 1
ATOM 2967 N N . GLU A 1 381 ? -14.984 9.010 -1.278 1.00 79.88 381 GLU A N 1
ATOM 2968 C CA . GLU A 1 381 ? -15.904 10.152 -1.455 1.00 79.88 381 GLU A CA 1
ATOM 2969 C C . GLU A 1 381 ? -17.338 9.820 -1.008 1.00 79.88 381 GLU A C 1
ATOM 2971 O O . GLU A 1 381 ? -18.069 10.692 -0.544 1.00 79.88 381 GLU A O 1
ATOM 2976 N N . THR A 1 382 ? -17.737 8.553 -1.130 1.00 84.38 382 THR A N 1
ATOM 2977 C CA . THR A 1 382 ? -19.056 8.064 -0.707 1.00 84.38 382 THR A CA 1
ATOM 2978 C C . THR A 1 382 ? -19.125 7.899 0.811 1.00 84.38 382 THR A C 1
ATOM 2980 O O . THR A 1 382 ? -20.036 8.439 1.434 1.00 84.38 382 THR A O 1
ATOM 2983 N N . LYS A 1 383 ? -18.123 7.253 1.426 1.00 84.69 383 LYS A N 1
ATOM 2984 C CA . LYS A 1 383 ? -18.000 7.118 2.885 1.00 84.69 383 LYS A CA 1
ATOM 2985 C C . LYS A 1 383 ? -17.957 8.492 3.562 1.00 84.69 383 LYS A C 1
ATOM 2987 O O . LYS A 1 383 ? -18.708 8.731 4.499 1.00 84.69 383 LYS A O 1
ATOM 2992 N N . LEU A 1 384 ? -17.150 9.424 3.049 1.00 79.31 384 LEU A N 1
ATOM 2993 C CA . LEU A 1 384 ? -17.019 10.785 3.586 1.00 79.31 384 LEU A CA 1
ATOM 2994 C C . LEU A 1 384 ? -18.327 11.593 3.561 1.00 79.31 384 LEU A C 1
ATOM 2996 O O . LEU A 1 384 ? -18.507 12.458 4.417 1.00 79.31 384 LEU A O 1
ATOM 3000 N N . GLY A 1 385 ? -19.241 11.303 2.628 1.00 77.31 385 GLY A N 1
ATOM 3001 C CA . GLY A 1 385 ? -20.583 11.890 2.610 1.00 77.31 385 GLY A CA 1
ATOM 3002 C C . GLY A 1 385 ? -21.391 11.493 3.847 1.00 77.31 385 GLY A C 1
ATOM 3003 O O . GLY A 1 385 ? -21.739 12.347 4.658 1.00 77.31 385 GLY A O 1
ATOM 3004 N N . PHE A 1 386 ? -21.611 10.192 4.043 1.00 78.00 386 PHE A N 1
ATOM 3005 C CA . PHE A 1 386 ? -22.402 9.681 5.172 1.00 78.00 386 PHE A CA 1
ATOM 3006 C C . PHE A 1 386 ? -21.713 9.885 6.526 1.00 78.00 386 PHE A C 1
ATOM 3008 O O . PHE A 1 386 ? -22.374 10.156 7.526 1.00 78.00 386 PHE A O 1
ATOM 3015 N N . TYR A 1 387 ? -20.378 9.843 6.570 1.00 80.44 387 TYR A N 1
ATOM 3016 C CA . TYR A 1 387 ? -19.635 10.140 7.794 1.00 80.44 387 TYR A CA 1
ATOM 3017 C C . TYR A 1 387 ? -19.719 11.617 8.204 1.00 80.44 387 TYR A C 1
ATOM 3019 O O . TYR A 1 387 ? -19.575 11.900 9.392 1.00 80.44 387 TYR A O 1
ATOM 3027 N N . LYS A 1 388 ? -20.024 12.550 7.285 1.00 77.38 388 LYS A N 1
ATOM 3028 C CA . LYS A 1 388 ? -20.343 13.940 7.650 1.00 77.38 388 LYS A CA 1
ATOM 3029 C C . LYS A 1 388 ? -21.640 13.995 8.461 1.00 77.38 388 LYS A C 1
ATOM 3031 O O . LYS A 1 388 ? -21.615 14.475 9.589 1.00 77.38 388 LYS A O 1
ATOM 3036 N N . GLU A 1 389 ? -22.723 13.417 7.942 1.00 78.00 389 GLU A N 1
ATOM 3037 C CA . GLU A 1 389 ? -24.032 13.351 8.617 1.00 78.00 389 GLU A CA 1
ATOM 3038 C C . GLU A 1 389 ? -23.964 12.577 9.945 1.00 78.00 389 GLU A C 1
ATOM 3040 O O . GLU A 1 389 ? -24.528 12.993 10.957 1.00 78.00 389 GLU A O 1
ATOM 3045 N N . LEU A 1 390 ? -23.212 11.471 9.980 1.00 83.56 390 LEU A N 1
ATOM 3046 C CA . LEU A 1 390 ? -22.953 10.725 11.211 1.00 83.56 390 LEU A CA 1
ATOM 3047 C C . LEU A 1 390 ? -22.183 11.571 12.236 1.00 83.56 390 LEU A C 1
ATOM 3049 O O . LEU A 1 390 ? -22.509 11.539 13.421 1.00 83.56 390 LEU A O 1
ATOM 3053 N N . SER A 1 391 ? -21.194 12.358 11.798 1.00 82.81 391 SER A N 1
ATOM 3054 C CA . SER A 1 391 ? -20.399 13.205 12.695 1.00 82.81 391 SER A CA 1
ATOM 3055 C C . SER A 1 391 ? -21.219 14.290 13.395 1.00 82.81 391 SER A C 1
ATOM 3057 O O . SER A 1 391 ? -20.814 14.735 14.466 1.00 82.81 391 SER A O 1
ATOM 3059 N N . GLU A 1 392 ? -22.379 14.687 12.865 1.00 82.75 392 GLU A N 1
ATOM 3060 C CA . GLU A 1 392 ? -23.297 15.605 13.554 1.00 82.75 392 GLU A CA 1
ATOM 3061 C C . GLU A 1 392 ? -23.959 14.928 14.767 1.00 82.75 392 GLU A C 1
ATOM 3063 O O . GLU A 1 392 ? -24.102 15.556 15.815 1.00 82.75 392 GLU A O 1
ATOM 3068 N N . LYS A 1 393 ? -24.273 13.629 14.652 1.00 85.56 393 LYS A N 1
ATOM 3069 C CA . LYS A 1 393 ? -24.939 12.802 15.677 1.00 85.56 393 LYS A CA 1
ATOM 3070 C C . LYS A 1 393 ? -23.983 12.171 16.705 1.00 85.56 393 LYS A C 1
ATOM 3072 O O . LYS A 1 393 ? -24.439 11.653 17.721 1.00 85.56 393 LYS A O 1
ATOM 3077 N N . LEU A 1 394 ? -22.677 12.135 16.426 1.00 86.69 394 LEU A N 1
ATOM 3078 C CA . LEU A 1 394 ? -21.662 11.527 17.298 1.00 86.69 394 LEU A CA 1
ATOM 3079 C C . LEU A 1 394 ? -21.077 12.515 18.316 1.00 86.69 394 LEU A C 1
ATOM 3081 O O . LEU A 1 394 ? -20.904 13.701 18.031 1.00 86.69 394 LEU A O 1
ATOM 3085 N N . ALA A 1 395 ? -20.664 12.010 19.479 1.00 89.38 395 ALA A N 1
ATOM 3086 C CA . ALA A 1 395 ? -19.816 12.750 20.415 1.00 89.38 395 ALA A CA 1
ATOM 3087 C C . ALA A 1 395 ? -18.402 13.000 19.828 1.00 89.38 395 ALA A C 1
ATOM 3089 O O . ALA A 1 395 ? -18.010 12.323 18.873 1.00 89.38 395 ALA A O 1
ATOM 3090 N N . PRO A 1 396 ? -17.601 13.934 20.379 1.00 88.69 396 PRO A N 1
ATOM 3091 C CA . PRO A 1 396 ? -16.159 13.997 20.120 1.00 88.69 396 PRO A CA 1
ATOM 3092 C C . PRO A 1 396 ? -15.458 12.657 20.390 1.00 88.69 396 PRO A C 1
ATOM 3094 O O . PRO A 1 396 ? -15.837 11.919 21.300 1.00 88.69 396 PRO A O 1
ATOM 3097 N N . GLY A 1 397 ? -14.438 12.325 19.601 1.00 90.44 397 GLY A N 1
ATOM 3098 C CA . GLY A 1 397 ? -13.715 11.055 19.725 1.00 90.44 397 GLY A CA 1
ATOM 3099 C C . GLY A 1 397 ? -13.050 10.599 18.432 1.00 90.44 397 GLY A C 1
ATOM 3100 O O . GLY A 1 397 ? -12.898 11.369 17.479 1.00 90.44 397 GLY A O 1
ATOM 3101 N N . VAL A 1 398 ? -12.663 9.323 18.408 1.00 91.44 398 VAL A N 1
ATOM 3102 C CA . VAL A 1 398 ? -11.954 8.697 17.284 1.00 91.44 398 VAL A CA 1
ATOM 3103 C C . VAL A 1 398 ? -12.785 7.549 16.721 1.00 91.44 398 VAL A C 1
ATOM 3105 O O . VAL A 1 398 ? -12.965 6.524 17.374 1.00 91.44 398 VAL A O 1
ATOM 3108 N N . MET A 1 399 ? -13.291 7.739 15.507 1.00 90.19 399 MET A N 1
ATOM 3109 C CA . MET A 1 399 ? -14.096 6.790 14.743 1.00 90.19 399 MET A CA 1
ATOM 3110 C C . MET A 1 399 ? -13.201 5.952 13.822 1.00 90.19 399 MET A C 1
ATOM 3112 O O . MET A 1 399 ? -12.334 6.490 13.135 1.00 90.19 399 MET A O 1
ATOM 3116 N N . ILE A 1 400 ? -13.409 4.637 13.794 1.00 90.06 400 ILE A N 1
ATOM 3117 C CA . ILE A 1 400 ? -12.568 3.652 13.104 1.00 90.06 400 ILE A CA 1
ATOM 3118 C C . ILE A 1 400 ? -13.417 2.786 12.172 1.00 90.06 400 ILE A C 1
ATOM 3120 O O . ILE A 1 400 ? -14.449 2.246 12.569 1.00 90.06 400 ILE A O 1
ATOM 3124 N N . THR A 1 401 ? -12.962 2.617 10.929 1.00 87.62 401 THR A N 1
ATOM 3125 C CA . THR A 1 401 ? -13.634 1.817 9.891 1.00 87.62 401 THR A CA 1
ATOM 3126 C C . THR A 1 401 ? -12.631 1.212 8.900 1.00 87.62 401 THR A C 1
ATOM 3128 O O . THR A 1 401 ? -11.507 1.697 8.745 1.00 87.62 401 THR A O 1
ATOM 3131 N N . ALA A 1 402 ? -13.032 0.140 8.218 1.00 84.69 402 ALA A N 1
ATOM 3132 C CA . ALA A 1 402 ? -12.239 -0.486 7.169 1.00 84.69 402 ALA A CA 1
ATOM 3133 C C . ALA A 1 402 ? -12.384 0.253 5.823 1.00 84.69 402 ALA A C 1
ATOM 3135 O O . ALA A 1 402 ? -13.426 0.819 5.490 1.00 84.69 402 ALA A O 1
ATOM 3136 N N . SER A 1 403 ? -11.329 0.205 5.010 1.00 79.62 403 SER A N 1
ATOM 3137 C CA . SER A 1 403 ? -11.313 0.768 3.648 1.00 79.62 403 SER A CA 1
ATOM 3138 C C . SER A 1 403 ? -12.147 0.004 2.617 1.00 79.62 403 SER A C 1
ATOM 3140 O O . SER A 1 403 ? -12.319 0.509 1.509 1.00 79.62 403 SER A O 1
ATOM 3142 N N . ASP A 1 404 ? -12.625 -1.202 2.940 1.00 82.69 404 ASP A N 1
ATOM 3143 C CA . ASP A 1 404 ? -13.376 -2.057 2.018 1.00 82.69 404 ASP A CA 1
ATOM 3144 C C . ASP A 1 404 ? -14.824 -2.333 2.423 1.00 82.69 404 ASP A C 1
ATOM 3146 O O . ASP A 1 404 ? -15.436 -3.242 1.875 1.00 82.69 404 ASP A O 1
ATOM 3150 N N . VAL A 1 405 ? -15.399 -1.513 3.306 1.00 86.94 405 VAL A N 1
ATOM 3151 C CA . VAL A 1 405 ? -16.829 -1.539 3.664 1.00 86.94 405 VAL A CA 1
ATOM 3152 C C . VAL A 1 405 ? -17.493 -0.190 3.388 1.00 86.94 405 VAL A C 1
ATOM 3154 O O . VAL A 1 405 ? -16.850 0.855 3.524 1.00 86.94 405 VAL A O 1
ATOM 3157 N N . LEU A 1 406 ? -18.785 -0.205 3.065 1.00 89.31 406 LEU A N 1
ATOM 3158 C CA . LEU A 1 406 ? -19.677 0.945 3.213 1.00 89.31 406 LEU A CA 1
ATOM 3159 C C . LEU A 1 406 ? -20.832 0.586 4.148 1.00 89.31 406 LEU A C 1
ATOM 3161 O O . LEU A 1 406 ? -21.481 -0.448 3.987 1.00 89.31 406 LEU A O 1
ATOM 3165 N N . GLU A 1 407 ? -21.056 1.456 5.122 1.00 88.88 407 GLU A N 1
ATOM 3166 C CA . GLU A 1 407 ? -22.063 1.343 6.167 1.00 88.88 407 GLU A CA 1
ATOM 3167 C C . GLU A 1 407 ? -23.211 2.320 5.885 1.00 88.88 407 GLU A C 1
ATOM 3169 O O . GLU A 1 407 ? -22.978 3.519 5.721 1.00 88.88 407 GLU A O 1
ATOM 3174 N N . ASP A 1 408 ? -24.451 1.832 5.859 1.00 87.94 408 ASP A N 1
ATOM 3175 C CA . ASP A 1 408 ? -25.616 2.707 5.975 1.00 87.94 408 ASP A CA 1
ATOM 3176 C C . ASP A 1 408 ? -25.844 3.033 7.451 1.00 87.94 408 ASP A C 1
ATOM 3178 O O . ASP A 1 408 ? -26.118 2.162 8.276 1.00 87.94 408 ASP A O 1
ATOM 3182 N N . VAL A 1 409 ? -25.705 4.316 7.771 1.00 84.88 409 VAL A N 1
ATOM 3183 C CA . VAL A 1 409 ? -25.836 4.882 9.117 1.00 84.88 409 VAL A CA 1
ATOM 3184 C C . VAL A 1 409 ? -27.052 5.809 9.237 1.00 84.88 409 VAL A C 1
ATOM 3186 O O . VAL A 1 409 ? -27.195 6.532 10.227 1.00 84.88 409 VAL A O 1
ATOM 3189 N N . SER A 1 410 ? -27.960 5.776 8.255 1.00 82.81 410 SER A N 1
ATOM 3190 C CA . SER A 1 410 ? -29.204 6.557 8.235 1.00 82.81 410 SER A CA 1
ATOM 3191 C C . SER A 1 410 ? -30.059 6.317 9.485 1.00 82.81 410 SER A C 1
ATOM 3193 O O . SER A 1 410 ? -30.491 7.278 10.130 1.00 82.81 410 SER A O 1
ATOM 3195 N N . LEU A 1 411 ? -30.203 5.047 9.885 1.00 85.50 411 LEU A N 1
ATOM 3196 C CA . LEU A 1 411 ? -30.939 4.600 11.073 1.00 85.50 411 LEU A CA 1
ATOM 3197 C C . LEU A 1 411 ? -30.287 4.987 12.412 1.00 85.50 411 LEU A C 1
ATOM 3199 O O . LEU A 1 411 ? -30.924 4.824 13.452 1.00 85.50 411 LEU A O 1
ATOM 3203 N N . PHE A 1 412 ? -29.051 5.503 12.431 1.00 86.75 412 PHE A N 1
ATOM 3204 C CA . PHE A 1 412 ? -28.418 5.915 13.684 1.00 86.75 412 PHE A CA 1
ATOM 3205 C C . PHE A 1 412 ? -29.139 7.116 14.310 1.00 86.75 412 PHE A C 1
ATOM 3207 O O . PHE A 1 412 ? -29.221 8.196 13.715 1.00 86.75 412 PHE A O 1
ATOM 3214 N N . SER A 1 413 ? -29.612 6.932 15.540 1.00 83.38 413 SER A N 1
ATOM 3215 C CA . SER A 1 413 ? -30.069 7.985 16.448 1.00 83.38 413 SER A CA 1
ATOM 3216 C C . SER A 1 413 ? -29.001 8.255 17.506 1.00 83.38 413 SER A C 1
ATOM 3218 O O . SER A 1 413 ? -28.355 7.311 17.956 1.00 83.38 413 SER A O 1
ATOM 3220 N N . GLU A 1 414 ? -28.864 9.505 17.955 1.00 77.44 414 GLU A N 1
ATOM 3221 C CA . GLU A 1 414 ? -27.950 9.867 19.048 1.00 77.44 414 GLU A CA 1
ATOM 3222 C C . GLU A 1 414 ? -28.152 8.968 20.285 1.00 77.44 414 GLU A C 1
ATOM 3224 O O . GLU A 1 414 ? -29.278 8.705 20.717 1.00 77.44 414 GLU A O 1
ATOM 3229 N N . ILE A 1 415 ? -27.041 8.506 20.859 1.00 75.00 415 ILE A N 1
ATOM 3230 C CA . ILE A 1 415 ? -26.994 7.721 22.095 1.00 75.00 415 ILE A CA 1
ATOM 3231 C C . ILE A 1 415 ? -26.204 8.537 23.116 1.00 75.00 415 ILE A C 1
ATOM 3233 O O . ILE A 1 415 ? -25.169 9.111 22.780 1.00 75.00 415 ILE A O 1
ATOM 3237 N N . GLY A 1 416 ? -26.654 8.560 24.374 1.00 73.38 416 GLY A N 1
ATOM 3238 C CA . GLY A 1 416 ? -25.898 9.201 25.455 1.00 73.38 416 GLY A CA 1
ATOM 3239 C C . GLY A 1 416 ? -24.471 8.646 25.577 1.00 73.38 416 GLY A C 1
ATOM 3240 O O . GLY A 1 416 ? -24.227 7.487 25.248 1.00 73.38 416 GLY A O 1
ATOM 3241 N N . ALA A 1 417 ? -23.541 9.458 26.083 1.00 79.44 417 ALA A N 1
ATOM 3242 C CA . ALA A 1 417 ? -22.103 9.168 26.088 1.00 79.44 417 ALA A CA 1
ATOM 3243 C C . ALA A 1 417 ? -21.720 7.768 26.620 1.00 79.44 417 ALA A C 1
ATOM 3245 O O . ALA A 1 417 ? -22.323 7.274 27.578 1.00 79.44 417 ALA A O 1
ATOM 3246 N N . SER A 1 418 ? -20.695 7.175 26.003 1.00 90.12 418 SER A N 1
ATOM 3247 C CA . SER A 1 418 ? -20.073 5.876 26.310 1.00 90.12 418 SER A CA 1
ATOM 3248 C C . SER A 1 418 ? -18.594 5.906 25.910 1.00 90.12 418 SER A C 1
ATOM 3250 O O . SER A 1 418 ? -18.239 6.631 24.980 1.00 90.12 418 SER A O 1
ATOM 3252 N N . ASP A 1 419 ? -17.742 5.091 26.536 1.00 94.38 419 ASP A N 1
ATOM 3253 C CA . ASP A 1 419 ? -16.314 5.021 26.183 1.00 94.38 419 ASP A CA 1
ATOM 3254 C C . ASP A 1 419 ? -16.060 4.392 24.804 1.00 94.38 419 ASP A C 1
ATOM 3256 O O . ASP A 1 419 ? -15.082 4.734 24.135 1.00 94.38 419 ASP A O 1
ATOM 3260 N N . PHE A 1 420 ? -16.914 3.454 24.383 1.00 95.56 420 PHE A N 1
ATOM 3261 C CA . PHE A 1 420 ? -16.741 2.711 23.136 1.00 95.56 420 PHE A CA 1
ATOM 3262 C C . PHE A 1 420 ? -18.100 2.408 22.494 1.00 95.56 420 PHE A C 1
ATOM 3264 O O . PHE A 1 420 ? -18.908 1.658 23.044 1.00 95.56 420 PHE A O 1
ATOM 3271 N N . LEU A 1 421 ? -18.362 2.988 21.323 1.00 94.81 421 LEU A N 1
ATOM 3272 C CA . LEU A 1 421 ? -19.598 2.784 20.565 1.00 94.81 421 LEU A CA 1
ATOM 3273 C C . LEU A 1 421 ? -19.325 1.873 19.367 1.00 94.81 421 LEU A C 1
ATOM 3275 O O . LEU A 1 421 ? -18.575 2.233 18.467 1.00 94.81 421 LEU A O 1
ATOM 3279 N N . ILE A 1 422 ? -19.947 0.701 19.355 1.00 94.31 422 ILE A N 1
ATOM 3280 C CA . ILE A 1 422 ? -19.914 -0.276 18.265 1.00 94.31 422 ILE A CA 1
ATOM 3281 C C . ILE A 1 422 ? -21.103 -0.040 17.341 1.00 94.31 422 ILE A C 1
ATOM 3283 O O . ILE A 1 422 ? -22.237 0.055 17.811 1.00 94.31 422 ILE A O 1
ATOM 3287 N N . PHE A 1 423 ? -20.854 -0.061 16.036 1.00 93.56 423 PHE A N 1
ATOM 3288 C CA . PHE A 1 423 ? -21.890 -0.247 15.030 1.00 93.56 423 PHE A CA 1
ATOM 3289 C C . PHE A 1 423 ? -21.910 -1.717 14.607 1.00 93.56 423 PHE A C 1
ATOM 3291 O O . PHE A 1 423 ? -20.880 -2.292 14.251 1.00 93.56 423 PHE A O 1
ATOM 3298 N N . ALA A 1 424 ? -23.086 -2.330 14.690 1.00 94.12 424 ALA A N 1
ATOM 3299 C CA . ALA A 1 424 ? -23.335 -3.713 14.314 1.00 94.12 424 ALA A CA 1
ATOM 3300 C C . ALA A 1 424 ? -24.484 -3.792 13.309 1.00 94.12 424 ALA A C 1
ATOM 3302 O O . ALA A 1 424 ? -25.340 -2.910 13.269 1.00 94.12 424 ALA A O 1
ATOM 3303 N N . HIS A 1 425 ? -24.515 -4.867 12.528 1.00 92.88 425 HIS A N 1
ATOM 3304 C CA . HIS A 1 425 ? -25.519 -5.091 11.486 1.00 92.88 425 HIS A CA 1
ATOM 3305 C C . HIS A 1 425 ? -26.122 -6.486 11.616 1.00 92.88 425 HIS A C 1
ATOM 3307 O O . HIS A 1 425 ? -25.463 -7.400 12.118 1.00 92.88 425 HIS A O 1
ATOM 3313 N N . GLU A 1 426 ? -27.351 -6.658 11.137 1.00 94.50 426 GLU A N 1
ATOM 3314 C CA . GLU A 1 426 ? -28.037 -7.948 11.135 1.00 94.50 426 GLU A CA 1
ATOM 3315 C C . GLU A 1 426 ? -27.627 -8.770 9.911 1.00 94.50 426 GLU A C 1
ATOM 3317 O O . GLU A 1 426 ? -28.025 -8.498 8.777 1.00 94.50 426 GLU A O 1
ATOM 3322 N N . SER A 1 427 ? -26.807 -9.788 10.165 1.00 92.38 427 SER A N 1
ATOM 3323 C CA . SER A 1 427 ? -26.223 -10.673 9.158 1.00 92.38 427 SER A CA 1
ATOM 3324 C C . SER A 1 427 ? -26.772 -12.093 9.255 1.00 92.38 427 SER A C 1
ATOM 3326 O O . SER A 1 427 ? -27.209 -12.550 10.315 1.00 92.38 427 SER A O 1
ATOM 3328 N N . SER A 1 428 ? -26.710 -12.827 8.142 1.00 91.75 428 SER A N 1
ATOM 3329 C CA . SER A 1 428 ? -27.020 -14.258 8.128 1.00 91.75 428 SER A CA 1
ATOM 3330 C C . SER A 1 428 ? -25.993 -15.058 8.942 1.00 91.75 428 SER A C 1
ATOM 3332 O O . SER A 1 428 ? -24.851 -14.631 9.131 1.00 91.75 428 SER A O 1
ATOM 3334 N N . ILE A 1 429 ? -26.377 -16.261 9.382 1.00 91.56 429 ILE A N 1
ATOM 3335 C CA . ILE A 1 429 ? -25.475 -17.185 10.094 1.00 91.56 429 ILE A CA 1
ATOM 3336 C C . ILE A 1 429 ? -24.212 -17.472 9.262 1.00 91.56 429 ILE A C 1
ATOM 3338 O O . ILE A 1 429 ? -23.111 -17.472 9.806 1.00 91.56 429 ILE A O 1
ATOM 3342 N N . GLU A 1 430 ? -24.349 -17.640 7.943 1.00 87.94 430 GLU A N 1
ATOM 3343 C CA . GLU A 1 430 ? -23.230 -17.883 7.022 1.00 87.94 430 GLU A CA 1
ATOM 3344 C C . GLU A 1 430 ? -22.187 -16.754 7.065 1.00 87.94 430 GLU A C 1
ATOM 3346 O O . GLU A 1 430 ? -20.999 -17.025 7.261 1.00 87.94 430 GLU A O 1
ATOM 3351 N N . VAL A 1 431 ? -22.627 -15.493 6.978 1.00 84.50 431 VAL A N 1
ATOM 3352 C CA . VAL A 1 431 ? -21.756 -14.312 7.115 1.00 84.50 431 VAL A CA 1
ATOM 3353 C C . VAL A 1 431 ? -21.160 -14.239 8.523 1.00 84.50 431 VAL A C 1
ATOM 3355 O O . VAL A 1 431 ? -19.954 -14.032 8.675 1.00 84.50 431 VAL A O 1
ATOM 3358 N N . ALA A 1 432 ? -21.964 -14.487 9.560 1.00 88.81 432 ALA A N 1
ATOM 3359 C CA . ALA A 1 432 ? -21.526 -14.443 10.953 1.00 88.81 432 ALA A CA 1
ATOM 3360 C C . ALA A 1 432 ? -20.374 -15.416 11.266 1.00 88.81 432 ALA A C 1
ATOM 3362 O O . ALA A 1 432 ? -19.482 -15.063 12.039 1.00 88.81 432 ALA A O 1
ATOM 3363 N N . THR A 1 433 ? -20.312 -16.593 10.625 1.00 87.25 433 THR A N 1
ATOM 3364 C CA . THR A 1 433 ? -19.163 -17.510 10.790 1.00 87.25 433 THR A CA 1
ATOM 3365 C C . THR A 1 433 ? -17.834 -16.943 10.277 1.00 87.25 433 THR A C 1
ATOM 3367 O O . THR A 1 433 ? -16.763 -17.377 10.703 1.00 87.25 433 THR A O 1
ATOM 3370 N N . GLN A 1 434 ? -17.869 -15.948 9.386 1.00 81.75 434 GLN A N 1
ATOM 3371 C CA . GLN A 1 434 ? -16.681 -15.343 8.780 1.00 81.75 434 GLN A CA 1
ATOM 3372 C C . GLN A 1 434 ? -16.263 -14.023 9.449 1.00 81.75 434 GLN A C 1
ATOM 3374 O O . GLN A 1 434 ? -15.170 -13.522 9.163 1.00 81.75 434 GLN A O 1
ATOM 3379 N N . HIS A 1 435 ? -17.069 -13.500 10.374 1.00 85.75 435 HIS A N 1
ATOM 3380 C CA . HIS A 1 435 ? -16.962 -12.153 10.944 1.00 85.75 435 HIS A CA 1
ATOM 3381 C C . HIS A 1 435 ? -16.721 -12.142 12.465 1.00 85.75 435 HIS A C 1
ATOM 3383 O O . HIS A 1 435 ? -16.589 -13.184 13.111 1.00 85.75 435 HIS A O 1
ATOM 3389 N N . GLY A 1 436 ? -16.564 -10.960 13.054 1.00 91.12 436 GLY A N 1
ATOM 3390 C CA . GLY A 1 436 ? -16.780 -10.750 14.486 1.00 91.12 436 GLY A CA 1
ATOM 3391 C C . GLY A 1 436 ? -18.277 -10.741 14.794 1.00 91.12 436 GLY A C 1
ATOM 3392 O O . GLY A 1 436 ? -19.078 -10.363 13.943 1.00 91.12 436 GLY A O 1
ATOM 3393 N N . VAL A 1 437 ? -18.667 -11.194 15.986 1.00 95.56 437 VAL A N 1
ATOM 3394 C CA . VAL A 1 437 ? -20.076 -11.323 16.391 1.00 95.56 437 VAL A CA 1
ATOM 3395 C C . VAL A 1 437 ? -20.278 -10.809 17.810 1.00 95.56 437 VAL A C 1
ATOM 3397 O O . VAL A 1 437 ? -19.574 -11.229 18.732 1.00 95.56 437 VAL A O 1
ATOM 3400 N N . PHE A 1 438 ? -21.273 -9.946 17.996 1.00 96.56 438 PHE A N 1
ATOM 3401 C CA . PHE A 1 438 ? -21.639 -9.383 19.292 1.00 96.56 438 PHE A CA 1
ATOM 3402 C C . PHE A 1 438 ? -22.757 -10.200 19.937 1.00 96.56 438 PHE A C 1
ATOM 3404 O O . PHE A 1 438 ? -23.847 -10.339 19.388 1.00 96.56 438 PHE A O 1
ATOM 3411 N N . VAL A 1 439 ? -22.490 -10.724 21.130 1.00 96.56 439 VAL A N 1
ATOM 3412 C CA . VAL A 1 439 ? -23.492 -11.388 21.968 1.00 96.56 439 VAL A CA 1
ATOM 3413 C C . VAL A 1 439 ? -23.976 -10.376 22.994 1.00 96.56 439 VAL A C 1
ATOM 3415 O O . VAL A 1 439 ? -23.152 -9.807 23.715 1.00 96.56 439 VAL A O 1
ATOM 3418 N N . LEU A 1 440 ? -25.287 -10.166 23.077 1.00 95.31 440 LEU A N 1
ATOM 3419 C CA . LEU A 1 440 ? -25.899 -9.320 24.101 1.00 95.31 440 LEU A CA 1
ATOM 3420 C C . LEU A 1 440 ? -26.370 -10.155 25.306 1.00 95.31 440 LEU A C 1
ATOM 3422 O O . LEU A 1 440 ? -26.403 -11.388 25.254 1.00 95.31 440 LEU A O 1
ATOM 3426 N N . ASP A 1 441 ? -26.687 -9.488 26.411 1.00 93.12 441 ASP A N 1
ATOM 3427 C CA . ASP A 1 441 ? -27.464 -10.048 27.521 1.00 93.12 441 ASP A CA 1
ATOM 3428 C C . ASP A 1 441 ? -28.935 -9.589 27.473 1.00 93.12 441 ASP A C 1
ATOM 3430 O O . ASP A 1 441 ? -29.346 -8.863 26.565 1.00 93.12 441 ASP A O 1
ATOM 3434 N N . ASP A 1 442 ? -29.740 -10.041 28.437 1.00 89.50 442 ASP A N 1
ATOM 3435 C CA . ASP A 1 442 ? -31.186 -9.780 28.493 1.00 89.50 442 ASP A CA 1
ATOM 3436 C C . ASP A 1 442 ? -31.510 -8.277 28.683 1.00 89.50 442 ASP A C 1
ATOM 3438 O O . ASP A 1 442 ? -32.560 -7.801 28.251 1.00 89.50 442 ASP A O 1
ATOM 3442 N N . ASP A 1 443 ? -30.568 -7.510 29.249 1.00 88.81 443 ASP A N 1
ATOM 3443 C CA . ASP A 1 443 ? -30.599 -6.042 29.367 1.00 88.81 443 ASP A CA 1
ATOM 3444 C C . ASP A 1 443 ? -30.180 -5.327 28.058 1.00 88.81 443 ASP A C 1
ATOM 3446 O O . ASP A 1 443 ? -30.112 -4.095 28.011 1.00 88.81 443 ASP A O 1
ATOM 3450 N N . LYS A 1 444 ? -29.877 -6.084 26.993 1.00 88.88 444 LYS A N 1
ATOM 3451 C CA . LYS A 1 444 ? -29.306 -5.638 25.707 1.00 88.88 444 LYS A CA 1
ATOM 3452 C C . LYS A 1 444 ? -27.915 -4.994 25.812 1.00 88.88 444 LYS A C 1
ATOM 3454 O O . LYS A 1 444 ? -27.502 -4.272 24.903 1.00 88.88 444 LYS A O 1
ATOM 3459 N N . LYS A 1 445 ? -27.162 -5.260 26.883 1.00 92.06 445 LYS A N 1
ATOM 3460 C CA . LYS A 1 445 ? -25.766 -4.812 27.033 1.00 92.06 445 LYS A CA 1
ATOM 3461 C C . LYS A 1 445 ? -24.828 -5.805 26.354 1.00 92.06 445 LYS A C 1
ATOM 3463 O O . LYS A 1 445 ? -25.181 -6.960 26.127 1.00 92.06 445 LYS A O 1
ATOM 3468 N N . LEU A 1 446 ? -23.610 -5.370 26.026 1.00 95.56 446 LEU A N 1
ATOM 3469 C CA . LEU A 1 446 ? -22.615 -6.261 25.434 1.00 95.56 446 LEU A CA 1
ATOM 3470 C C . LEU A 1 446 ? -22.155 -7.307 26.461 1.00 95.56 446 LEU A C 1
ATOM 3472 O O . LEU A 1 446 ? -21.530 -6.982 27.470 1.00 95.56 446 LEU A O 1
ATOM 3476 N N . LYS A 1 447 ? -22.423 -8.580 26.172 1.00 95.94 447 LYS A N 1
ATOM 3477 C CA . LYS A 1 447 ? -22.039 -9.727 27.001 1.00 95.94 447 LYS A CA 1
ATOM 3478 C C . LYS A 1 447 ? -20.664 -10.254 26.613 1.00 95.94 447 LYS A C 1
ATOM 3480 O O . LYS A 1 447 ? -19.808 -10.420 27.474 1.00 95.94 447 LYS A O 1
ATOM 3485 N N . SER A 1 448 ? -20.430 -10.500 25.324 1.00 95.44 448 SER A N 1
ATOM 3486 C CA . SER A 1 448 ? -19.136 -10.982 24.820 1.00 95.44 448 SER A CA 1
ATOM 3487 C C . SER A 1 448 ? -18.995 -10.766 23.317 1.00 95.44 448 SER A C 1
ATOM 3489 O O . SER A 1 448 ? -19.997 -10.829 22.605 1.00 95.44 448 SER A O 1
ATOM 3491 N N . VAL A 1 449 ? -17.763 -10.637 22.819 1.00 95.75 449 VAL A N 1
ATOM 3492 C CA . VAL A 1 449 ? -17.471 -10.654 21.375 1.00 95.75 449 VAL A CA 1
ATOM 3493 C C . VAL A 1 449 ? -16.857 -11.997 20.972 1.00 95.75 449 VAL A C 1
ATOM 3495 O O . VAL A 1 449 ? -15.875 -12.452 21.563 1.00 95.75 449 VAL A O 1
ATOM 3498 N N . LEU A 1 450 ? -17.436 -12.639 19.957 1.00 94.00 450 LEU A N 1
ATOM 3499 C CA . LEU A 1 450 ? -16.901 -13.835 19.304 1.00 94.00 450 LEU A CA 1
ATOM 3500 C C . LEU A 1 450 ? -16.156 -13.427 18.025 1.00 94.00 450 LEU A C 1
ATOM 3502 O O . LEU A 1 450 ? -16.477 -12.411 17.416 1.00 94.00 450 LEU A O 1
ATOM 3506 N N . GLN A 1 451 ? -15.188 -14.230 17.582 1.00 90.81 451 GLN A N 1
ATOM 3507 C CA . GLN A 1 451 ? -14.467 -13.991 16.328 1.00 90.81 451 GLN A CA 1
ATOM 3508 C C . GLN A 1 451 ? -14.466 -15.266 15.489 1.00 90.81 451 GLN A C 1
ATOM 3510 O O . GLN A 1 451 ? -13.860 -16.256 15.895 1.00 90.81 451 GLN A O 1
ATOM 3515 N N . LYS A 1 452 ? -15.118 -15.205 14.324 1.00 90.12 452 LYS A N 1
ATOM 3516 C CA . LYS A 1 452 ? -15.339 -16.315 13.386 1.00 90.12 452 LYS A CA 1
ATOM 3517 C C . LYS A 1 452 ? -15.907 -17.575 14.073 1.00 90.12 452 LYS A C 1
ATOM 3519 O O . LYS A 1 452 ? -15.294 -18.641 13.987 1.00 90.12 452 LYS A O 1
ATOM 3524 N N . PRO A 1 453 ? -17.015 -17.447 14.836 1.00 93.50 453 PRO A N 1
ATOM 3525 C CA . PRO A 1 453 ? -17.610 -18.564 15.565 1.00 93.50 453 PRO A CA 1
ATOM 3526 C C . PRO A 1 453 ? -18.224 -19.599 14.620 1.00 93.50 453 PRO A C 1
ATOM 3528 O O . PRO A 1 453 ? -18.754 -19.269 13.564 1.00 93.50 453 PRO A O 1
ATOM 3531 N N . SER A 1 454 ? -18.245 -20.855 15.048 1.00 94.00 454 SER A N 1
ATOM 3532 C CA . SER A 1 454 ? -19.072 -21.886 14.419 1.00 94.00 454 SER A CA 1
ATOM 3533 C C . SER A 1 454 ? -20.566 -21.711 14.733 1.00 94.00 454 SER A C 1
ATOM 3535 O O . SER A 1 454 ? -20.945 -21.151 15.763 1.00 94.00 454 SER A O 1
ATOM 3537 N N . ASP A 1 455 ? -21.430 -22.306 13.906 1.00 93.69 455 ASP A N 1
ATOM 3538 C CA . ASP A 1 455 ? -22.864 -22.513 14.167 1.00 93.69 455 ASP A CA 1
ATOM 3539 C C . ASP A 1 455 ? -23.198 -22.928 15.607 1.00 93.69 455 ASP A C 1
ATOM 3541 O O . ASP A 1 455 ? -24.204 -22.500 16.176 1.00 93.69 455 ASP A O 1
ATOM 3545 N N . GLN A 1 456 ? -22.379 -23.812 16.183 1.00 94.44 456 GLN A N 1
ATOM 3546 C CA . GLN A 1 456 ? -22.586 -24.357 17.522 1.00 94.44 456 GLN A CA 1
ATOM 3547 C C . GLN A 1 456 ? -22.215 -23.339 18.605 1.00 94.44 456 GLN A C 1
ATOM 3549 O O . GLN A 1 456 ? -22.902 -23.247 19.622 1.00 94.44 456 GLN A O 1
ATOM 3554 N N . GLU A 1 457 ? -21.180 -22.528 18.382 1.00 94.38 457 GLU A N 1
ATOM 3555 C CA . GLU A 1 457 ? -20.806 -21.421 19.268 1.00 94.38 457 GLU A CA 1
ATOM 3556 C C . GLU A 1 457 ? -21.826 -20.278 19.218 1.00 94.38 457 GLU A C 1
ATOM 3558 O O . GLU A 1 457 ? -22.165 -19.736 20.267 1.00 94.38 457 GLU A O 1
ATOM 3563 N N . LEU A 1 458 ? -22.376 -19.961 18.039 1.00 95.25 458 LEU A N 1
ATOM 3564 C CA . LEU A 1 458 ? -23.463 -18.986 17.888 1.00 95.25 458 LEU A CA 1
ATOM 3565 C C . LEU A 1 458 ? -24.699 -19.397 18.702 1.00 95.25 458 LEU A C 1
ATOM 3567 O O . LEU A 1 458 ? -25.209 -18.618 19.511 1.00 95.25 458 LEU A O 1
ATOM 3571 N N . LYS A 1 459 ? -25.139 -20.652 18.536 1.00 94.31 459 LYS A N 1
ATOM 3572 C CA . LYS A 1 459 ? -26.301 -21.221 19.238 1.00 94.31 459 LYS A CA 1
ATOM 3573 C C . LYS A 1 459 ? -26.067 -21.318 20.751 1.00 94.31 459 LYS A C 1
ATOM 3575 O O . LYS A 1 459 ? -26.930 -20.915 21.521 1.00 94.31 459 LYS A O 1
ATOM 3580 N N . SER A 1 460 ? -24.900 -21.794 21.190 1.00 94.50 460 SER A N 1
ATOM 3581 C CA . SER A 1 460 ? -24.589 -21.957 22.624 1.00 94.50 460 SER A CA 1
ATOM 3582 C C . SER A 1 460 ? -24.275 -20.650 23.363 1.00 94.50 460 SER A C 1
ATOM 3584 O O . SER A 1 460 ? -24.442 -20.594 24.579 1.00 94.50 460 SER A O 1
ATOM 3586 N N . ALA A 1 461 ? -23.853 -19.589 22.667 1.00 93.62 461 ALA A N 1
ATOM 3587 C CA . ALA A 1 461 ? -23.653 -18.272 23.276 1.00 93.62 461 ALA A CA 1
ATOM 3588 C C . ALA A 1 461 ? -24.956 -17.468 23.459 1.00 93.62 461 ALA A C 1
ATOM 3590 O O . ALA A 1 461 ? -24.989 -16.562 24.298 1.00 93.62 461 ALA A O 1
ATOM 3591 N N . GLY A 1 462 ? -26.004 -17.792 22.688 1.00 94.62 462 GLY A N 1
ATOM 3592 C CA . GLY A 1 462 ? -27.202 -16.958 22.542 1.00 94.62 462 GLY A CA 1
ATOM 3593 C C . GLY A 1 462 ? -26.992 -15.788 21.573 1.00 94.62 462 GLY A C 1
ATOM 3594 O O . GLY A 1 462 ? -27.482 -14.695 21.820 1.00 94.62 462 GLY A O 1
ATOM 3595 N N . ALA A 1 463 ? -26.209 -15.987 20.505 1.00 95.25 463 ALA A N 1
ATOM 3596 C CA . ALA A 1 463 ? -25.842 -14.929 19.554 1.00 95.25 463 ALA A CA 1
ATOM 3597 C C . ALA A 1 463 ? -26.873 -14.691 18.429 1.00 95.25 463 ALA A C 1
ATOM 3599 O O . ALA A 1 463 ? -26.690 -13.787 17.618 1.00 95.25 463 ALA A O 1
ATOM 3600 N N . ILE A 1 464 ? -27.909 -15.530 18.343 1.00 95.19 464 ILE A N 1
ATOM 3601 C CA . ILE A 1 464 ? -28.945 -15.473 17.304 1.00 95.19 464 ILE A CA 1
ATOM 3602 C C . ILE A 1 464 ? -30.150 -14.712 17.864 1.00 95.19 464 ILE A C 1
ATOM 3604 O O . ILE A 1 464 ? -30.667 -15.069 18.923 1.00 95.19 464 ILE A O 1
ATOM 3608 N N . LEU A 1 465 ? -30.575 -13.669 17.153 1.00 92.44 465 LEU A N 1
ATOM 3609 C CA . LEU A 1 465 ? -31.721 -12.822 17.482 1.00 92.44 465 LEU A CA 1
ATOM 3610 C C . LEU A 1 465 ? -33.058 -13.547 17.237 1.00 92.44 465 LEU A C 1
ATOM 3612 O O . LEU A 1 465 ? -33.120 -14.552 16.530 1.00 92.44 465 LEU A O 1
ATOM 3616 N N . GLU A 1 466 ? -34.158 -13.005 17.771 1.00 89.81 466 GLU A N 1
ATOM 3617 C CA . GLU A 1 466 ? -35.512 -13.581 17.631 1.00 89.81 466 GLU A CA 1
ATOM 3618 C C . GLU A 1 466 ? -35.977 -13.727 16.168 1.00 89.81 466 GLU A C 1
ATOM 3620 O O . GLU A 1 466 ? -36.756 -14.624 15.852 1.00 89.81 466 GLU A O 1
ATOM 3625 N N . ASN A 1 467 ? -35.478 -12.876 15.267 1.00 90.50 467 ASN A N 1
ATOM 3626 C CA . ASN A 1 467 ? -35.740 -12.925 13.825 1.00 90.50 467 ASN A CA 1
ATOM 3627 C C . ASN A 1 467 ? -34.782 -13.855 13.045 1.00 90.50 467 ASN A C 1
ATOM 3629 O O . ASN A 1 467 ? -34.917 -13.987 11.831 1.00 90.50 467 ASN A O 1
ATOM 3633 N N . GLY A 1 468 ? -33.834 -14.516 13.719 1.00 92.75 468 GLY A N 1
ATOM 3634 C CA . GLY A 1 468 ? -32.891 -15.472 13.128 1.00 92.75 468 GLY A CA 1
ATOM 3635 C C . GLY A 1 468 ? -31.572 -14.881 12.614 1.00 92.75 468 GLY A C 1
ATOM 3636 O O . GLY A 1 468 ? -30.703 -15.648 12.192 1.00 92.75 468 GLY A O 1
ATOM 3637 N N . PHE A 1 469 ? -31.392 -13.559 12.669 1.00 94.88 469 PHE A N 1
ATOM 3638 C CA . PHE A 1 469 ? -30.142 -12.886 12.299 1.00 94.88 469 PHE A CA 1
ATOM 3639 C C . PHE A 1 469 ? -29.118 -12.874 13.449 1.00 94.88 469 PHE A C 1
ATOM 3641 O O . PHE A 1 469 ? -29.412 -13.254 14.585 1.00 94.88 469 PHE A O 1
ATOM 3648 N N . VAL A 1 470 ? -27.889 -12.450 13.151 1.00 96.06 470 VAL A N 1
ATOM 3649 C CA . VAL A 1 470 ? -26.770 -12.329 14.099 1.00 96.06 470 VAL A CA 1
ATOM 3650 C C . VAL A 1 470 ? -26.120 -10.950 13.953 1.00 96.06 470 VAL A C 1
ATOM 3652 O O . VAL A 1 470 ? -25.891 -10.498 12.834 1.00 96.06 470 VAL A O 1
ATOM 3655 N N . LEU A 1 471 ? -25.781 -10.298 15.072 1.00 96.06 471 LEU A N 1
ATOM 3656 C CA . LEU A 1 471 ? -25.103 -8.994 15.077 1.00 96.06 471 LEU A CA 1
ATOM 3657 C C . LEU A 1 471 ? -23.606 -9.138 14.756 1.00 96.06 471 LEU A C 1
ATOM 3659 O O . LEU A 1 471 ? -22.854 -9.666 15.579 1.00 96.06 471 LEU A O 1
ATOM 3663 N N . THR A 1 472 ? -23.163 -8.650 13.593 1.00 92.94 472 THR A N 1
ATOM 3664 C CA . THR A 1 472 ? -21.762 -8.757 13.124 1.00 92.94 472 THR A CA 1
ATOM 3665 C C . THR A 1 472 ? -20.953 -7.461 13.206 1.00 92.94 472 THR A C 1
ATOM 3667 O O . THR A 1 472 ? -21.520 -6.371 13.277 1.00 92.94 472 THR A O 1
ATOM 3670 N N . ASP A 1 473 ? -19.621 -7.591 13.171 1.00 87.38 473 ASP A N 1
ATOM 3671 C CA . ASP A 1 473 ? -18.652 -6.492 13.253 1.00 87.38 473 ASP A CA 1
ATOM 3672 C C . ASP A 1 473 ? -18.586 -5.572 12.022 1.00 87.38 473 ASP A C 1
ATOM 3674 O O . ASP A 1 473 ? -18.798 -5.978 10.881 1.00 87.38 473 ASP A O 1
ATOM 3678 N N . SER A 1 474 ? -18.295 -4.297 12.296 1.00 85.94 474 SER A N 1
ATOM 3679 C CA . SER A 1 474 ? -18.196 -3.202 11.328 1.00 85.94 474 SER A CA 1
ATOM 3680 C C . SER A 1 474 ? -17.353 -2.064 11.933 1.00 85.94 474 SER A C 1
ATOM 3682 O O . SER A 1 474 ? -16.267 -2.323 12.456 1.00 85.94 474 SER A O 1
ATOM 3684 N N . CYS A 1 475 ? -17.795 -0.808 11.880 1.00 91.69 475 CYS A N 1
ATOM 3685 C CA . CYS A 1 475 ? -17.094 0.347 12.440 1.00 91.69 475 CYS A CA 1
ATOM 3686 C C . CYS A 1 475 ? -17.388 0.607 13.934 1.00 91.69 475 CYS A C 1
ATOM 3688 O O . CYS A 1 475 ? -18.317 0.054 14.525 1.00 91.69 475 CYS A O 1
ATOM 3690 N N . PHE A 1 476 ? -16.555 1.431 14.578 1.00 94.06 476 PHE A N 1
ATOM 3691 C CA . PHE A 1 476 ? -16.691 1.772 16.000 1.00 94.06 476 PHE A CA 1
ATOM 3692 C C . PHE A 1 476 ? -16.016 3.106 16.356 1.00 94.06 476 PHE A C 1
ATOM 3694 O O . PHE A 1 476 ? -15.041 3.496 15.718 1.00 94.06 476 PHE A O 1
ATOM 3701 N N . GLN A 1 477 ? -16.487 3.779 17.407 1.00 94.38 477 GLN A N 1
ATOM 3702 C CA . GLN A 1 477 ? -15.885 4.987 17.982 1.00 94.38 477 GLN A CA 1
ATOM 3703 C C . GLN A 1 477 ? -15.310 4.722 19.379 1.00 94.38 477 GLN A C 1
ATOM 3705 O O . GLN A 1 477 ? -15.904 3.994 20.171 1.00 94.38 477 GLN A O 1
ATOM 3710 N N . MET A 1 478 ? -14.193 5.379 19.699 1.00 96.44 478 MET A N 1
ATOM 3711 C CA . MET A 1 478 ? -13.602 5.462 21.041 1.00 96.44 478 MET A CA 1
ATOM 3712 C C . MET A 1 478 ? -13.680 6.894 21.598 1.00 96.44 478 MET A C 1
ATOM 3714 O O . MET A 1 478 ? -13.519 7.861 20.843 1.00 96.44 478 MET A O 1
ATOM 3718 N N . SER A 1 479 ? -13.883 7.032 22.913 1.00 95.69 479 SER A N 1
ATOM 3719 C CA . SER A 1 479 ? -13.762 8.304 23.641 1.00 95.69 479 SER A CA 1
ATOM 3720 C C . SER A 1 479 ? -12.317 8.818 23.640 1.00 95.69 479 SER A C 1
ATOM 3722 O O . SER A 1 479 ? -11.357 8.049 23.530 1.00 95.69 479 SER A O 1
ATOM 3724 N N . TRP A 1 480 ? -12.134 10.133 23.779 1.00 94.44 480 TRP A N 1
ATOM 3725 C CA . TRP A 1 480 ? -10.795 10.726 23.865 1.00 94.44 480 TRP A CA 1
ATOM 3726 C C . TRP A 1 480 ? -10.060 10.317 25.149 1.00 94.44 480 TRP A C 1
ATOM 3728 O O . TRP A 1 480 ? -8.843 10.144 25.138 1.00 94.44 480 TRP A O 1
ATOM 3738 N N . GLU A 1 481 ? -10.807 10.067 26.219 1.00 94.56 481 GLU A N 1
ATOM 3739 C CA . GLU A 1 481 ? -10.359 9.513 27.495 1.00 94.56 481 GLU A CA 1
ATOM 3740 C C . GLU A 1 481 ? -9.819 8.081 27.333 1.00 94.56 481 GLU A C 1
ATOM 3742 O O . GLU A 1 481 ? -8.761 7.748 27.873 1.00 94.56 481 GLU A O 1
ATOM 3747 N N . LEU A 1 482 ? -10.490 7.237 26.541 1.00 96.44 482 LEU A N 1
ATOM 3748 C CA . LEU A 1 482 ? -9.999 5.902 26.194 1.00 96.44 482 LEU A CA 1
ATOM 3749 C C . LEU A 1 482 ? -8.766 5.971 25.279 1.00 96.44 482 LEU A C 1
ATOM 3751 O O . LEU A 1 482 ? -7.802 5.236 25.492 1.00 96.44 482 LEU A O 1
ATOM 3755 N N . CYS A 1 483 ? -8.742 6.893 24.316 1.00 95.56 483 CYS A N 1
ATOM 3756 C CA . CYS A 1 483 ? -7.573 7.129 23.467 1.00 95.56 483 CYS A CA 1
ATOM 3757 C C . CYS A 1 483 ? -6.339 7.596 24.265 1.00 95.56 483 CYS A C 1
ATOM 3759 O O . CYS A 1 483 ? -5.236 7.126 23.985 1.00 95.56 483 CYS A O 1
ATOM 3761 N N . GLN A 1 484 ? -6.515 8.454 25.279 1.00 94.00 484 GLN A N 1
ATOM 3762 C CA . GLN A 1 484 ? -5.456 8.861 26.216 1.00 94.00 484 GLN A CA 1
ATOM 3763 C C . GLN A 1 484 ? -4.916 7.636 26.972 1.00 94.00 484 GLN A C 1
ATOM 3765 O O . GLN A 1 484 ? -3.725 7.344 26.889 1.00 94.00 484 GLN A O 1
ATOM 3770 N N . ARG A 1 485 ? -5.800 6.846 27.609 1.00 95.19 485 ARG A N 1
ATOM 3771 C CA . ARG A 1 485 ? -5.432 5.602 28.322 1.00 95.19 485 ARG A CA 1
ATOM 3772 C C . ARG A 1 485 ? -4.633 4.635 27.441 1.00 95.19 485 ARG A C 1
ATOM 3774 O O . ARG A 1 485 ? -3.655 4.052 27.902 1.00 95.19 485 ARG A O 1
ATOM 3781 N N . LEU A 1 486 ? -5.033 4.475 26.177 1.00 94.06 486 LEU A N 1
ATOM 3782 C CA . LEU A 1 486 ? -4.327 3.635 25.207 1.00 94.06 486 LEU A CA 1
ATOM 3783 C C . LEU A 1 486 ? -2.923 4.170 24.890 1.00 94.06 486 LEU A C 1
ATOM 3785 O O . LEU A 1 486 ? -1.977 3.388 24.874 1.00 94.06 486 LEU A O 1
ATOM 3789 N N . VAL A 1 487 ? -2.755 5.476 24.657 1.00 91.06 487 VAL A N 1
ATOM 3790 C CA . VAL A 1 487 ? -1.432 6.066 24.368 1.00 91.06 487 VAL A CA 1
ATOM 3791 C C . VAL A 1 487 ? -0.492 5.967 25.572 1.00 91.06 487 VAL A C 1
ATOM 3793 O O . VAL A 1 487 ? 0.679 5.620 25.388 1.00 91.06 487 VAL A O 1
ATOM 3796 N N . ASP A 1 488 ? -1.007 6.210 26.777 1.00 91.81 488 ASP A N 1
ATOM 3797 C CA . ASP A 1 488 ? -0.236 6.201 28.022 1.00 91.81 488 ASP A CA 1
ATOM 3798 C C . ASP A 1 488 ? 0.281 4.786 28.345 1.00 91.81 488 ASP A C 1
ATOM 3800 O O . ASP A 1 488 ? 1.490 4.584 28.489 1.00 91.81 488 ASP A O 1
ATOM 3804 N N . SER A 1 489 ? -0.601 3.775 28.358 1.00 90.44 489 SER A N 1
ATOM 3805 C CA . SER A 1 489 ? -0.206 2.370 28.574 1.00 90.44 489 SER A CA 1
ATOM 3806 C C . SER A 1 489 ? 0.732 1.833 27.483 1.00 90.44 489 SER A C 1
ATOM 3808 O O . SER A 1 489 ? 1.591 0.994 27.765 1.00 90.44 489 SER A O 1
ATOM 3810 N N . PHE A 1 490 ? 0.619 2.310 26.235 1.00 87.31 490 PHE A N 1
ATOM 3811 C CA . PHE A 1 490 ? 1.433 1.820 25.113 1.00 87.31 490 PHE A CA 1
ATOM 3812 C C . PHE A 1 490 ? 2.751 2.577 24.882 1.00 87.31 490 PHE A C 1
ATOM 3814 O O . PHE A 1 490 ? 3.486 2.258 23.941 1.00 87.31 490 PHE A O 1
ATOM 3821 N N . GLU A 1 491 ? 3.135 3.518 25.753 1.00 81.56 491 GLU A N 1
ATOM 3822 C CA . GLU A 1 491 ? 4.435 4.196 25.642 1.00 81.56 491 GLU A CA 1
ATOM 3823 C C . GLU A 1 491 ? 5.627 3.225 25.758 1.00 81.56 491 GLU A C 1
ATOM 3825 O O . GLU A 1 491 ? 6.587 3.339 24.989 1.00 81.56 491 GLU A O 1
ATOM 3830 N N . GLY A 1 492 ? 5.538 2.221 26.637 1.00 75.75 492 GLY A N 1
ATOM 3831 C CA . GLY A 1 492 ? 6.602 1.234 26.861 1.00 75.75 492 GLY A CA 1
ATOM 3832 C C . GLY A 1 492 ? 6.734 0.135 25.795 1.00 75.75 492 GLY A C 1
ATOM 3833 O O . GLY A 1 492 ? 7.756 -0.545 25.749 1.00 75.75 492 GLY A O 1
ATOM 3834 N N . PHE A 1 493 ? 5.743 -0.050 24.918 1.00 72.50 493 PHE A N 1
ATOM 3835 C CA . PHE A 1 493 ? 5.655 -1.200 24.000 1.00 72.50 493 PHE A CA 1
ATOM 3836 C C . PHE A 1 493 ? 6.249 -0.934 22.602 1.00 72.50 493 PHE A C 1
ATOM 3838 O O . PHE A 1 493 ? 5.773 -1.465 21.599 1.00 72.50 493 PHE A O 1
ATOM 3845 N N . ARG A 1 494 ? 7.275 -0.079 22.502 1.00 66.00 494 ARG A N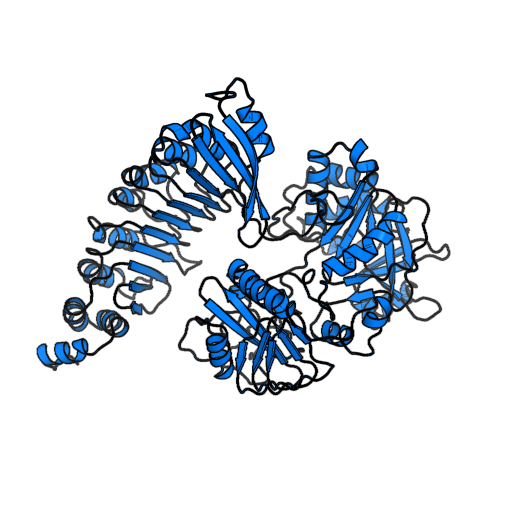 1
ATOM 3846 C CA . ARG A 1 494 ? 7.772 0.440 21.214 1.00 66.00 494 ARG A CA 1
ATOM 3847 C C . ARG A 1 494 ? 9.078 -0.224 20.737 1.00 66.00 494 ARG A C 1
ATOM 3849 O O . ARG A 1 494 ? 9.999 -0.382 21.535 1.00 66.00 494 ARG A O 1
ATOM 3856 N N . PRO A 1 495 ? 9.226 -0.498 19.424 1.00 57.19 495 PRO A N 1
ATOM 3857 C CA . PRO A 1 495 ? 8.191 -0.446 18.391 1.00 57.19 495 PRO A CA 1
ATOM 3858 C C . PRO A 1 495 ? 7.275 -1.672 18.488 1.00 57.19 495 PRO A C 1
ATOM 3860 O O . PRO A 1 495 ? 7.770 -2.789 18.633 1.00 57.19 495 PRO A O 1
ATOM 3863 N N . ILE A 1 496 ? 5.967 -1.473 18.319 1.00 62.47 496 ILE A N 1
ATOM 3864 C CA . ILE A 1 496 ? 5.032 -2.571 18.048 1.00 62.47 496 ILE A CA 1
ATOM 3865 C C . ILE A 1 496 ? 5.406 -3.106 16.659 1.00 62.47 496 ILE A C 1
ATOM 3867 O O . ILE A 1 496 ? 5.348 -2.347 15.698 1.00 62.47 496 ILE A O 1
ATOM 3871 N N . LYS A 1 497 ? 5.863 -4.358 16.551 1.00 52.84 497 LYS A N 1
ATOM 3872 C CA . LYS A 1 497 ? 6.279 -4.983 15.272 1.00 52.84 497 LYS A CA 1
ATOM 3873 C C . LYS A 1 497 ? 5.422 -6.179 14.865 1.00 52.84 497 LYS A C 1
ATOM 3875 O O . LYS A 1 497 ? 5.534 -6.652 13.740 1.00 52.84 497 LYS A O 1
ATOM 3880 N N . ASP A 1 498 ? 4.615 -6.670 15.793 1.00 63.62 498 ASP A N 1
ATOM 3881 C CA . ASP A 1 498 ? 3.794 -7.865 15.664 1.00 63.62 498 ASP A CA 1
ATOM 3882 C C . ASP A 1 498 ? 2.319 -7.484 15.456 1.00 63.62 498 ASP A C 1
ATOM 3884 O O . ASP A 1 498 ? 1.889 -6.384 15.816 1.00 63.62 498 ASP A O 1
ATOM 3888 N N . GLU A 1 499 ? 1.522 -8.393 14.889 1.00 71.31 499 GLU A N 1
ATOM 3889 C CA . GLU A 1 499 ? 0.153 -8.074 14.469 1.00 71.31 499 GLU A CA 1
ATOM 3890 C C . GLU A 1 499 ? -0.826 -7.876 15.652 1.00 71.31 499 GLU A C 1
ATOM 3892 O O . GLU A 1 499 ? -1.310 -8.826 16.280 1.00 71.31 499 GLU A O 1
ATOM 3897 N N . LEU A 1 500 ? -1.162 -6.606 15.912 1.00 81.25 500 LEU A N 1
ATOM 3898 C CA . LEU A 1 500 ? -2.318 -6.165 16.702 1.00 81.25 500 LEU A CA 1
ATOM 3899 C C . LEU A 1 500 ? -3.457 -5.726 15.774 1.00 81.25 500 LEU A C 1
ATOM 3901 O O . LEU A 1 500 ? -3.271 -4.840 14.933 1.00 81.25 500 LEU A O 1
ATOM 3905 N N . CYS A 1 501 ? -4.647 -6.296 15.937 1.00 84.75 501 CYS A N 1
ATOM 3906 C CA . CYS A 1 501 ? -5.833 -5.966 15.146 1.00 84.75 501 CYS A CA 1
ATOM 3907 C C . CYS A 1 501 ? -6.863 -5.218 16.001 1.00 84.75 501 CYS A C 1
ATOM 3909 O O . CYS A 1 501 ? -7.190 -5.681 17.087 1.00 84.75 501 CYS A O 1
ATOM 3911 N N . CYS A 1 502 ? -7.438 -4.113 15.512 1.00 88.50 502 CYS A N 1
ATOM 3912 C CA . CYS A 1 502 ? -8.538 -3.440 16.217 1.00 88.50 502 CYS A CA 1
ATOM 3913 C C . CYS A 1 502 ? -9.704 -4.404 16.501 1.00 88.50 502 CYS A C 1
ATOM 3915 O O . CYS A 1 502 ? -10.058 -4.642 17.651 1.00 88.50 502 CYS A O 1
ATOM 3917 N N . TYR A 1 503 ? -10.246 -5.027 15.457 1.00 86.44 503 TYR A N 1
ATOM 3918 C CA . TYR A 1 503 ? -11.385 -5.943 15.556 1.00 86.44 503 TYR A CA 1
ATOM 3919 C C . TYR A 1 503 ? -11.051 -7.183 16.408 1.00 86.44 503 TYR A C 1
ATOM 3921 O O . TYR A 1 503 ? -11.798 -7.547 17.313 1.00 86.44 503 TYR A O 1
ATOM 3929 N N . GLY A 1 504 ? -9.869 -7.772 16.196 1.00 86.44 504 GLY A N 1
ATOM 3930 C CA . GLY A 1 504 ? -9.445 -8.989 16.895 1.00 86.44 504 GLY A CA 1
ATOM 3931 C C . GLY A 1 504 ? -8.982 -8.802 18.345 1.00 86.44 504 GLY A C 1
ATOM 3932 O O . GLY A 1 504 ? -9.150 -9.722 19.140 1.00 86.44 504 GLY A O 1
ATOM 3933 N N . ASP A 1 505 ? -8.409 -7.648 18.705 1.00 90.25 505 ASP A N 1
ATOM 3934 C CA . ASP A 1 505 ? -7.746 -7.444 20.003 1.00 90.25 505 ASP A CA 1
ATOM 3935 C C . ASP A 1 505 ? -8.329 -6.299 20.849 1.00 90.25 505 ASP A C 1
ATOM 3937 O O . ASP A 1 505 ? -8.165 -6.336 22.068 1.00 90.25 505 ASP A O 1
ATOM 3941 N N . PHE A 1 506 ? -9.020 -5.309 20.259 1.00 93.44 506 PHE A N 1
ATOM 3942 C CA . PHE A 1 506 ? -9.697 -4.244 21.024 1.00 93.44 506 PHE A CA 1
ATOM 3943 C C . PHE A 1 506 ? -11.132 -4.643 21.392 1.00 93.44 506 PHE A C 1
ATOM 3945 O O . PHE A 1 506 ? -11.589 -4.322 22.483 1.00 93.44 506 PHE A O 1
ATOM 3952 N N . MET A 1 507 ? -11.849 -5.354 20.508 1.00 93.88 507 MET A N 1
ATOM 3953 C CA . MET A 1 507 ? -13.251 -5.725 20.759 1.00 93.88 507 MET A CA 1
ATOM 3954 C C . MET A 1 507 ? -13.402 -6.960 21.656 1.00 93.88 507 MET A C 1
ATOM 3956 O O . MET A 1 507 ? -14.297 -7.018 22.493 1.00 93.88 507 MET A O 1
ATOM 3960 N N . ARG A 1 508 ? -12.527 -7.964 21.519 1.00 93.06 508 ARG A N 1
ATOM 3961 C CA . ARG A 1 508 ? -12.625 -9.234 22.267 1.00 93.06 508 ARG A CA 1
ATOM 3962 C C . ARG A 1 508 ? -12.599 -9.137 23.804 1.00 93.06 508 ARG A C 1
ATOM 3964 O O . ARG A 1 508 ? -13.217 -10.004 24.426 1.00 93.06 508 ARG A O 1
ATOM 3971 N N . PRO A 1 509 ? -11.932 -8.152 24.437 1.00 95.56 509 PRO A N 1
ATOM 3972 C CA . PRO A 1 509 ? -11.999 -7.962 25.885 1.00 95.56 509 PRO A CA 1
ATOM 3973 C C . PRO A 1 509 ? -13.257 -7.235 26.386 1.00 95.56 509 PRO A C 1
ATOM 3975 O O . PRO A 1 509 ? -13.423 -7.130 27.600 1.00 95.56 509 PRO A O 1
ATOM 3978 N N . LEU A 1 510 ? -14.110 -6.718 25.492 1.00 95.69 510 LEU A N 1
ATOM 3979 C CA . LEU A 1 510 ? -15.296 -5.939 25.853 1.00 95.69 510 LEU A CA 1
ATOM 3980 C C . LEU A 1 510 ? -16.446 -6.813 26.377 1.00 95.69 510 LEU A C 1
ATOM 3982 O O . LEU A 1 510 ? -16.614 -7.975 25.994 1.00 95.69 510 LEU A O 1
ATOM 3986 N N . GLY A 1 511 ? -17.303 -6.181 27.178 1.00 94.69 511 GLY A N 1
ATOM 3987 C CA . GLY A 1 511 ? -18.557 -6.742 27.672 1.00 94.69 511 GLY A CA 1
ATOM 3988 C C . GLY A 1 511 ? -18.470 -7.371 29.062 1.00 94.69 511 GLY A C 1
ATOM 3989 O O . GLY A 1 511 ? -17.416 -7.410 29.696 1.00 94.69 511 GLY A O 1
ATOM 3990 N N . THR A 1 512 ? -19.608 -7.858 29.559 1.00 94.06 512 THR A N 1
ATOM 3991 C CA . THR A 1 512 ? -19.740 -8.385 30.931 1.00 94.06 512 THR A CA 1
ATOM 3992 C C . THR A 1 512 ? -19.059 -9.747 31.144 1.00 94.06 512 THR A C 1
ATOM 3994 O O . THR A 1 512 ? -18.720 -10.097 32.276 1.00 94.06 512 THR A O 1
ATOM 3997 N N . CYS A 1 513 ? -18.814 -10.515 30.077 1.00 94.19 513 CYS A N 1
ATOM 3998 C CA . CYS A 1 513 ? -18.241 -11.864 30.104 1.00 94.19 513 CYS A CA 1
ATOM 3999 C C . CYS A 1 513 ? -17.321 -12.144 28.880 1.00 94.19 513 CYS A C 1
ATOM 4001 O O . CYS A 1 513 ? -17.644 -12.981 28.031 1.00 94.19 513 CYS A O 1
ATOM 4003 N N . PRO A 1 514 ? -16.174 -11.448 28.741 1.00 93.69 514 PRO A N 1
ATOM 4004 C CA . PRO A 1 514 ? -15.317 -11.538 27.553 1.00 93.69 514 PRO A CA 1
ATOM 4005 C C . PRO A 1 514 ? -14.583 -12.885 27.420 1.00 93.69 514 PRO A C 1
ATOM 4007 O O . PRO A 1 514 ? -14.077 -13.437 28.399 1.00 93.69 514 PRO A O 1
ATOM 4010 N N . LYS A 1 515 ? -14.462 -13.382 26.179 1.00 90.62 515 LYS A N 1
ATOM 4011 C CA . LYS A 1 515 ? -13.835 -14.675 25.832 1.00 90.62 515 LYS A CA 1
ATOM 4012 C C . LYS A 1 515 ? -12.346 -14.526 25.494 1.00 90.62 515 LYS A C 1
ATOM 4014 O O . LYS A 1 515 ? -11.963 -14.258 24.346 1.00 90.62 515 LYS A O 1
ATOM 4019 N N . LEU A 1 516 ? -11.514 -14.669 26.528 1.00 92.31 516 LEU A N 1
ATOM 4020 C CA . LEU A 1 516 ? -10.081 -14.335 26.545 1.00 92.31 516 LEU A CA 1
ATOM 4021 C C . LEU A 1 516 ? -9.133 -15.504 26.204 1.00 92.31 516 LEU A C 1
ATOM 4023 O O . LEU A 1 516 ? -7.913 -15.360 26.273 1.00 92.31 516 LEU A O 1
ATOM 4027 N N . GLU A 1 517 ? -9.651 -16.661 25.792 1.00 89.19 517 GLU A N 1
ATOM 4028 C CA . GLU A 1 517 ? -8.865 -17.880 25.529 1.00 89.19 517 GLU A CA 1
ATOM 4029 C C . GLU A 1 517 ? -7.856 -17.697 24.380 1.00 89.19 517 GLU A C 1
ATOM 4031 O O . GLU A 1 517 ? -6.860 -18.413 24.292 1.00 89.19 517 GLU A O 1
ATOM 4036 N N . TYR A 1 518 ? -8.067 -16.701 23.512 1.00 86.00 518 TYR A N 1
ATOM 4037 C CA . TYR A 1 518 ? -7.157 -16.353 22.416 1.00 86.00 518 TYR A CA 1
ATOM 4038 C C . TYR A 1 518 ? -5.769 -15.882 22.884 1.00 86.00 518 TYR A C 1
ATOM 4040 O O . TYR A 1 518 ? -4.795 -16.029 22.141 1.00 86.00 518 TYR A O 1
ATOM 4048 N N . LEU A 1 519 ? -5.641 -15.398 24.126 1.00 87.88 519 LEU A N 1
ATOM 4049 C CA . LEU A 1 519 ? -4.342 -15.082 24.727 1.00 87.88 519 LEU A CA 1
ATOM 4050 C C . LEU A 1 519 ? -3.438 -16.326 24.797 1.00 87.88 519 LEU A C 1
ATOM 4052 O O . LEU A 1 519 ? -2.242 -16.223 24.548 1.00 87.88 519 LEU A O 1
ATOM 4056 N N . GLN A 1 520 ? -4.011 -17.517 25.017 1.00 85.94 520 GLN A N 1
ATOM 4057 C CA . GLN A 1 520 ? -3.276 -18.792 25.063 1.00 85.94 520 GLN A CA 1
ATOM 4058 C C . GLN A 1 520 ? -2.660 -19.186 23.709 1.00 85.94 520 GLN A C 1
ATOM 4060 O O . GLN A 1 520 ? -1.761 -20.021 23.659 1.00 85.94 520 GLN A O 1
ATOM 4065 N N . LYS A 1 521 ? -3.153 -18.603 22.607 1.00 82.50 521 LYS A N 1
ATOM 4066 C CA . LYS A 1 521 ? -2.661 -18.815 21.234 1.00 82.50 521 LYS A CA 1
ATOM 4067 C C . LYS A 1 521 ? -1.787 -17.658 20.729 1.00 82.50 521 LYS A C 1
ATOM 4069 O O . LYS A 1 521 ? -1.397 -17.659 19.565 1.00 82.50 521 LYS A O 1
ATOM 4074 N N . SER A 1 522 ? -1.513 -16.657 21.567 1.00 81.75 522 SER A N 1
ATOM 4075 C CA . SER A 1 522 ? -0.696 -15.495 21.203 1.00 81.75 522 SER A CA 1
ATOM 4076 C C . SER A 1 522 ? 0.798 -15.796 21.357 1.00 81.75 522 SER A C 1
ATOM 4078 O O . SER A 1 522 ? 1.196 -16.549 22.243 1.00 81.75 522 SER A O 1
ATOM 4080 N N . SER A 1 523 ? 1.638 -15.197 20.507 1.00 80.12 523 SER A N 1
ATOM 4081 C CA . SER A 1 523 ? 3.097 -15.293 20.643 1.00 80.12 523 SER A CA 1
ATOM 4082 C C . SER A 1 523 ? 3.583 -14.599 21.921 1.00 80.12 523 SER A C 1
ATOM 4084 O O . SER A 1 523 ? 2.933 -13.683 22.425 1.00 80.12 523 SER A O 1
ATOM 4086 N N . GLU A 1 524 ? 4.756 -14.986 22.429 1.00 78.56 524 GLU A N 1
ATOM 4087 C CA . GLU A 1 524 ? 5.349 -14.387 23.637 1.00 78.56 524 GLU A CA 1
ATOM 4088 C C . GLU A 1 524 ? 5.529 -12.859 23.516 1.00 78.56 524 GLU A C 1
ATOM 4090 O O . GLU A 1 524 ? 5.292 -12.124 24.476 1.00 78.56 524 GLU A O 1
ATOM 4095 N N . ALA A 1 525 ? 5.859 -12.374 22.311 1.00 77.88 525 ALA A N 1
ATOM 4096 C CA . ALA A 1 525 ? 5.948 -10.950 21.991 1.00 77.88 525 ALA A CA 1
ATOM 4097 C C . ALA A 1 525 ? 4.589 -10.229 22.077 1.00 77.88 525 ALA A C 1
ATOM 4099 O O . ALA A 1 525 ? 4.515 -9.121 22.606 1.00 77.88 525 ALA A O 1
ATOM 4100 N N . LEU A 1 526 ? 3.506 -10.865 21.611 1.00 82.25 526 LEU A N 1
ATOM 4101 C CA . LEU A 1 526 ? 2.151 -10.301 21.621 1.00 82.25 526 LEU A CA 1
ATOM 4102 C C . LEU A 1 526 ? 1.418 -10.467 22.955 1.00 82.25 526 LEU A C 1
ATOM 4104 O O . LEU A 1 526 ? 0.509 -9.687 23.237 1.00 82.25 526 LEU A O 1
ATOM 4108 N N . LEU A 1 527 ? 1.790 -11.443 23.786 1.00 87.50 527 LEU A N 1
ATOM 4109 C CA . LEU A 1 527 ? 1.068 -11.761 25.019 1.00 87.50 527 LEU A CA 1
ATOM 4110 C C . LEU A 1 527 ? 1.010 -10.570 25.988 1.00 87.50 527 LEU A C 1
ATOM 4112 O O . LEU A 1 527 ? -0.054 -10.290 26.537 1.00 87.50 527 LEU A O 1
ATOM 4116 N N . LYS A 1 528 ? 2.115 -9.830 26.167 1.00 88.25 528 LYS A N 1
ATOM 4117 C CA . LYS A 1 528 ? 2.142 -8.641 27.039 1.00 88.25 528 LYS A CA 1
ATOM 4118 C C . LYS A 1 528 ? 1.296 -7.480 26.471 1.00 88.25 528 LYS A C 1
ATOM 4120 O O . LYS A 1 528 ? 0.389 -7.061 27.186 1.00 88.25 528 LYS A O 1
ATOM 4125 N N . PRO A 1 529 ? 1.478 -7.025 25.208 1.00 88.56 529 PRO A N 1
ATOM 4126 C CA . PRO A 1 529 ? 0.565 -6.080 24.558 1.00 88.56 529 PRO A CA 1
ATOM 4127 C C . PRO A 1 529 ? -0.915 -6.465 24.667 1.00 88.56 529 PRO A C 1
ATOM 4129 O O . PRO A 1 529 ? -1.731 -5.652 25.086 1.00 88.56 529 PRO A O 1
ATOM 4132 N N . LYS A 1 530 ? -1.281 -7.712 24.340 1.00 90.88 530 LYS A N 1
ATOM 4133 C CA . LYS A 1 530 ? -2.687 -8.153 24.347 1.00 90.88 530 LYS A CA 1
ATOM 4134 C C . LYS A 1 530 ? -3.264 -8.264 25.758 1.00 90.88 530 LYS A C 1
ATOM 4136 O O . LYS A 1 530 ? -4.441 -7.975 25.943 1.00 90.88 530 LYS A O 1
ATOM 4141 N N . THR A 1 531 ? -2.445 -8.591 26.760 1.00 92.12 531 THR A N 1
ATOM 4142 C CA . THR A 1 531 ? -2.855 -8.515 28.173 1.00 92.12 531 THR A CA 1
ATOM 4143 C C . THR A 1 531 ? -3.134 -7.069 28.594 1.00 92.12 531 THR A C 1
ATOM 4145 O O . THR A 1 531 ? -4.110 -6.827 29.294 1.00 92.12 531 THR A O 1
ATOM 4148 N N . GLU A 1 532 ? -2.352 -6.095 28.122 1.00 92.62 532 GLU A N 1
ATOM 4149 C CA . GLU A 1 532 ? -2.595 -4.683 28.444 1.00 92.62 532 GLU A CA 1
ATOM 4150 C C . GLU A 1 532 ? -3.838 -4.120 27.734 1.00 92.62 532 GLU A C 1
ATOM 4152 O O . GLU A 1 532 ? -4.636 -3.425 28.361 1.00 92.62 532 GLU A O 1
ATOM 4157 N N . LEU A 1 533 ? -4.098 -4.511 26.478 1.00 94.00 533 LEU A N 1
ATOM 4158 C CA . LEU A 1 533 ? -5.390 -4.236 25.830 1.00 94.00 533 LEU A CA 1
ATOM 4159 C C . LEU A 1 533 ? -6.553 -4.811 26.659 1.00 94.00 533 LEU A C 1
ATOM 4161 O O . LEU A 1 533 ? -7.547 -4.124 26.879 1.00 94.00 533 LEU A O 1
ATOM 4165 N N . VAL A 1 534 ? -6.418 -6.036 27.178 1.00 95.06 534 VAL A N 1
ATOM 4166 C CA . VAL A 1 534 ? -7.428 -6.663 28.047 1.00 95.06 534 VAL A CA 1
ATOM 4167 C C . VAL A 1 534 ? -7.624 -5.899 29.360 1.00 95.06 534 VAL A C 1
ATOM 4169 O O . VAL A 1 534 ? -8.769 -5.709 29.767 1.00 95.06 534 VAL A O 1
ATOM 4172 N N . ASN A 1 535 ? -6.550 -5.420 29.995 1.00 94.81 535 ASN A N 1
ATOM 4173 C CA . ASN A 1 535 ? -6.627 -4.601 31.211 1.00 94.81 535 ASN A CA 1
ATOM 4174 C C . ASN A 1 535 ? -7.418 -3.301 30.982 1.00 94.81 535 ASN A C 1
ATOM 4176 O O . ASN A 1 535 ? -8.186 -2.889 31.848 1.00 94.81 535 ASN A O 1
ATOM 4180 N N . ILE A 1 536 ? -7.250 -2.670 29.815 1.00 96.00 536 ILE A N 1
ATOM 4181 C CA . ILE A 1 536 ? -7.920 -1.414 29.452 1.00 96.00 536 ILE A CA 1
ATOM 4182 C C . ILE A 1 536 ? -9.380 -1.666 29.056 1.00 96.00 536 ILE A C 1
ATOM 4184 O O . ILE A 1 536 ? -10.297 -1.113 29.667 1.00 96.00 536 ILE A O 1
ATOM 4188 N N . PHE A 1 537 ? -9.605 -2.506 28.043 1.00 96.19 537 PHE A N 1
ATOM 4189 C CA . PHE A 1 537 ? -10.913 -2.683 27.407 1.00 96.19 537 PHE A CA 1
ATOM 4190 C C . PHE A 1 537 ? -11.918 -3.455 28.275 1.00 96.19 537 PHE A C 1
ATOM 4192 O O . PHE A 1 537 ? -13.119 -3.248 28.141 1.00 96.19 537 PHE A O 1
ATOM 4199 N N . LYS A 1 538 ? -11.474 -4.265 29.245 1.00 94.62 538 LYS A N 1
ATOM 4200 C CA . LYS A 1 538 ? -12.395 -4.921 30.191 1.00 94.62 538 LYS A CA 1
ATOM 4201 C C . LYS A 1 538 ? -13.080 -3.944 31.169 1.00 94.62 538 LYS A C 1
ATOM 4203 O O . LYS A 1 538 ? -14.030 -4.330 31.844 1.00 94.62 538 LYS A O 1
ATOM 4208 N N . THR A 1 539 ? -12.629 -2.687 31.260 1.00 93.38 539 THR A N 1
ATOM 4209 C CA . THR A 1 539 ? -13.236 -1.650 32.126 1.00 93.38 539 THR A CA 1
ATOM 4210 C C . THR A 1 539 ? -13.969 -0.552 31.344 1.00 93.38 539 THR A C 1
ATOM 4212 O O . THR A 1 539 ? -14.207 0.524 31.890 1.00 93.38 539 THR A O 1
ATOM 4215 N N . VAL A 1 540 ? -14.238 -0.770 30.058 1.00 94.62 540 VAL A N 1
ATOM 4216 C CA . VAL A 1 540 ? -14.821 0.215 29.135 1.00 94.62 540 VAL A CA 1
ATOM 4217 C C . VAL A 1 540 ? -16.342 0.069 29.087 1.00 94.62 540 VAL A C 1
ATOM 4219 O O . VAL A 1 540 ? -16.850 -1.041 28.935 1.00 94.62 540 VAL A O 1
ATOM 4222 N N . ASP A 1 541 ? -17.071 1.187 29.166 1.00 94.06 541 ASP A N 1
ATOM 4223 C CA . ASP A 1 541 ? -18.504 1.209 28.843 1.00 94.06 541 ASP A CA 1
ATOM 4224 C C . ASP A 1 541 ? -18.690 1.072 27.325 1.00 94.06 541 ASP A C 1
ATOM 4226 O O . ASP A 1 541 ? -18.584 2.044 26.570 1.00 94.06 541 ASP A O 1
ATOM 4230 N N . ALA A 1 542 ? -18.904 -0.173 26.896 1.00 94.81 542 ALA A N 1
ATOM 4231 C CA . ALA A 1 542 ? -19.071 -0.560 25.505 1.00 94.81 542 ALA A CA 1
ATOM 4232 C C . ALA A 1 542 ? -20.548 -0.765 25.160 1.00 94.81 542 ALA A C 1
ATOM 4234 O O . ALA A 1 542 ? -21.220 -1.625 25.737 1.00 94.81 542 ALA A O 1
ATOM 4235 N N . ARG A 1 543 ? -21.039 -0.017 24.170 1.00 93.62 543 ARG A N 1
ATOM 4236 C CA . ARG A 1 543 ? -22.432 -0.084 23.708 1.00 93.62 543 ARG A CA 1
ATOM 4237 C C . ARG A 1 543 ? -22.492 -0.477 22.242 1.00 93.62 543 ARG A C 1
ATOM 4239 O O . ARG A 1 543 ? -21.664 -0.040 21.451 1.00 93.62 543 ARG A O 1
ATOM 4246 N N . VAL A 1 544 ? -23.477 -1.297 21.891 1.00 93.75 544 VAL A N 1
ATOM 4247 C CA . VAL A 1 544 ? -23.720 -1.758 20.519 1.00 93.75 544 VAL A CA 1
ATOM 4248 C C . VAL A 1 544 ? -24.968 -1.062 19.994 1.00 93.75 544 VAL A C 1
ATOM 4250 O O . VAL A 1 544 ? -26.044 -1.221 20.569 1.00 93.75 544 VAL A O 1
ATOM 4253 N N . PHE A 1 545 ? -24.835 -0.315 18.901 1.00 93.56 545 PHE A N 1
ATOM 4254 C CA . PHE A 1 545 ? -25.973 0.117 18.101 1.00 93.56 545 PHE A CA 1
ATOM 4255 C C . PHE A 1 545 ? -26.196 -0.861 16.952 1.00 93.56 545 PHE A C 1
ATOM 4257 O O . PHE A 1 545 ? -25.250 -1.259 16.273 1.00 93.56 545 PHE A O 1
ATOM 4264 N N . ASN A 1 546 ? -27.453 -1.231 16.735 1.00 93.44 546 ASN A N 1
ATOM 4265 C CA . ASN A 1 546 ? -27.853 -2.100 15.642 1.00 93.44 546 ASN A CA 1
ATOM 4266 C C . ASN A 1 546 ? -28.366 -1.258 14.465 1.00 93.44 546 ASN A C 1
ATOM 4268 O O . ASN A 1 546 ? -29.381 -0.575 14.587 1.00 93.44 546 ASN A O 1
ATOM 4272 N N . LEU A 1 547 ? -27.670 -1.331 13.332 1.00 91.75 547 LEU A N 1
ATOM 4273 C CA . LEU A 1 547 ? -28.034 -0.702 12.062 1.00 91.75 547 LEU A CA 1
ATOM 4274 C C . LEU A 1 547 ? -29.009 -1.558 11.226 1.00 91.75 547 LEU A C 1
ATOM 4276 O O . LEU A 1 547 ? -29.315 -1.197 10.092 1.00 91.75 547 LEU A O 1
ATOM 4280 N N . GLY A 1 548 ? -29.499 -2.682 11.756 1.00 91.19 548 GLY A N 1
ATOM 4281 C CA . GLY A 1 548 ? -30.499 -3.537 11.116 1.00 91.19 548 GLY A CA 1
ATOM 4282 C C . GLY A 1 548 ? -29.964 -4.352 9.936 1.00 91.19 548 GLY A C 1
ATOM 4283 O O . GLY A 1 548 ? -28.754 -4.492 9.741 1.00 91.19 548 GLY A O 1
ATOM 4284 N N . GLU A 1 549 ? -30.884 -4.911 9.150 1.00 89.56 549 GLU A N 1
ATOM 4285 C CA . GLU A 1 549 ? -30.567 -5.610 7.901 1.00 89.56 549 GLU A CA 1
ATOM 4286 C C . GLU A 1 549 ? -30.086 -4.638 6.807 1.00 89.56 549 GLU A C 1
ATOM 4288 O O . GLU A 1 549 ? -30.461 -3.467 6.784 1.00 89.56 549 GLU A O 1
ATOM 4293 N N . ASN A 1 550 ? -29.350 -5.152 5.813 1.00 85.94 550 ASN A N 1
ATOM 4294 C CA . ASN A 1 550 ? -29.027 -4.443 4.562 1.00 85.94 550 ASN A CA 1
ATOM 4295 C C . ASN A 1 550 ? -28.258 -3.112 4.718 1.00 85.94 550 ASN A C 1
ATOM 4297 O O . ASN A 1 550 ? -28.241 -2.301 3.794 1.00 85.94 550 ASN A O 1
ATOM 4301 N N . SER A 1 551 ? -27.593 -2.900 5.854 1.00 87.19 551 SER A N 1
ATOM 4302 C CA . SER A 1 551 ? -26.826 -1.685 6.161 1.00 87.19 551 SER A CA 1
ATOM 4303 C C . SER A 1 551 ? -25.302 -1.869 6.100 1.00 87.19 551 SER A C 1
ATOM 4305 O O . SER A 1 551 ? -24.559 -0.947 6.430 1.00 87.19 551 SER A O 1
ATOM 4307 N N . PHE A 1 552 ? -24.813 -3.033 5.658 1.00 88.31 552 PHE A N 1
ATOM 4308 C CA . PHE A 1 552 ? -23.387 -3.350 5.523 1.00 88.31 552 PHE A CA 1
ATOM 4309 C C . PHE A 1 552 ? -23.068 -3.894 4.133 1.00 88.31 552 PHE A C 1
ATOM 4311 O O . PHE A 1 552 ? -23.654 -4.886 3.698 1.00 88.31 552 PHE A O 1
ATOM 4318 N N . PHE A 1 553 ? -22.104 -3.278 3.451 1.00 89.25 553 PHE A N 1
ATOM 4319 C CA . PHE A 1 553 ? -21.715 -3.652 2.094 1.00 89.25 553 PHE A CA 1
ATOM 4320 C C . PHE A 1 553 ? -20.200 -3.839 2.011 1.00 89.25 553 PHE A C 1
ATOM 4322 O O . PHE A 1 553 ? -19.441 -2.868 1.997 1.00 89.25 553 PHE A O 1
ATOM 4329 N N . HIS A 1 554 ? -19.754 -5.101 1.984 1.00 87.44 554 HIS A N 1
ATOM 4330 C CA . HIS A 1 554 ? -18.335 -5.455 1.877 1.00 87.44 554 HIS A CA 1
ATOM 4331 C C . HIS A 1 554 ? -17.888 -5.545 0.417 1.00 87.44 554 HIS A C 1
ATOM 4333 O O . HIS A 1 554 ? -18.540 -6.182 -0.405 1.00 87.44 554 HIS A O 1
ATOM 4339 N N . PHE A 1 555 ? -16.739 -4.948 0.117 1.00 86.62 555 PHE A N 1
ATOM 4340 C CA . PHE A 1 555 ? -16.001 -5.071 -1.139 1.00 86.62 555 PHE A CA 1
ATOM 4341 C C . PHE A 1 555 ? -14.787 -5.972 -0.915 1.00 86.62 555 PHE A C 1
ATOM 4343 O O . PHE A 1 555 ? -13.650 -5.600 -1.201 1.00 86.62 555 PHE A O 1
ATOM 4350 N N . GLY A 1 556 ? -14.991 -7.140 -0.312 1.00 81.06 556 GLY A N 1
ATOM 4351 C CA . GLY A 1 556 ? -13.962 -8.116 0.019 1.00 81.06 556 GLY A CA 1
ATOM 4352 C C . GLY A 1 556 ? -13.346 -8.768 -1.219 1.00 81.06 556 GLY A C 1
ATOM 4353 O O . GLY A 1 556 ? -12.109 -8.847 -1.279 1.00 81.06 556 GLY A O 1
ATOM 4354 N N . THR A 1 557 ? -14.177 -9.176 -2.185 1.00 87.75 557 THR A N 1
ATOM 4355 C CA . THR A 1 557 ? -13.819 -9.862 -3.447 1.00 87.75 557 THR A CA 1
ATOM 4356 C C . THR A 1 557 ? -14.359 -9.171 -4.710 1.00 87.75 557 THR A C 1
ATOM 4358 O O . THR A 1 557 ? -15.218 -8.293 -4.657 1.00 87.75 557 THR A O 1
ATOM 4361 N N . CYS A 1 558 ? -13.869 -9.597 -5.882 1.00 92.19 558 CYS A N 1
ATOM 4362 C CA . CYS A 1 558 ? -14.408 -9.183 -7.183 1.00 92.19 558 CYS A CA 1
ATOM 4363 C C . CYS A 1 558 ? -15.874 -9.599 -7.412 1.00 92.19 558 CYS A C 1
ATOM 4365 O O . CYS A 1 558 ? -16.580 -8.878 -8.115 1.00 92.19 558 CYS A O 1
ATOM 4367 N N . SER A 1 559 ? -16.332 -10.723 -6.843 1.00 90.88 559 SER A N 1
ATOM 4368 C CA . SER A 1 559 ? -17.731 -11.169 -6.953 1.00 90.88 559 SER A CA 1
ATOM 4369 C C . SER A 1 559 ? -18.662 -10.221 -6.203 1.00 90.88 559 SER A C 1
ATOM 4371 O O . SER A 1 559 ? -19.539 -9.624 -6.819 1.00 90.88 559 SER A O 1
ATOM 4373 N N . GLU A 1 560 ? -18.384 -9.981 -4.916 1.00 89.56 560 GLU A N 1
ATOM 4374 C CA . GLU A 1 560 ? -19.142 -9.047 -4.069 1.00 89.56 560 GLU A CA 1
ATOM 4375 C C . GLU A 1 560 ? -19.213 -7.650 -4.707 1.00 89.56 560 GLU A C 1
ATOM 4377 O O . GLU A 1 560 ? -20.277 -7.041 -4.789 1.00 89.56 560 GLU A O 1
ATOM 4382 N N . PHE A 1 561 ? -18.092 -7.152 -5.244 1.00 92.12 561 PHE A N 1
ATOM 4383 C CA . PHE A 1 561 ? -18.059 -5.875 -5.957 1.00 92.12 561 PHE A CA 1
ATOM 4384 C C . PHE A 1 561 ? -19.009 -5.848 -7.167 1.00 92.12 561 PHE A C 1
ATOM 4386 O O . PHE A 1 561 ? -19.744 -4.877 -7.335 1.00 92.12 561 PHE A O 1
ATOM 4393 N N . LEU A 1 562 ? -19.040 -6.897 -7.996 1.00 93.00 562 LEU A N 1
ATOM 4394 C CA . LEU A 1 562 ? -19.961 -6.975 -9.138 1.00 93.00 562 LEU A CA 1
ATOM 4395 C C . LEU A 1 562 ? -21.427 -7.142 -8.714 1.00 93.00 562 LEU A C 1
ATOM 4397 O O . LEU A 1 562 ? -22.304 -6.568 -9.356 1.00 93.00 562 LEU A O 1
ATOM 4401 N N . GLU A 1 563 ? -21.698 -7.866 -7.628 1.00 91.44 563 GLU A N 1
ATOM 4402 C CA . GLU A 1 563 ? -23.038 -8.016 -7.046 1.00 91.44 563 GLU A CA 1
ATOM 4403 C C . GLU A 1 563 ? -23.583 -6.667 -6.553 1.00 91.44 563 GLU A C 1
ATOM 4405 O O . GLU A 1 563 ? -24.711 -6.290 -6.886 1.00 91.44 563 GLU A O 1
ATOM 4410 N N . HIS A 1 564 ? -22.756 -5.872 -5.866 1.00 91.12 564 HIS A N 1
ATOM 4411 C CA . HIS A 1 564 ? -23.085 -4.489 -5.503 1.00 91.12 564 HIS A CA 1
ATOM 4412 C C . HIS A 1 564 ? -23.292 -3.606 -6.742 1.00 91.12 564 HIS A C 1
ATOM 4414 O O . HIS A 1 564 ? -24.192 -2.762 -6.755 1.00 91.12 564 HIS A O 1
ATOM 4420 N N . MET A 1 565 ? -22.529 -3.827 -7.816 1.00 89.12 565 MET A N 1
ATOM 4421 C CA . MET A 1 565 ? -22.634 -3.055 -9.063 1.00 89.12 565 MET A CA 1
ATOM 4422 C C . MET A 1 565 ? -23.729 -3.548 -10.027 1.00 89.12 565 MET A C 1
ATOM 4424 O O . MET A 1 565 ? -23.905 -2.953 -11.094 1.00 89.12 565 MET A O 1
ATOM 4428 N N . ALA A 1 566 ? -24.510 -4.570 -9.668 1.00 88.94 566 ALA A N 1
ATOM 4429 C CA . ALA A 1 566 ? -25.633 -5.044 -10.474 1.00 88.94 566 ALA A CA 1
ATOM 4430 C C . ALA A 1 566 ? -26.807 -4.032 -10.488 1.00 88.94 566 ALA A C 1
ATOM 4432 O O . ALA A 1 566 ? -27.125 -3.456 -9.446 1.00 88.94 566 ALA A O 1
ATOM 4433 N N . PRO A 1 567 ? -27.524 -3.836 -11.617 1.00 82.25 567 PRO A N 1
ATOM 4434 C CA . PRO A 1 567 ? -28.622 -2.864 -11.750 1.00 82.25 567 PRO A CA 1
ATOM 4435 C C . PRO A 1 567 ? -29.680 -2.838 -10.642 1.00 82.25 567 PRO A C 1
ATOM 4437 O O . PRO A 1 567 ? -30.120 -1.755 -10.266 1.00 82.25 567 PRO A O 1
ATOM 4440 N N . ALA A 1 568 ? -30.065 -4.000 -10.107 1.00 84.50 568 ALA A N 1
ATOM 4441 C CA . ALA A 1 568 ? -31.116 -4.137 -9.096 1.00 84.50 568 ALA A CA 1
ATOM 4442 C C . ALA A 1 568 ? -30.591 -4.302 -7.652 1.00 84.50 568 ALA A C 1
ATOM 4444 O O . ALA A 1 568 ? -31.378 -4.622 -6.749 1.00 84.50 568 ALA A O 1
ATOM 4445 N N . SER A 1 569 ? -29.283 -4.122 -7.421 1.00 90.12 569 SER A N 1
ATOM 4446 C CA . SER A 1 569 ? -28.662 -4.369 -6.115 1.00 90.12 569 SER A CA 1
ATOM 4447 C C . SER A 1 569 ? -29.312 -3.545 -4.997 1.00 90.12 569 SER A C 1
ATOM 4449 O O . SER A 1 569 ? -29.927 -2.496 -5.224 1.00 90.12 569 SER A O 1
ATOM 4451 N N . ILE A 1 570 ? -29.223 -4.053 -3.767 1.00 90.50 570 ILE A N 1
ATOM 4452 C CA . ILE A 1 570 ? -29.707 -3.325 -2.587 1.00 90.50 570 ILE A CA 1
ATOM 4453 C C . ILE A 1 570 ? -28.784 -2.125 -2.341 1.00 90.50 570 ILE A C 1
ATOM 4455 O O . ILE A 1 570 ? -29.270 -1.003 -2.257 1.00 90.50 570 ILE A O 1
ATOM 4459 N N . PHE A 1 571 ? -27.466 -2.346 -2.417 1.00 90.81 571 PHE A N 1
ATOM 4460 C CA . PHE A 1 571 ? -26.412 -1.327 -2.357 1.00 90.81 571 PHE A CA 1
ATOM 4461 C C . PHE A 1 571 ? -26.723 -0.058 -3.163 1.00 90.81 571 PHE A C 1
ATOM 4463 O O . PHE A 1 571 ? -26.663 1.053 -2.635 1.00 90.81 571 PHE A O 1
ATOM 4470 N N . ARG A 1 572 ? -27.105 -0.210 -4.441 1.00 89.25 572 ARG A N 1
ATOM 4471 C CA . ARG A 1 572 ? -27.401 0.942 -5.304 1.00 89.25 572 ARG A CA 1
ATOM 4472 C C . ARG A 1 572 ? -28.623 1.738 -4.863 1.00 89.25 572 ARG A C 1
ATOM 4474 O O . ARG A 1 572 ? -28.642 2.949 -5.055 1.00 89.25 572 ARG A O 1
ATOM 4481 N N . ARG A 1 573 ? -29.624 1.069 -4.284 1.00 88.94 573 ARG A N 1
ATOM 4482 C CA . ARG A 1 573 ? -30.844 1.702 -3.765 1.00 88.94 573 ARG A CA 1
ATOM 4483 C C . ARG A 1 573 ? -30.607 2.385 -2.421 1.00 88.94 573 ARG A C 1
ATOM 4485 O O . ARG A 1 573 ? -31.153 3.459 -2.212 1.00 88.94 573 ARG A O 1
ATOM 4492 N N . THR A 1 574 ? -29.778 1.801 -1.557 1.00 88.44 574 THR A N 1
ATOM 4493 C CA . THR A 1 574 ? -29.419 2.376 -0.252 1.00 88.44 574 THR A CA 1
ATOM 4494 C C . THR A 1 574 ? -28.644 3.691 -0.390 1.00 88.44 574 THR A C 1
ATOM 4496 O O . THR A 1 574 ? -28.909 4.633 0.346 1.00 88.44 574 THR A O 1
ATOM 4499 N N . PHE A 1 575 ? -27.728 3.793 -1.361 1.00 86.06 575 PHE A N 1
ATOM 4500 C CA . PHE A 1 575 ? -26.826 4.950 -1.499 1.00 86.06 575 PHE A CA 1
ATOM 4501 C C . PHE A 1 575 ? -27.090 5.858 -2.724 1.00 86.06 575 PHE A C 1
ATOM 4503 O O . PHE A 1 575 ? -26.222 6.654 -3.081 1.00 86.06 575 PHE A O 1
ATOM 4510 N N . ASP A 1 576 ? -28.250 5.728 -3.385 1.00 86.50 576 ASP A N 1
ATOM 4511 C CA . ASP A 1 576 ? -28.632 6.446 -4.626 1.00 86.50 576 ASP A CA 1
ATOM 4512 C C . ASP A 1 576 ? -27.533 6.436 -5.716 1.00 86.50 576 ASP A C 1
ATOM 4514 O O . ASP A 1 576 ? -27.117 7.452 -6.281 1.00 86.50 576 ASP A O 1
ATOM 4518 N N . ILE A 1 577 ? -26.988 5.247 -5.983 1.00 86.81 577 ILE A N 1
ATOM 4519 C CA . ILE A 1 577 ? -25.838 5.080 -6.877 1.00 86.81 577 ILE A CA 1
ATOM 4520 C C . ILE A 1 577 ? -26.305 4.913 -8.326 1.00 86.81 577 ILE A C 1
ATOM 4522 O O . ILE A 1 577 ? -27.019 3.974 -8.684 1.00 86.81 577 ILE A O 1
ATOM 4526 N N . SER A 1 578 ? -25.831 5.824 -9.183 1.00 85.19 578 SER A N 1
ATOM 4527 C CA . SER A 1 578 ? -26.149 5.880 -10.613 1.00 85.19 578 SER A CA 1
ATOM 4528 C C . SER A 1 578 ? -25.926 4.534 -11.314 1.00 85.19 578 SER A C 1
ATOM 4530 O O . SER A 1 578 ? -24.878 3.920 -11.123 1.00 85.19 578 SER A O 1
ATOM 4532 N N . PRO A 1 579 ? -26.812 4.086 -12.224 1.00 82.69 579 PRO A N 1
ATOM 4533 C CA . PRO A 1 579 ? -26.684 2.758 -12.820 1.00 82.69 579 PRO A CA 1
ATOM 4534 C C . PRO A 1 579 ? -25.474 2.571 -13.760 1.00 82.69 579 PRO A C 1
ATOM 4536 O O . PRO A 1 579 ? -25.204 1.450 -14.199 1.00 82.69 579 PRO A O 1
ATOM 4539 N N . LYS A 1 580 ? -24.742 3.650 -14.076 1.00 87.62 580 LYS A N 1
ATOM 4540 C CA . LYS A 1 580 ? -23.641 3.691 -15.050 1.00 87.62 580 LYS A CA 1
ATOM 4541 C C . LYS A 1 580 ? -22.384 2.959 -14.551 1.00 87.62 580 LYS A C 1
ATOM 4543 O O . LYS A 1 580 ? -21.556 3.545 -13.858 1.00 87.62 580 LYS A O 1
ATOM 4548 N N . ASN A 1 581 ? -22.207 1.715 -15.001 1.00 91.81 581 ASN A N 1
ATOM 4549 C CA . ASN A 1 581 ? -21.016 0.877 -14.770 1.00 91.81 581 ASN A CA 1
ATOM 4550 C C . ASN A 1 581 ? -19.793 1.212 -15.657 1.00 91.81 581 ASN A C 1
ATOM 4552 O O . ASN A 1 581 ? -18.774 0.531 -15.578 1.00 91.81 581 ASN A O 1
ATOM 4556 N N . ILE A 1 582 ? -19.877 2.247 -16.502 1.00 93.94 582 ILE A N 1
ATOM 4557 C CA . ILE A 1 582 ? -18.787 2.690 -17.385 1.00 93.94 582 ILE A CA 1
ATOM 4558 C C . ILE A 1 582 ? -18.252 4.024 -16.853 1.00 93.94 582 ILE A C 1
ATOM 4560 O O . ILE A 1 582 ? -18.924 5.052 -16.934 1.00 93.94 582 ILE A O 1
ATOM 4564 N N . ILE A 1 583 ? -17.043 3.991 -16.296 1.00 93.25 583 ILE A N 1
ATOM 4565 C CA . ILE A 1 583 ? -16.420 5.064 -15.521 1.00 93.25 583 ILE A CA 1
ATOM 4566 C C . ILE A 1 583 ? -15.197 5.608 -16.262 1.00 93.25 583 ILE A C 1
ATOM 4568 O O . ILE A 1 583 ? -14.257 4.868 -16.556 1.00 93.25 583 ILE A O 1
ATOM 4572 N N . PHE A 1 584 ? -15.205 6.909 -16.572 1.00 92.25 584 PHE A N 1
ATOM 4573 C CA . PHE A 1 584 ? -14.087 7.648 -17.184 1.00 92.25 584 PHE A CA 1
ATOM 4574 C C . PHE A 1 584 ? -13.377 6.887 -18.328 1.00 92.25 584 PHE A C 1
ATOM 4576 O O . PHE A 1 584 ? -12.151 6.826 -18.383 1.00 92.25 584 PHE A O 1
ATOM 4583 N N . SER A 1 585 ? -14.153 6.253 -19.211 1.00 93.75 585 SER A N 1
ATOM 4584 C CA . SER A 1 585 ? -13.673 5.334 -20.253 1.00 93.75 585 SER A CA 1
ATOM 4585 C C . SER A 1 585 ? -14.185 5.749 -21.631 1.00 93.75 585 SER A C 1
ATOM 4587 O O . SER A 1 585 ? -15.287 6.281 -21.745 1.00 93.75 585 SER A O 1
ATOM 4589 N N . SER A 1 586 ? -13.404 5.476 -22.677 1.00 94.31 586 SER A N 1
ATOM 4590 C CA . SER A 1 586 ? -13.778 5.729 -24.074 1.00 94.31 586 SER A CA 1
ATOM 4591 C C . SER A 1 586 ? -14.075 4.410 -24.784 1.00 94.31 586 SER A C 1
ATOM 4593 O O . SER A 1 586 ? -13.226 3.516 -24.818 1.00 94.31 586 SER A O 1
ATOM 4595 N N . LEU A 1 587 ? -15.296 4.264 -25.302 1.00 94.25 587 LEU A N 1
ATOM 4596 C CA . LEU A 1 587 ? -15.784 3.040 -25.934 1.00 94.25 587 LEU A CA 1
ATOM 4597 C C . LEU A 1 587 ? -16.310 3.348 -27.340 1.00 94.25 587 LEU A C 1
ATOM 4599 O O . LEU A 1 587 ? -17.234 4.141 -27.501 1.00 94.25 587 LEU A O 1
ATOM 4603 N N . ILE A 1 588 ? -15.754 2.676 -28.346 1.00 94.50 588 ILE A N 1
ATOM 4604 C CA . ILE A 1 588 ? -16.131 2.796 -29.760 1.00 94.50 588 ILE A CA 1
ATOM 4605 C C . ILE A 1 588 ? -16.622 1.426 -30.237 1.00 94.50 588 ILE A C 1
ATOM 4607 O O . ILE A 1 588 ? -15.930 0.423 -30.069 1.00 94.50 588 ILE A O 1
ATOM 4611 N N . ASN A 1 589 ? -17.832 1.362 -30.804 1.00 92.94 589 ASN A N 1
ATOM 4612 C CA . ASN A 1 589 ? -18.474 0.143 -31.334 1.00 92.94 589 ASN A CA 1
ATOM 4613 C C . ASN A 1 589 ? -18.579 -1.057 -30.360 1.00 92.94 589 ASN A C 1
ATOM 4615 O O . ASN A 1 589 ? -18.864 -2.178 -30.782 1.00 92.94 589 ASN A O 1
ATOM 4619 N N . CYS A 1 590 ? -18.368 -0.845 -29.060 1.00 92.50 590 CYS A N 1
ATOM 4620 C CA . CYS A 1 590 ? -18.405 -1.901 -28.050 1.00 92.50 590 CYS A CA 1
ATOM 4621 C C . CYS A 1 590 ? -19.843 -2.191 -27.594 1.00 92.50 590 CYS A C 1
ATOM 4623 O O . CYS A 1 590 ? -20.660 -1.279 -27.465 1.00 92.50 590 CYS A O 1
ATOM 4625 N N . LYS A 1 591 ? -20.138 -3.456 -27.273 1.00 88.94 591 LYS A N 1
ATOM 4626 C CA . LYS A 1 591 ? -21.369 -3.849 -26.564 1.00 88.94 591 LYS A CA 1
ATOM 4627 C C . LYS A 1 591 ? -21.005 -4.306 -25.156 1.00 88.94 591 LYS A C 1
ATOM 4629 O O . LYS A 1 591 ? -20.228 -5.246 -25.007 1.00 88.94 591 LYS A O 1
ATOM 4634 N N . VAL A 1 592 ? -21.566 -3.633 -24.153 1.00 92.19 592 VAL A N 1
ATOM 4635 C CA . VAL A 1 592 ? -21.299 -3.865 -22.726 1.00 92.19 592 VAL A CA 1
ATOM 4636 C C . VAL A 1 592 ? -22.574 -4.397 -22.064 1.00 92.19 592 VAL A C 1
ATOM 4638 O O . VAL A 1 592 ? -23.595 -3.713 -22.138 1.00 92.19 592 VAL A O 1
ATOM 4641 N N . PRO A 1 593 ? -22.558 -5.590 -21.448 1.00 92.94 593 PRO A N 1
ATOM 4642 C CA . PRO A 1 593 ? -23.656 -6.049 -20.598 1.00 92.94 593 PRO A CA 1
ATOM 4643 C C . PRO A 1 593 ? -23.753 -5.229 -19.308 1.00 92.94 593 PRO A C 1
ATOM 4645 O O . PRO A 1 593 ? -22.749 -4.712 -18.819 1.00 92.94 593 PRO A O 1
ATOM 4648 N N . GLU A 1 594 ? -24.952 -5.107 -18.741 1.00 89.44 594 GLU A N 1
ATOM 4649 C CA . GLU A 1 594 ? -25.188 -4.245 -17.574 1.00 89.44 594 GLU A CA 1
ATOM 4650 C C . GLU A 1 594 ? -24.464 -4.738 -16.310 1.00 89.44 594 GLU A C 1
ATOM 4652 O O . GLU A 1 594 ? -24.146 -3.938 -15.432 1.00 89.44 594 GLU A O 1
ATOM 4657 N N . GLU A 1 595 ? -24.149 -6.033 -16.240 1.00 89.56 595 GLU A N 1
ATOM 4658 C CA . GLU A 1 595 ? -23.435 -6.694 -15.140 1.00 89.56 595 GLU A CA 1
ATOM 4659 C C . GLU A 1 595 ? -21.903 -6.541 -15.219 1.00 89.56 595 GLU A C 1
ATOM 4661 O O . GLU A 1 595 ? -21.179 -7.187 -14.466 1.00 89.56 595 GLU A O 1
ATOM 4666 N N . THR A 1 596 ? -21.387 -5.740 -16.155 1.00 94.75 596 THR A N 1
ATOM 4667 C CA . THR A 1 596 ? -19.948 -5.562 -16.394 1.00 94.75 596 THR A CA 1
ATOM 4668 C C . THR A 1 596 ? -19.493 -4.152 -16.023 1.00 94.75 596 THR A C 1
ATOM 4670 O O . THR A 1 596 ? -20.044 -3.165 -16.508 1.00 94.75 596 THR A O 1
ATOM 4673 N N . PHE A 1 597 ? -18.444 -4.060 -15.200 1.00 95.88 597 PHE A N 1
ATOM 4674 C CA . PHE A 1 597 ? -17.839 -2.810 -14.738 1.00 95.88 597 PHE A CA 1
ATOM 4675 C C . PHE A 1 597 ? -16.577 -2.457 -15.539 1.00 95.88 597 PHE A C 1
ATOM 4677 O O . PHE A 1 597 ? -15.703 -3.300 -15.753 1.00 95.88 597 PHE A O 1
ATOM 4684 N N . ILE A 1 598 ? -16.465 -1.200 -15.975 1.00 96.56 598 ILE A N 1
ATOM 4685 C CA . ILE A 1 598 ? -15.352 -0.709 -16.799 1.00 96.56 598 ILE A CA 1
ATOM 4686 C C . ILE A 1 598 ? -14.864 0.634 -16.248 1.00 96.56 598 ILE A C 1
ATOM 4688 O O . ILE A 1 598 ? -15.618 1.603 -16.263 1.00 96.56 598 ILE A O 1
ATOM 4692 N N . GLU A 1 599 ? -13.598 0.728 -15.828 1.00 94.75 599 GLU A N 1
ATOM 4693 C CA . GLU A 1 599 ? -12.955 1.993 -15.447 1.00 94.75 599 GLU A CA 1
ATOM 4694 C C . GLU A 1 599 ? -11.687 2.304 -16.268 1.00 94.75 599 GLU A C 1
ATOM 4696 O O . GLU A 1 599 ? -10.923 1.413 -16.647 1.00 94.75 599 GLU A O 1
ATOM 4701 N N . PHE A 1 600 ? -11.461 3.593 -16.550 1.00 94.88 600 PHE A N 1
ATOM 4702 C CA . PHE A 1 600 ? -10.273 4.160 -17.219 1.00 94.88 600 PHE A CA 1
ATOM 4703 C C . PHE A 1 600 ? -9.747 3.378 -18.429 1.00 94.88 600 PHE A C 1
ATOM 4705 O O . PHE A 1 600 ? -8.535 3.246 -18.619 1.00 94.88 600 PHE A O 1
ATOM 4712 N N . SER A 1 601 ? -10.647 2.854 -19.254 1.00 96.62 601 SER A N 1
ATOM 4713 C CA . SER A 1 601 ? -10.298 1.998 -20.385 1.00 96.62 601 SER A CA 1
ATOM 4714 C C . SER A 1 601 ? -10.594 2.670 -21.729 1.00 96.62 601 SER A C 1
ATOM 4716 O O . SER A 1 601 ? -11.452 3.548 -21.835 1.00 96.62 601 SER A O 1
ATOM 4718 N N . LYS A 1 602 ? -9.865 2.261 -22.769 1.00 96.38 602 LYS A N 1
ATOM 4719 C CA . LYS A 1 602 ? -10.068 2.653 -24.170 1.00 96.38 602 LYS A CA 1
ATOM 4720 C C . LYS A 1 602 ? -10.321 1.392 -24.985 1.00 96.38 602 LYS A C 1
ATOM 4722 O O . LYS A 1 602 ? -9.403 0.594 -25.164 1.00 96.38 602 LYS A O 1
ATOM 4727 N N . LEU A 1 603 ? -11.557 1.190 -25.425 1.00 96.88 603 LEU A N 1
ATOM 4728 C CA . LEU A 1 603 ? -12.000 -0.049 -26.063 1.00 96.88 603 LEU A CA 1
ATOM 4729 C C . LEU A 1 603 ? -12.607 0.269 -27.434 1.00 96.88 603 LEU A C 1
ATOM 4731 O O . LEU A 1 603 ? -13.529 1.076 -27.530 1.00 96.88 603 LEU A O 1
ATOM 4735 N N . GLU A 1 604 ? -12.108 -0.373 -28.486 1.00 96.38 604 GLU A N 1
ATOM 4736 C CA . GLU A 1 604 ? -12.577 -0.184 -29.863 1.00 96.38 604 GLU A CA 1
ATOM 4737 C C . GLU A 1 604 ? -12.926 -1.535 -30.508 1.00 96.38 604 GLU A C 1
ATOM 4739 O O . GLU A 1 604 ? -12.134 -2.476 -30.477 1.00 96.38 604 GLU A O 1
ATOM 4744 N N . ASN A 1 605 ? -14.145 -1.652 -31.047 1.00 95.69 605 ASN A N 1
ATOM 4745 C CA . ASN A 1 605 ? -14.709 -2.881 -31.633 1.00 95.69 605 ASN A CA 1
ATOM 4746 C C . ASN A 1 605 ? -14.707 -4.112 -30.691 1.00 95.69 605 ASN A C 1
ATOM 4748 O O . ASN A 1 605 ? -14.791 -5.253 -31.149 1.00 95.69 605 ASN A O 1
ATOM 4752 N N . VAL A 1 606 ? -14.618 -3.909 -29.370 1.00 96.25 606 VAL A N 1
ATOM 4753 C CA . VAL A 1 606 ? -14.507 -5.001 -28.392 1.00 96.25 606 VAL A CA 1
ATOM 4754 C C . VAL A 1 606 ? -15.874 -5.625 -28.091 1.00 96.25 606 VAL A C 1
ATOM 4756 O O . VAL A 1 606 ? -16.838 -4.936 -27.743 1.00 96.25 606 VAL A O 1
ATOM 4759 N N . LYS A 1 607 ? -15.946 -6.958 -28.156 1.00 96.31 607 LYS A N 1
ATOM 4760 C CA . LYS A 1 607 ? -17.070 -7.741 -27.617 1.00 96.31 607 LYS A CA 1
ATOM 4761 C C . LYS A 1 607 ? -16.796 -8.091 -26.155 1.00 96.31 607 LYS A C 1
ATOM 4763 O O . LYS A 1 607 ? -15.711 -8.583 -25.847 1.00 96.31 607 LYS A O 1
ATOM 4768 N N . ILE A 1 608 ? -17.772 -7.890 -25.271 1.00 97.12 608 ILE A N 1
ATOM 4769 C CA . ILE A 1 608 ? -17.591 -8.081 -23.827 1.00 97.12 608 ILE A CA 1
ATOM 4770 C C . ILE A 1 608 ? -18.695 -8.983 -23.266 1.00 97.12 608 ILE A C 1
ATOM 4772 O O . ILE A 1 608 ? -19.877 -8.782 -23.542 1.00 97.12 608 ILE A O 1
ATOM 4776 N N . GLY A 1 609 ? -18.297 -9.994 -22.493 1.00 96.31 609 GLY A N 1
ATOM 4777 C CA . GLY A 1 609 ? -19.190 -10.874 -21.743 1.00 96.31 609 GLY A CA 1
ATOM 4778 C C . GLY A 1 609 ? -19.785 -10.223 -20.489 1.00 96.31 609 GLY A C 1
ATOM 4779 O O . GLY A 1 609 ? -19.535 -9.055 -20.183 1.00 96.31 609 GLY A O 1
ATOM 4780 N N . ARG A 1 610 ? -20.605 -10.995 -19.768 1.00 95.12 610 ARG A N 1
ATOM 4781 C CA . ARG A 1 610 ? -21.233 -10.583 -18.497 1.00 95.12 610 ARG A CA 1
ATOM 4782 C C . ARG A 1 610 ? -20.256 -10.741 -17.331 1.00 95.12 610 ARG A C 1
ATOM 4784 O O . ARG A 1 610 ? -19.333 -11.552 -17.422 1.00 95.12 610 ARG A O 1
ATOM 4791 N N . ASN A 1 611 ? -20.511 -10.052 -16.222 1.00 94.62 611 ASN A N 1
ATOM 4792 C CA . ASN A 1 611 ? -19.749 -10.176 -14.976 1.00 94.62 611 ASN A CA 1
ATOM 4793 C C . ASN A 1 611 ? -18.245 -9.890 -15.164 1.00 94.62 611 ASN A C 1
ATOM 4795 O O . ASN A 1 611 ? -17.407 -10.588 -14.597 1.00 94.62 611 ASN A O 1
ATOM 4799 N N . CYS A 1 612 ? -17.875 -8.933 -16.015 1.00 96.88 612 CYS A N 1
ATOM 4800 C CA . CYS A 1 612 ? -16.472 -8.588 -16.243 1.00 96.88 612 CYS A CA 1
ATOM 4801 C C . CYS A 1 612 ? -16.059 -7.346 -15.440 1.00 96.88 612 CYS A C 1
ATOM 4803 O O . CYS A 1 612 ? -16.857 -6.432 -15.242 1.00 96.88 612 CYS A O 1
ATOM 4805 N N . ILE A 1 613 ? -14.787 -7.285 -15.039 1.00 97.44 613 ILE A N 1
ATOM 4806 C CA . ILE A 1 613 ? -14.138 -6.075 -14.511 1.00 97.44 613 ILE A CA 1
ATOM 4807 C C . ILE A 1 613 ? -13.002 -5.710 -15.464 1.00 97.44 613 ILE A C 1
ATOM 4809 O O . ILE A 1 613 ? -12.091 -6.514 -15.672 1.00 97.44 613 ILE A O 1
ATOM 4813 N N . ILE A 1 614 ? -13.048 -4.505 -16.034 1.00 97.75 614 ILE A N 1
ATOM 4814 C CA . ILE A 1 614 ? -12.052 -4.000 -16.988 1.00 97.75 614 ILE A CA 1
ATOM 4815 C C . ILE A 1 614 ? -11.477 -2.679 -16.455 1.00 97.75 614 ILE A C 1
ATOM 4817 O O . ILE A 1 614 ? -12.185 -1.676 -16.428 1.00 97.75 614 ILE A O 1
ATOM 4821 N N . SER A 1 615 ? -10.212 -2.658 -16.017 1.00 96.25 615 SER A N 1
ATOM 4822 C CA . SER A 1 615 ? -9.586 -1.471 -15.395 1.00 96.25 615 SER A CA 1
ATOM 4823 C C . SER A 1 615 ? -8.281 -1.050 -16.079 1.00 96.25 615 SER A C 1
ATOM 4825 O O . SER A 1 615 ? -7.313 -1.808 -16.155 1.00 96.25 615 SER A O 1
ATOM 4827 N N . GLY A 1 616 ? -8.237 0.185 -16.587 1.00 95.25 616 GLY A N 1
ATOM 4828 C CA . GLY A 1 616 ? -7.029 0.757 -17.190 1.00 95.25 616 GLY A CA 1
ATOM 4829 C C . GLY A 1 616 ? -6.642 0.174 -18.557 1.00 95.25 616 GLY A C 1
ATOM 4830 O O . GLY A 1 616 ? -5.507 0.359 -18.986 1.00 95.25 616 GLY A O 1
ATOM 4831 N N . VAL A 1 617 ? -7.517 -0.572 -19.233 1.00 97.00 617 VAL A N 1
ATOM 4832 C CA . VAL A 1 617 ? -7.154 -1.388 -20.406 1.00 97.00 617 VAL A CA 1
ATOM 4833 C C . VAL A 1 617 ? -7.208 -0.567 -21.696 1.00 97.00 617 VAL A C 1
ATOM 4835 O O . VAL A 1 617 ? -8.098 0.261 -21.874 1.00 97.00 617 VAL A O 1
ATOM 4838 N N . GLU A 1 618 ? -6.297 -0.823 -22.638 1.00 96.75 618 GLU A N 1
ATOM 4839 C CA . GLU A 1 618 ? -6.390 -0.292 -24.004 1.00 96.75 618 GLU A CA 1
ATOM 4840 C C . GLU A 1 618 ? -6.449 -1.437 -25.026 1.00 96.75 618 GLU A C 1
ATOM 4842 O O . GLU A 1 618 ? -5.474 -2.169 -25.202 1.00 96.75 618 GLU A O 1
ATOM 4847 N N . ALA A 1 619 ? -7.598 -1.596 -25.690 1.00 95.12 619 ALA A N 1
ATOM 4848 C CA . ALA A 1 619 ? -7.925 -2.755 -26.520 1.00 95.12 619 ALA A CA 1
ATOM 4849 C C . ALA A 1 619 ? -8.600 -2.372 -27.847 1.00 95.12 619 ALA A C 1
ATOM 4851 O O . ALA A 1 619 ? -9.380 -1.423 -27.913 1.00 95.12 619 ALA A O 1
ATOM 4852 N N . LEU A 1 620 ? -8.316 -3.155 -28.888 1.00 95.00 620 LEU A N 1
ATOM 4853 C CA . LEU A 1 620 ? -8.851 -3.015 -30.243 1.00 95.00 620 LEU A CA 1
ATOM 4854 C C . LEU A 1 620 ? -9.083 -4.415 -30.830 1.00 95.00 620 LEU A C 1
ATOM 4856 O O . LEU A 1 620 ? -8.183 -5.247 -30.733 1.00 95.00 620 LEU A O 1
ATOM 4860 N N . ASP A 1 621 ? -10.252 -4.650 -31.432 1.00 94.69 621 ASP A N 1
ATOM 4861 C CA . ASP A 1 621 ? -10.605 -5.862 -32.198 1.00 94.69 621 ASP A CA 1
ATOM 4862 C C . ASP A 1 621 ? -10.440 -7.199 -31.428 1.00 94.69 621 ASP A C 1
ATOM 4864 O O . ASP A 1 621 ? -9.926 -8.184 -31.963 1.00 94.69 621 ASP A O 1
ATOM 4868 N N . ILE A 1 622 ? -10.881 -7.260 -30.162 1.00 94.44 622 ILE A N 1
ATOM 4869 C CA . ILE A 1 622 ? -10.831 -8.486 -29.332 1.00 94.44 622 ILE A CA 1
ATOM 4870 C C . ILE A 1 622 ? -12.186 -8.887 -28.728 1.00 94.44 622 ILE A C 1
ATOM 4872 O O . ILE A 1 622 ? -13.143 -8.112 -28.688 1.00 94.44 622 ILE A O 1
ATOM 4876 N N . GLU A 1 623 ? -12.247 -10.114 -28.210 1.00 95.00 623 GLU A N 1
ATOM 4877 C CA . GLU A 1 623 ? -13.395 -10.674 -27.495 1.00 95.00 623 GLU A CA 1
ATOM 4878 C C . GLU A 1 623 ? -12.995 -11.050 -26.059 1.00 95.00 623 GLU A C 1
ATOM 4880 O O . GLU A 1 623 ? -12.026 -11.778 -25.838 1.00 95.00 623 GLU A O 1
ATOM 4885 N N . ILE A 1 624 ? -13.730 -10.517 -25.079 1.00 95.81 624 ILE A N 1
ATOM 4886 C CA . ILE A 1 624 ? -13.507 -10.716 -23.642 1.00 95.81 624 ILE A CA 1
ATOM 4887 C C . ILE A 1 624 ? -14.638 -11.615 -23.107 1.00 95.81 624 ILE A C 1
ATOM 4889 O O . ILE A 1 624 ? -15.747 -11.109 -22.913 1.00 95.81 624 ILE A O 1
ATOM 4893 N N . PRO A 1 625 ? -14.419 -12.928 -22.881 1.00 95.56 625 PRO A N 1
ATOM 4894 C CA . PRO A 1 625 ? -15.436 -13.823 -22.318 1.00 95.56 625 PRO A CA 1
ATOM 4895 C C . PRO A 1 625 ? -15.924 -13.399 -20.925 1.00 95.56 625 PRO A C 1
ATOM 4897 O O . PRO A 1 625 ? -15.212 -12.725 -20.180 1.00 95.56 625 PRO A O 1
ATOM 4900 N N . SER A 1 626 ? -17.136 -13.836 -20.572 1.00 95.88 626 SER A N 1
ATOM 4901 C CA . SER A 1 626 ? -17.784 -13.564 -19.281 1.00 95.88 626 SER A CA 1
ATOM 4902 C C . SER A 1 626 ? -16.954 -14.019 -18.073 1.00 95.88 626 SER A C 1
ATOM 4904 O O . SER A 1 626 ? -16.185 -14.975 -18.167 1.00 95.88 626 SER A O 1
ATOM 4906 N N . ASN A 1 627 ? -17.174 -13.377 -16.922 1.00 95.62 627 ASN A N 1
ATOM 4907 C CA . ASN A 1 627 ? -16.426 -13.573 -15.672 1.00 95.62 627 ASN A CA 1
ATOM 4908 C C . ASN A 1 627 ? -14.923 -13.226 -15.784 1.00 95.62 627 ASN A C 1
ATOM 4910 O O . ASN A 1 627 ? -14.108 -13.753 -15.029 1.00 95.62 627 ASN A O 1
ATOM 4914 N N . SER A 1 628 ? -14.530 -12.353 -16.723 1.00 96.19 628 SER A N 1
ATOM 4915 C CA . SER A 1 628 ? -13.135 -11.907 -16.870 1.00 96.19 628 SER A CA 1
ATOM 4916 C C . SER A 1 628 ? -12.795 -10.743 -15.942 1.00 96.19 628 SER A C 1
ATOM 4918 O O . SER A 1 628 ? -13.453 -9.704 -15.966 1.00 96.19 628 SER A O 1
ATOM 4920 N N . LEU A 1 629 ? -11.683 -10.869 -15.223 1.00 96.75 629 LEU A N 1
ATOM 4921 C CA . LEU A 1 629 ? -10.988 -9.765 -14.572 1.00 96.75 629 LEU A CA 1
ATOM 4922 C C . LEU A 1 629 ? -9.765 -9.389 -15.419 1.00 96.75 629 LEU A C 1
ATOM 4924 O O . LEU A 1 629 ? -8.792 -10.142 -15.467 1.00 96.75 629 LEU A O 1
ATOM 4928 N N . LEU A 1 630 ? -9.818 -8.234 -16.086 1.00 97.19 630 LEU A N 1
ATOM 4929 C CA . LEU A 1 630 ? -8.782 -7.742 -16.996 1.00 97.19 630 LEU A CA 1
ATOM 4930 C C . LEU A 1 630 ? -8.323 -6.341 -16.571 1.00 97.19 630 LEU A C 1
ATOM 4932 O O . LEU A 1 630 ? -9.118 -5.404 -16.559 1.00 97.19 630 LEU A O 1
ATOM 4936 N N . PHE A 1 631 ? -7.046 -6.166 -16.234 1.00 97.38 631 PHE A N 1
ATOM 4937 C CA . PHE A 1 631 ? -6.536 -4.852 -15.829 1.00 97.38 631 PHE A CA 1
ATOM 4938 C C . PHE A 1 631 ? -5.074 -4.620 -16.210 1.00 97.38 631 PHE A C 1
ATOM 4940 O O . PHE A 1 631 ? -4.276 -5.555 -16.231 1.00 97.38 631 PHE A O 1
ATOM 4947 N N . THR A 1 632 ? -4.713 -3.366 -16.492 1.00 97.31 632 THR A N 1
ATOM 4948 C CA . THR A 1 632 ? -3.345 -2.986 -16.887 1.00 97.31 632 THR A CA 1
ATOM 4949 C C . THR A 1 632 ? -2.706 -2.060 -15.854 1.00 97.31 632 THR A C 1
ATOM 4951 O O . THR A 1 632 ? -3.211 -0.969 -15.579 1.00 97.31 632 THR A O 1
ATOM 4954 N N . MET A 1 633 ? -1.566 -2.490 -15.315 1.00 93.50 633 MET A N 1
ATOM 4955 C CA . MET A 1 633 ? -0.784 -1.799 -14.294 1.00 93.50 633 MET A CA 1
ATOM 4956 C C . MET A 1 633 ? 0.502 -1.226 -14.897 1.00 93.50 633 MET A C 1
ATOM 4958 O O . MET A 1 633 ? 1.241 -1.922 -15.593 1.00 93.50 633 MET A O 1
ATOM 4962 N N . ASP A 1 634 ? 0.775 0.043 -14.617 1.00 91.12 634 ASP A N 1
ATOM 4963 C CA . ASP A 1 634 ? 2.040 0.704 -14.933 1.00 91.12 634 ASP A CA 1
ATOM 4964 C C . ASP A 1 634 ? 3.097 0.300 -13.897 1.00 91.12 634 ASP A C 1
ATOM 4966 O O . ASP A 1 634 ? 2.837 0.312 -12.694 1.00 91.12 634 ASP A O 1
ATOM 4970 N N . CYS A 1 635 ? 4.304 -0.014 -14.340 1.00 86.19 635 CYS A N 1
ATOM 4971 C CA . CYS A 1 635 ? 5.461 -0.329 -13.509 1.00 86.19 635 CYS A CA 1
ATOM 4972 C C . CYS A 1 635 ? 6.652 0.535 -13.945 1.00 86.19 635 CYS A C 1
ATOM 4974 O O . CYS A 1 635 ? 6.639 1.128 -15.024 1.00 86.19 635 CYS A O 1
ATOM 4976 N N . GLU A 1 636 ? 7.711 0.604 -13.139 1.00 80.31 636 GLU A N 1
ATOM 4977 C CA . GLU A 1 636 ? 8.914 1.391 -13.473 1.00 80.31 636 GLU A CA 1
ATOM 4978 C C . GLU A 1 636 ? 9.538 0.999 -14.831 1.00 80.31 636 GLU A C 1
ATOM 4980 O O . GLU A 1 636 ? 10.086 1.851 -15.525 1.00 80.31 636 GLU A O 1
ATOM 4985 N N . ALA A 1 637 ? 9.385 -0.264 -15.250 1.00 80.25 637 ALA A N 1
ATOM 4986 C CA . ALA A 1 637 ? 9.903 -0.794 -16.514 1.00 80.25 637 ALA A CA 1
ATOM 4987 C C . ALA A 1 637 ? 8.906 -0.797 -17.701 1.00 80.25 637 ALA A C 1
ATOM 4989 O O . ALA A 1 637 ? 9.289 -1.219 -18.793 1.00 80.25 637 ALA A O 1
ATOM 4990 N N . GLY A 1 638 ? 7.643 -0.375 -17.528 1.00 91.19 638 GLY A N 1
ATOM 4991 C CA . GLY A 1 638 ? 6.631 -0.409 -18.600 1.00 91.19 638 GLY A CA 1
ATOM 4992 C C . GLY A 1 638 ? 5.191 -0.620 -18.114 1.00 91.19 638 GLY A C 1
ATOM 4993 O O . GLY A 1 638 ? 4.811 -0.159 -17.048 1.00 91.19 638 GLY A O 1
ATOM 4994 N N . CYS A 1 639 ? 4.372 -1.316 -18.899 1.00 93.50 639 CYS A N 1
ATOM 4995 C CA . CYS A 1 639 ? 2.988 -1.694 -18.607 1.00 93.50 639 CYS A CA 1
ATOM 4996 C C . CYS A 1 639 ? 2.845 -3.224 -18.600 1.00 93.50 639 CYS A C 1
ATOM 4998 O O . CYS A 1 639 ? 3.298 -3.896 -19.529 1.00 93.50 639 CYS A O 1
ATOM 5000 N N . VAL A 1 640 ? 2.141 -3.778 -17.615 1.00 96.19 640 VAL A N 1
ATOM 5001 C CA . VAL A 1 640 ? 1.796 -5.207 -17.532 1.00 96.19 640 VAL A CA 1
ATOM 5002 C C . VAL A 1 640 ? 0.278 -5.387 -17.426 1.00 96.19 640 VAL A C 1
ATOM 5004 O O . VAL A 1 640 ? -0.393 -4.665 -16.691 1.00 96.19 640 VAL A O 1
ATOM 5007 N N . THR A 1 641 ? -0.281 -6.333 -18.185 1.00 97.00 641 THR A N 1
ATOM 5008 C CA . THR A 1 641 ? -1.729 -6.566 -18.276 1.00 97.00 641 THR A CA 1
ATOM 5009 C C . THR A 1 641 ? -2.077 -7.937 -17.722 1.00 97.00 641 THR A C 1
ATOM 5011 O O . THR A 1 641 ? -1.621 -8.958 -18.229 1.00 97.00 641 THR A O 1
ATOM 5014 N N . PHE A 1 642 ? -2.906 -7.963 -16.689 1.00 95.88 642 PHE A N 1
ATOM 5015 C CA . PHE A 1 642 ? -3.318 -9.164 -15.980 1.00 95.88 642 PHE A CA 1
ATOM 5016 C C . PHE A 1 642 ? -4.703 -9.606 -16.445 1.00 95.88 642 PHE A C 1
ATOM 5018 O O . PHE A 1 642 ? -5.606 -8.777 -16.546 1.00 95.88 642 PHE A O 1
ATOM 5025 N N . TRP A 1 643 ? -4.872 -10.906 -16.706 1.00 94.94 643 TRP A N 1
ATOM 5026 C CA . TRP A 1 643 ? -6.155 -11.504 -17.086 1.00 94.94 643 TRP A CA 1
ATOM 5027 C C . TRP A 1 643 ? -6.409 -12.765 -16.258 1.00 94.94 643 TRP A C 1
ATOM 5029 O O . TRP A 1 643 ? -5.772 -13.797 -16.474 1.00 94.94 643 TRP A O 1
ATOM 5039 N N . PHE A 1 644 ? -7.371 -12.670 -15.344 1.00 93.88 644 PHE A N 1
ATOM 5040 C CA . PHE A 1 644 ? -7.844 -13.746 -14.471 1.00 93.88 644 PHE A CA 1
ATOM 5041 C C . PHE A 1 644 ? -9.351 -13.975 -14.667 1.00 93.88 644 PHE A C 1
ATOM 5043 O O . PHE A 1 644 ? -10.022 -13.210 -15.368 1.00 93.88 644 PHE A O 1
ATOM 5050 N N . ASN A 1 645 ? -9.903 -15.006 -14.036 1.00 93.00 645 ASN A N 1
ATOM 5051 C CA . ASN A 1 645 ? -11.330 -15.070 -13.741 1.00 93.00 645 ASN A CA 1
ATOM 5052 C C . ASN A 1 645 ? -11.648 -14.176 -12.524 1.00 93.00 645 ASN A C 1
ATOM 5054 O O . ASN A 1 645 ? -10.815 -13.991 -11.638 1.00 93.00 645 ASN A O 1
ATOM 5058 N N . VAL A 1 646 ? -12.870 -13.652 -12.449 1.00 92.38 646 VAL A N 1
ATOM 5059 C CA . VAL A 1 646 ? -13.425 -12.982 -11.257 1.00 92.38 646 VAL A CA 1
ATOM 5060 C C . VAL A 1 646 ? -13.382 -13.879 -10.010 1.00 92.38 646 VAL A C 1
ATOM 5062 O O . VAL A 1 646 ? -13.243 -13.365 -8.902 1.00 92.38 646 VAL A O 1
ATOM 5065 N N . GLN A 1 647 ? -13.466 -15.201 -10.192 1.00 89.69 647 GLN A N 1
ATOM 5066 C CA . GLN A 1 647 ? -13.517 -16.209 -9.126 1.00 89.69 647 GLN A CA 1
ATOM 5067 C C . GLN A 1 647 ? -12.148 -16.830 -8.758 1.00 89.69 647 GLN A C 1
ATOM 5069 O O . GLN A 1 647 ? -12.103 -17.709 -7.898 1.00 89.69 647 GLN A O 1
ATOM 5074 N N . ASP A 1 648 ? -11.036 -16.412 -9.378 1.00 88.12 648 ASP A N 1
ATOM 5075 C CA . ASP A 1 648 ? -9.709 -16.990 -9.103 1.00 88.12 648 ASP A CA 1
ATOM 5076 C C . ASP A 1 648 ? -9.172 -16.546 -7.719 1.00 88.12 648 ASP A C 1
ATOM 5078 O O . ASP A 1 648 ? -8.881 -15.365 -7.507 1.00 88.12 648 ASP A O 1
ATOM 5082 N N . ASP A 1 649 ? -8.943 -17.481 -6.783 1.00 85.75 649 ASP A N 1
ATOM 5083 C CA . ASP A 1 649 ? -8.147 -17.193 -5.575 1.00 85.75 649 ASP A CA 1
ATOM 5084 C C . ASP A 1 649 ? -6.660 -17.126 -5.934 1.00 85.75 649 ASP A C 1
ATOM 5086 O O . ASP A 1 649 ? -5.916 -18.106 -5.852 1.00 85.75 649 ASP A O 1
ATOM 5090 N N . ILE A 1 650 ? -6.211 -15.929 -6.304 1.00 87.31 650 ILE A N 1
ATOM 5091 C CA . ILE A 1 650 ? -4.835 -15.711 -6.742 1.00 87.31 650 ILE A CA 1
ATOM 5092 C C . ILE A 1 650 ? -3.775 -15.947 -5.654 1.00 87.31 650 ILE A C 1
ATOM 5094 O O . ILE A 1 650 ? -2.592 -16.005 -5.993 1.00 87.31 650 ILE A O 1
ATOM 5098 N N . LYS A 1 651 ? -4.147 -16.043 -4.365 1.00 83.12 651 LYS A N 1
ATOM 5099 C CA . LYS A 1 651 ? -3.191 -16.353 -3.285 1.00 83.12 651 LYS A CA 1
ATOM 5100 C C . LYS A 1 651 ? -2.935 -17.846 -3.154 1.00 83.12 651 LYS A C 1
ATOM 5102 O O . LYS A 1 651 ? -1.872 -18.239 -2.667 1.00 83.12 651 LYS A O 1
ATOM 5107 N N . LYS A 1 652 ? -3.936 -18.660 -3.490 1.00 85.94 652 LYS A N 1
ATOM 5108 C CA . LYS A 1 652 ? -3.909 -20.105 -3.305 1.00 85.94 652 LYS A CA 1
ATOM 5109 C C . LYS A 1 652 ? -2.694 -20.677 -4.028 1.00 85.94 652 LYS A C 1
ATOM 5111 O O . LYS A 1 652 ? -2.471 -20.400 -5.205 1.00 85.94 652 LYS A O 1
ATOM 5116 N N . LYS A 1 653 ? -1.905 -21.479 -3.314 1.00 86.12 653 LYS A N 1
ATOM 5117 C CA . LYS A 1 653 ? -0.888 -22.310 -3.953 1.00 86.12 653 LYS A CA 1
ATOM 5118 C C . LYS A 1 653 ? -1.575 -23.533 -4.530 1.00 86.12 653 LYS A C 1
ATOM 5120 O O . LYS A 1 653 ? -2.247 -24.255 -3.796 1.00 86.12 653 LYS A O 1
ATOM 5125 N N . GLU A 1 654 ? -1.410 -23.749 -5.824 1.00 83.88 654 GLU A N 1
ATOM 5126 C CA . GLU A 1 654 ? -1.910 -24.944 -6.495 1.00 83.88 654 GLU A CA 1
ATOM 5127 C C . GLU A 1 654 ? -0.743 -25.881 -6.802 1.00 83.88 654 GLU A C 1
ATOM 5129 O O . GLU A 1 654 ? 0.355 -25.427 -7.127 1.00 83.88 654 GLU A O 1
ATOM 5134 N N . GLU A 1 655 ? -0.968 -27.194 -6.697 1.00 84.38 655 GLU A N 1
ATOM 5135 C CA . GLU A 1 655 ? 0.043 -28.203 -7.050 1.00 84.38 655 GLU A CA 1
ATOM 5136 C C . GLU A 1 655 ? 0.505 -28.013 -8.497 1.00 84.38 655 GLU A C 1
ATOM 5138 O O . GLU A 1 655 ? 1.700 -28.052 -8.764 1.00 84.38 655 GLU A O 1
ATOM 5143 N N . LYS A 1 656 ? -0.437 -27.682 -9.390 1.00 86.88 656 LYS A N 1
ATOM 5144 C CA . LYS A 1 656 ? -0.204 -27.233 -10.761 1.00 86.88 656 LYS A CA 1
ATOM 5145 C C . LYS A 1 656 ? -1.048 -25.989 -11.035 1.00 86.88 656 LYS A C 1
ATOM 5147 O O . LYS A 1 656 ? -2.275 -26.051 -10.978 1.00 86.88 656 LYS A O 1
ATOM 5152 N N . LEU A 1 657 ? -0.391 -24.865 -11.309 1.00 85.75 657 LEU A N 1
ATOM 5153 C CA . LEU A 1 657 ? -1.019 -23.553 -11.464 1.00 85.75 657 LEU A CA 1
ATOM 5154 C C . LEU A 1 657 ? -1.845 -23.478 -12.755 1.00 85.75 657 LEU A C 1
ATOM 5156 O O . LEU A 1 657 ? -1.338 -23.808 -13.833 1.00 85.75 657 LEU A O 1
ATOM 5160 N N . LYS A 1 658 ? -3.075 -22.962 -12.668 1.00 84.94 658 LYS A N 1
ATOM 5161 C CA . LYS A 1 658 ? -3.945 -22.695 -13.824 1.00 84.94 658 LYS A CA 1
ATOM 5162 C C . LYS A 1 658 ? -4.070 -21.203 -14.111 1.00 84.94 658 LYS A C 1
ATOM 5164 O O . LYS A 1 658 ? -4.298 -20.413 -13.205 1.00 84.94 658 LYS A O 1
ATOM 5169 N N . LEU A 1 659 ? -3.986 -20.824 -15.386 1.00 85.38 659 LEU A N 1
ATOM 5170 C CA . LEU A 1 659 ? -4.245 -19.465 -15.867 1.00 85.38 659 LEU A CA 1
ATOM 5171 C C . LEU A 1 659 ? -5.419 -19.500 -16.851 1.00 85.38 659 LEU A C 1
ATOM 5173 O O . LEU A 1 659 ? -5.360 -20.205 -17.858 1.00 85.38 659 LEU A O 1
ATOM 5177 N N . ARG A 1 660 ? -6.484 -18.731 -16.578 1.00 80.44 660 ARG A N 1
ATOM 5178 C CA . ARG A 1 660 ? -7.698 -18.659 -17.426 1.00 80.44 660 ARG A CA 1
ATOM 5179 C C . ARG A 1 660 ? -8.311 -20.046 -17.721 1.00 80.44 660 ARG A C 1
ATOM 5181 O O . ARG A 1 660 ? -8.800 -20.294 -18.819 1.00 80.44 660 ARG A O 1
ATOM 5188 N N . GLY A 1 661 ? -8.256 -20.955 -16.743 1.00 74.88 661 GLY A N 1
ATOM 5189 C CA . GLY A 1 661 ? -8.735 -22.340 -16.854 1.00 74.88 661 GLY A CA 1
ATOM 5190 C C . GLY A 1 661 ? -7.778 -23.326 -17.542 1.00 74.88 661 GLY A C 1
ATOM 5191 O O . GLY A 1 661 ? -8.040 -24.526 -17.507 1.00 74.88 661 GLY A O 1
ATOM 5192 N N . SER A 1 662 ? -6.665 -22.857 -18.112 1.00 81.00 662 SER A N 1
ATOM 5193 C CA . SER A 1 662 ? -5.640 -23.700 -18.737 1.00 81.00 662 SER A CA 1
ATOM 5194 C C . SER A 1 662 ? -4.515 -24.031 -17.759 1.00 81.00 662 SER A C 1
ATOM 5196 O O . SER A 1 662 ? -3.987 -23.143 -17.090 1.00 81.00 662 SER A O 1
ATOM 5198 N N . ASP A 1 663 ? -4.106 -25.298 -17.720 1.00 82.25 663 ASP A N 1
ATOM 5199 C CA . ASP A 1 663 ? -2.908 -25.749 -17.008 1.00 82.25 663 ASP A CA 1
ATOM 5200 C C . ASP A 1 663 ? -1.649 -25.018 -17.507 1.00 82.25 663 ASP A C 1
ATOM 5202 O O . ASP A 1 663 ? -1.411 -24.920 -18.712 1.00 82.25 663 ASP A O 1
ATOM 5206 N N . THR A 1 664 ? -0.803 -24.571 -16.579 1.00 82.50 664 THR A N 1
ATOM 5207 C CA . THR A 1 664 ? 0.548 -24.073 -16.877 1.00 82.50 664 THR A CA 1
ATOM 5208 C C . THR A 1 664 ? 1.612 -25.130 -16.549 1.00 82.50 664 THR A C 1
ATOM 5210 O O . THR A 1 664 ? 1.313 -26.184 -15.986 1.00 82.50 664 THR A O 1
ATOM 5213 N N . ASN A 1 665 ? 2.874 -24.834 -16.876 1.00 82.12 665 ASN A N 1
ATOM 5214 C CA . ASN A 1 665 ? 4.035 -25.650 -16.496 1.00 82.12 665 ASN A CA 1
ATOM 5215 C C . ASN A 1 665 ? 4.629 -25.247 -15.127 1.00 82.12 665 ASN A C 1
ATOM 5217 O O . ASN A 1 665 ? 5.785 -25.564 -14.854 1.00 82.12 665 ASN A O 1
ATOM 5221 N N . LEU A 1 666 ? 3.894 -24.489 -14.303 1.00 82.56 666 LEU A N 1
ATOM 5222 C CA . LEU A 1 666 ? 4.340 -24.065 -12.976 1.00 82.56 666 LEU A CA 1
ATOM 5223 C C . LEU A 1 666 ? 3.614 -24.846 -11.880 1.00 82.56 666 LEU A C 1
ATOM 5225 O O . LEU A 1 666 ? 2.404 -25.065 -11.948 1.00 82.56 666 LEU A O 1
ATOM 5229 N N . GLU A 1 667 ? 4.365 -25.222 -10.851 1.00 86.25 667 GLU A N 1
ATOM 5230 C CA . GLU A 1 667 ? 3.910 -26.074 -9.753 1.00 86.25 667 GLU A CA 1
ATOM 5231 C C . GLU A 1 667 ? 4.164 -25.409 -8.394 1.00 86.25 667 GLU A C 1
ATOM 5233 O O . GLU A 1 667 ? 5.121 -24.648 -8.226 1.00 86.25 667 GLU A O 1
ATOM 5238 N N . ASN A 1 668 ? 3.321 -25.721 -7.406 1.00 85.12 668 ASN A N 1
ATOM 5239 C CA . ASN A 1 668 ? 3.435 -25.281 -6.005 1.00 85.12 668 ASN A CA 1
ATOM 5240 C C . ASN A 1 668 ? 3.500 -23.748 -5.785 1.00 85.12 668 ASN A C 1
ATOM 5242 O O . ASN A 1 668 ? 4.022 -23.264 -4.770 1.00 85.12 668 ASN A O 1
ATOM 5246 N N . CYS A 1 669 ? 2.944 -22.969 -6.715 1.00 86.75 669 CYS A N 1
ATOM 5247 C CA . CYS A 1 669 ? 2.942 -21.505 -6.708 1.00 86.75 669 CYS A CA 1
ATOM 5248 C C . CYS A 1 669 ? 1.520 -20.922 -6.804 1.00 86.75 669 CYS A C 1
ATOM 5250 O O . CYS A 1 669 ? 0.539 -21.655 -6.923 1.00 86.75 669 CYS A O 1
ATOM 5252 N N 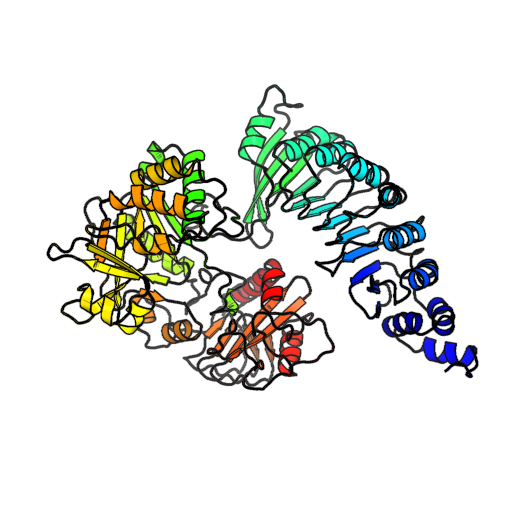. SER A 1 670 ? 1.417 -19.596 -6.689 1.00 90.25 670 SER A N 1
ATOM 5253 C CA . SER A 1 670 ? 0.168 -18.823 -6.705 1.00 90.25 670 SER A CA 1
ATOM 5254 C C . SER A 1 670 ? 0.130 -17.891 -7.926 1.00 90.25 670 SER A C 1
ATOM 5256 O O . SER A 1 670 ? 1.185 -17.509 -8.436 1.00 90.25 670 SER A O 1
ATOM 5258 N N . LEU A 1 671 ? -1.054 -17.457 -8.378 1.00 90.19 671 LEU A N 1
ATOM 5259 C CA . LEU A 1 671 ? -1.161 -16.444 -9.448 1.00 90.19 671 LEU A CA 1
ATOM 5260 C C . LEU A 1 671 ? -0.610 -15.071 -9.016 1.00 90.19 671 LEU A C 1
ATOM 5262 O O . LEU A 1 671 ? -0.231 -14.259 -9.859 1.00 90.19 671 LEU A O 1
ATOM 5266 N N . TRP A 1 672 ? -0.541 -14.815 -7.707 1.00 89.94 672 TRP A N 1
ATOM 5267 C CA . TRP A 1 672 ? 0.089 -13.631 -7.127 1.00 89.94 672 TRP A CA 1
ATOM 5268 C C . TRP A 1 672 ? 1.615 -13.629 -7.320 1.00 89.94 672 TRP A C 1
ATOM 5270 O O . TRP A 1 672 ? 2.174 -12.616 -7.743 1.00 89.94 672 TRP A O 1
ATOM 5280 N N . ASP A 1 673 ? 2.279 -14.757 -7.052 1.00 87.06 673 ASP A N 1
ATOM 5281 C CA . ASP A 1 673 ? 3.746 -14.882 -7.044 1.00 87.06 673 ASP A CA 1
ATOM 5282 C C . ASP A 1 673 ? 4.337 -15.392 -8.377 1.00 87.06 673 ASP A C 1
ATOM 5284 O O . ASP A 1 673 ? 5.544 -15.292 -8.601 1.00 87.06 673 ASP A O 1
ATOM 5288 N N . ALA A 1 674 ? 3.519 -15.943 -9.279 1.00 89.56 674 ALA A N 1
ATOM 5289 C CA . ALA A 1 674 ? 3.977 -16.513 -10.545 1.00 89.56 674 ALA A CA 1
ATOM 5290 C C . ALA A 1 674 ? 4.411 -15.440 -11.565 1.00 89.56 674 ALA A C 1
ATOM 5292 O O . ALA A 1 674 ? 3.620 -14.595 -11.988 1.00 89.56 674 ALA A O 1
ATOM 5293 N N . LYS A 1 675 ? 5.669 -15.510 -12.021 1.00 90.56 675 LYS A N 1
ATOM 5294 C CA . LYS A 1 675 ? 6.226 -14.667 -13.097 1.00 90.56 675 LYS A CA 1
ATOM 5295 C C . LYS A 1 675 ? 5.754 -15.150 -14.474 1.00 90.56 675 LYS A C 1
ATOM 5297 O O . LYS A 1 675 ? 6.479 -15.863 -15.161 1.00 90.56 675 LYS A O 1
ATOM 5302 N N . ILE A 1 676 ? 4.526 -14.796 -14.853 1.00 89.75 676 ILE A N 1
ATOM 5303 C CA . ILE A 1 676 ? 3.874 -15.268 -16.094 1.00 89.75 676 ILE A CA 1
ATOM 5304 C C . ILE A 1 676 ? 3.307 -14.148 -16.976 1.00 89.75 676 ILE A C 1
ATOM 5306 O O . ILE A 1 676 ? 2.723 -14.435 -18.018 1.00 89.75 676 ILE A O 1
ATOM 5310 N N . PHE A 1 677 ? 3.483 -12.883 -16.585 1.00 92.19 677 PHE A N 1
ATOM 5311 C CA . PHE A 1 677 ? 3.000 -11.722 -17.334 1.00 92.19 677 PHE A CA 1
ATOM 5312 C C . PHE A 1 677 ? 4.173 -10.894 -17.861 1.00 92.19 677 PHE A C 1
ATOM 5314 O O . PHE A 1 677 ? 5.152 -10.674 -17.152 1.00 92.19 677 PHE A O 1
ATOM 5321 N N . GLN A 1 678 ? 4.083 -10.434 -19.107 1.00 93.19 678 GLN A N 1
ATOM 5322 C CA . GLN A 1 678 ? 5.157 -9.708 -19.785 1.00 93.19 678 GLN A CA 1
ATOM 5323 C C . GLN A 1 678 ? 5.016 -8.193 -19.588 1.00 93.19 678 GLN A C 1
ATOM 5325 O O . GLN A 1 678 ? 3.930 -7.632 -19.761 1.00 93.19 678 GLN A O 1
ATOM 5330 N N . VAL A 1 679 ? 6.120 -7.529 -19.238 1.00 93.00 679 VAL A N 1
ATOM 5331 C CA . VAL A 1 679 ? 6.199 -6.061 -19.183 1.00 93.00 679 VAL A CA 1
ATOM 5332 C C . VAL A 1 679 ? 6.508 -5.518 -20.577 1.00 93.00 679 VAL A C 1
ATOM 5334 O O . VAL A 1 679 ? 7.494 -5.914 -21.193 1.00 93.00 679 VAL A O 1
ATOM 5337 N N . GLU A 1 680 ? 5.680 -4.592 -21.057 1.00 94.88 680 GLU A N 1
ATOM 5338 C CA . GLU A 1 680 ? 5.750 -4.009 -22.402 1.00 94.88 680 GLU A CA 1
ATOM 5339 C C . GLU A 1 680 ? 5.742 -2.478 -22.377 1.00 94.88 680 GLU A C 1
ATOM 5341 O O . GLU A 1 680 ? 5.381 -1.865 -21.377 1.00 94.88 680 GLU A O 1
ATOM 5346 N N . ARG A 1 681 ? 6.118 -1.821 -23.480 1.00 92.19 681 ARG A N 1
ATOM 5347 C CA . ARG A 1 681 ? 6.229 -0.347 -23.511 1.00 92.19 681 ARG A CA 1
ATOM 5348 C C . ARG A 1 681 ? 4.882 0.377 -23.483 1.00 92.19 681 ARG A C 1
ATOM 5350 O O . ARG A 1 681 ? 4.803 1.479 -22.945 1.00 92.19 681 ARG A O 1
ATOM 5357 N N . THR A 1 682 ? 3.830 -0.222 -24.037 1.00 94.12 682 THR A N 1
ATOM 5358 C CA . THR A 1 682 ? 2.478 0.358 -24.069 1.00 94.12 682 THR A CA 1
ATOM 5359 C C . THR A 1 682 ? 1.408 -0.621 -23.594 1.00 94.12 682 THR A C 1
ATOM 5361 O O . THR A 1 682 ? 1.575 -1.840 -23.645 1.00 94.12 682 THR A O 1
ATOM 5364 N N . ARG A 1 683 ? 0.245 -0.090 -23.191 1.00 95.25 683 ARG A N 1
ATOM 5365 C CA . ARG A 1 683 ? -0.924 -0.892 -22.791 1.00 95.25 683 ARG A CA 1
ATOM 5366 C C . ARG A 1 683 ? -1.413 -1.821 -23.916 1.00 95.25 683 ARG A C 1
ATOM 5368 O O . ARG A 1 683 ? -1.728 -2.977 -23.647 1.00 95.25 683 ARG A O 1
ATOM 5375 N N . LYS A 1 684 ? -1.384 -1.363 -25.179 1.00 94.69 684 LYS A N 1
ATOM 5376 C CA . LYS A 1 684 ? -1.738 -2.178 -26.361 1.00 94.69 684 LYS A CA 1
ATOM 5377 C C . LYS A 1 684 ? -0.780 -3.351 -26.586 1.00 94.69 684 LYS A C 1
ATOM 5379 O O . LYS A 1 684 ? -1.229 -4.439 -26.936 1.00 94.69 684 LYS A O 1
ATOM 5384 N N . GLU A 1 685 ? 0.526 -3.145 -26.426 1.00 94.19 685 GLU A N 1
ATOM 5385 C CA . GLU A 1 685 ? 1.529 -4.216 -26.543 1.00 94.19 685 GLU A CA 1
ATOM 5386 C C . GLU A 1 685 ? 1.409 -5.204 -25.379 1.00 94.19 685 GLU A C 1
ATOM 5388 O O . GLU A 1 685 ? 1.366 -6.411 -25.600 1.00 94.19 685 GLU A O 1
ATOM 5393 N N . SER A 1 686 ? 1.232 -4.681 -24.165 1.00 95.06 686 SER A N 1
ATOM 5394 C CA . SER A 1 686 ? 1.028 -5.447 -22.935 1.00 95.06 686 SER A CA 1
ATOM 5395 C C . SER A 1 686 ? -0.165 -6.407 -23.034 1.00 95.06 686 SER A C 1
ATOM 5397 O O . SER A 1 686 ? -0.016 -7.612 -22.835 1.00 95.06 686 SER A O 1
ATOM 5399 N N . LEU A 1 687 ? -1.334 -5.914 -23.458 1.00 95.44 687 LEU A N 1
ATOM 5400 C CA . LEU A 1 687 ? -2.515 -6.748 -23.700 1.00 95.44 687 LEU A CA 1
ATOM 5401 C C . LEU A 1 687 ? -2.277 -7.792 -24.807 1.00 95.44 687 LEU A C 1
ATOM 5403 O O . LEU A 1 687 ? -2.714 -8.937 -24.679 1.00 95.44 687 LEU A O 1
ATOM 5407 N N . LYS A 1 688 ? -1.558 -7.430 -25.880 1.00 93.38 688 LYS A N 1
ATOM 5408 C CA . LYS A 1 688 ? -1.179 -8.368 -26.952 1.00 93.38 688 LYS A CA 1
ATOM 5409 C C . LYS A 1 688 ? -0.219 -9.458 -26.473 1.00 93.38 688 LYS A C 1
ATOM 5411 O O . LYS A 1 688 ? -0.278 -10.558 -27.015 1.00 93.38 688 LYS A O 1
ATOM 5416 N N . ALA A 1 689 ? 0.641 -9.189 -25.492 1.00 92.06 689 ALA A N 1
ATOM 5417 C CA . ALA A 1 689 ? 1.474 -10.212 -24.868 1.00 92.06 689 ALA A CA 1
ATOM 5418 C C . ALA A 1 689 ? 0.612 -11.172 -24.029 1.00 92.06 689 ALA A C 1
ATOM 5420 O O . ALA A 1 689 ? 0.594 -12.368 -24.304 1.00 92.06 689 ALA A O 1
ATOM 5421 N N . THR A 1 690 ? -0.221 -10.651 -23.123 1.00 92.56 690 THR A N 1
ATOM 5422 C CA . THR A 1 690 ? -1.141 -11.453 -22.288 1.00 92.56 690 THR A CA 1
ATOM 5423 C C . THR A 1 690 ? -2.125 -12.303 -23.109 1.00 92.56 690 THR A C 1
ATOM 5425 O O . THR A 1 690 ? -2.515 -13.395 -22.689 1.00 92.56 690 THR A O 1
ATOM 5428 N N . LEU A 1 691 ? -2.502 -11.850 -24.309 1.00 90.12 691 LEU A N 1
ATOM 5429 C CA . LEU A 1 691 ? -3.320 -12.615 -25.257 1.00 90.12 691 LEU A CA 1
ATOM 5430 C C . LEU A 1 691 ? -2.590 -13.796 -25.917 1.00 90.12 691 LEU A C 1
ATOM 5432 O O . LEU A 1 691 ? -3.250 -14.785 -26.229 1.00 90.12 691 LEU A O 1
ATOM 5436 N N . LYS A 1 692 ? -1.263 -13.731 -26.107 1.00 86.75 692 LYS A N 1
ATOM 5437 C CA . LYS A 1 692 ? -0.456 -14.856 -26.627 1.00 86.75 692 LYS A CA 1
ATOM 5438 C C . LYS A 1 692 ? -0.285 -15.986 -25.606 1.00 86.75 692 LYS A C 1
ATOM 5440 O O . LYS A 1 692 ? 0.033 -17.105 -25.998 1.00 86.75 692 LYS A O 1
ATOM 5445 N N . GLY A 1 693 ? -0.499 -15.703 -24.320 1.00 79.50 693 GLY A N 1
ATOM 5446 C CA . GLY A 1 693 ? -0.218 -16.622 -23.219 1.00 79.50 693 GLY A CA 1
ATOM 5447 C C . GLY A 1 693 ? 1.209 -16.469 -22.688 1.00 79.50 693 GLY A C 1
ATOM 5448 O O . GLY A 1 693 ? 1.818 -15.410 -22.815 1.00 79.50 693 GLY A O 1
ATOM 5449 N N . ILE A 1 694 ? 1.729 -17.524 -22.059 1.00 75.62 694 ILE A N 1
ATOM 5450 C CA . ILE A 1 694 ? 3.043 -17.505 -21.405 1.00 75.62 694 ILE A CA 1
ATOM 5451 C C . ILE A 1 694 ? 4.141 -17.714 -22.458 1.00 75.62 694 ILE A C 1
ATOM 5453 O O . ILE A 1 694 ? 4.393 -18.845 -22.875 1.00 75.62 694 ILE A O 1
ATOM 5457 N N . ASP A 1 695 ? 4.804 -16.634 -22.875 1.00 65.31 695 ASP A N 1
ATOM 5458 C CA . ASP A 1 695 ? 6.061 -16.706 -23.628 1.00 65.31 695 ASP A CA 1
ATOM 5459 C C . ASP A 1 695 ? 7.248 -16.602 -22.659 1.00 65.31 695 ASP A C 1
ATOM 5461 O O . ASP A 1 695 ? 7.379 -15.636 -21.910 1.00 65.31 695 ASP A O 1
ATOM 5465 N N . ASN A 1 696 ? 8.150 -17.584 -22.696 1.00 63.47 696 ASN A N 1
ATOM 5466 C CA . ASN A 1 696 ? 9.376 -17.590 -21.893 1.00 63.47 696 ASN A CA 1
ATOM 5467 C C . ASN A 1 696 ? 10.448 -16.603 -22.419 1.00 63.47 696 ASN A C 1
ATOM 5469 O O . ASN A 1 696 ? 11.567 -16.581 -21.903 1.00 63.47 696 ASN A O 1
ATOM 5473 N N . LYS A 1 697 ? 10.143 -15.814 -23.460 1.00 57.94 697 LYS A N 1
ATOM 5474 C CA . LYS A 1 697 ? 11.027 -14.815 -24.080 1.00 57.94 697 LYS A CA 1
ATOM 5475 C C . LYS A 1 697 ? 10.563 -13.384 -23.789 1.00 57.94 697 LYS A C 1
ATOM 5477 O O . LYS A 1 697 ? 10.013 -12.707 -24.654 1.00 57.94 697 LYS A O 1
ATOM 5482 N N . GLY A 1 698 ? 10.849 -12.887 -22.591 1.00 64.69 698 GLY A N 1
ATOM 5483 C CA . GLY A 1 698 ? 10.584 -11.492 -22.241 1.00 64.69 698 GLY A CA 1
ATOM 5484 C C . GLY A 1 698 ? 10.969 -11.154 -20.806 1.00 64.69 698 GLY A C 1
ATOM 5485 O O . GLY A 1 698 ? 11.443 -12.009 -20.058 1.00 64.69 698 GLY A O 1
ATOM 5486 N N . ASN A 1 699 ? 10.738 -9.900 -20.413 1.00 80.50 699 ASN A N 1
ATOM 5487 C CA . ASN A 1 699 ? 10.802 -9.498 -19.011 1.00 80.50 699 ASN A CA 1
ATOM 5488 C C . ASN A 1 699 ? 9.501 -9.931 -18.312 1.00 80.50 699 ASN A C 1
ATOM 5490 O O . ASN A 1 699 ? 8.486 -9.234 -18.396 1.00 80.50 699 ASN A O 1
ATOM 5494 N N . LEU A 1 700 ? 9.523 -11.116 -17.694 1.00 90.00 700 LEU A N 1
ATOM 5495 C CA . LEU A 1 700 ? 8.376 -11.688 -16.988 1.00 90.00 700 LEU A CA 1
ATOM 5496 C C . LEU A 1 700 ? 8.321 -11.220 -15.530 1.00 90.00 700 LEU A C 1
ATOM 5498 O O . LEU A 1 700 ? 9.262 -11.410 -14.754 1.00 90.00 700 LEU A O 1
ATOM 5502 N N . ILE A 1 701 ? 7.172 -10.671 -15.147 1.00 90.31 701 ILE A N 1
ATOM 5503 C CA . ILE A 1 701 ? 6.883 -10.152 -13.813 1.00 90.31 701 ILE A CA 1
ATOM 5504 C C . ILE A 1 701 ? 5.730 -10.935 -13.172 1.00 90.31 701 ILE A C 1
ATOM 5506 O O . ILE A 1 701 ? 4.825 -11.429 -13.852 1.00 90.31 701 ILE A O 1
ATOM 5510 N N . SER A 1 702 ? 5.774 -11.066 -11.848 1.00 90.81 702 SER A N 1
ATOM 5511 C CA . SER A 1 702 ? 4.633 -11.523 -11.049 1.00 90.81 702 SER A CA 1
ATOM 5512 C C . SER A 1 702 ? 3.733 -10.348 -10.667 1.00 90.81 702 SER A C 1
ATOM 5514 O O . SER A 1 702 ? 4.183 -9.203 -10.603 1.00 90.81 702 SER A O 1
ATOM 5516 N N . LEU A 1 703 ? 2.462 -10.605 -10.354 1.00 89.19 703 LEU A N 1
ATOM 5517 C CA . LEU A 1 703 ? 1.565 -9.553 -9.863 1.00 89.19 703 LEU A CA 1
ATOM 5518 C C . LEU A 1 703 ? 2.084 -8.943 -8.545 1.00 89.19 703 LEU A C 1
ATOM 5520 O O . LEU A 1 703 ? 2.051 -7.726 -8.368 1.00 89.19 703 LEU A O 1
ATOM 5524 N N . ALA A 1 704 ? 2.659 -9.767 -7.666 1.00 81.19 704 ALA A N 1
ATOM 5525 C CA . ALA A 1 704 ? 3.295 -9.328 -6.429 1.00 81.19 704 ALA A CA 1
ATOM 5526 C C . ALA A 1 704 ? 4.470 -8.357 -6.653 1.00 81.19 704 ALA A C 1
ATOM 5528 O O . ALA A 1 704 ? 4.717 -7.488 -5.814 1.00 81.19 704 ALA A O 1
ATOM 5529 N N . GLU A 1 705 ? 5.220 -8.512 -7.746 1.00 80.50 705 GLU A N 1
ATOM 5530 C CA . GLU A 1 705 ? 6.325 -7.622 -8.127 1.00 80.50 705 GLU A CA 1
ATOM 5531 C C . GLU A 1 705 ? 5.845 -6.387 -8.887 1.00 80.50 705 GLU A C 1
ATOM 5533 O O . GLU A 1 705 ? 6.382 -5.305 -8.665 1.00 80.50 705 GLU A O 1
ATOM 5538 N N . ALA A 1 706 ? 4.809 -6.511 -9.719 1.00 85.81 706 ALA A N 1
ATOM 5539 C CA . ALA A 1 706 ? 4.190 -5.375 -10.397 1.00 85.81 706 ALA A CA 1
ATOM 5540 C C . ALA A 1 706 ? 3.624 -4.360 -9.392 1.00 85.81 706 ALA A C 1
ATOM 5542 O O . ALA A 1 706 ? 3.867 -3.164 -9.525 1.00 85.81 706 ALA A O 1
ATOM 5543 N N . VAL A 1 707 ? 2.974 -4.842 -8.323 1.00 76.81 707 VAL A N 1
ATOM 5544 C CA . VAL A 1 707 ? 2.497 -4.007 -7.205 1.00 76.81 707 VAL A CA 1
ATOM 5545 C C . VAL A 1 707 ? 3.660 -3.349 -6.450 1.00 76.81 707 VAL A C 1
ATOM 5547 O O . VAL A 1 707 ? 3.563 -2.185 -6.075 1.00 76.81 707 VAL A O 1
ATOM 5550 N N . ARG A 1 708 ? 4.785 -4.056 -6.258 1.00 73.00 708 ARG A N 1
ATOM 5551 C CA . ARG A 1 708 ? 6.000 -3.508 -5.616 1.00 73.00 708 ARG A CA 1
ATOM 5552 C C . ARG A 1 708 ? 6.755 -2.491 -6.481 1.00 73.00 708 ARG A C 1
ATOM 5554 O O . ARG A 1 708 ? 7.440 -1.641 -5.929 1.00 73.00 708 ARG A O 1
ATOM 5561 N N . THR A 1 709 ? 6.638 -2.583 -7.803 1.00 75.88 709 THR A N 1
ATOM 5562 C CA . THR A 1 709 ? 7.308 -1.712 -8.790 1.00 75.88 709 THR A CA 1
ATOM 5563 C C . THR A 1 709 ? 6.327 -0.754 -9.474 1.00 75.88 709 THR A C 1
ATOM 5565 O O . THR A 1 709 ? 6.595 -0.264 -10.571 1.00 75.88 709 THR A O 1
ATOM 5568 N N . HIS A 1 710 ? 5.164 -0.506 -8.858 1.00 77.06 710 HIS A N 1
ATOM 5569 C CA . HIS A 1 710 ? 4.067 0.229 -9.478 1.00 77.06 710 HIS A CA 1
ATOM 5570 C C . HIS A 1 710 ? 4.416 1.703 -9.731 1.00 77.06 710 HIS A C 1
ATOM 5572 O O . HIS A 1 710 ? 4.683 2.470 -8.803 1.00 77.06 710 HIS A O 1
ATOM 5578 N N . ASN A 1 711 ? 4.333 2.130 -10.993 1.00 77.50 711 ASN A N 1
ATOM 5579 C CA . ASN A 1 711 ? 4.528 3.524 -11.374 1.00 77.50 711 ASN A CA 1
ATOM 5580 C C . ASN A 1 711 ? 3.214 4.305 -11.212 1.00 77.50 711 ASN A C 1
ATOM 5582 O O . ASN A 1 711 ? 2.474 4.549 -12.169 1.00 77.50 711 ASN A O 1
ATOM 5586 N N . ILE A 1 712 ? 2.952 4.710 -9.968 1.00 71.88 712 ILE A N 1
ATOM 5587 C CA . ILE A 1 712 ? 1.768 5.481 -9.571 1.00 71.88 712 ILE A CA 1
ATOM 5588 C C . ILE A 1 712 ? 1.596 6.771 -10.394 1.00 71.88 712 ILE A C 1
ATOM 5590 O O . ILE A 1 712 ? 0.477 7.171 -10.706 1.00 71.88 712 ILE A O 1
ATOM 5594 N N . GLU A 1 713 ? 2.694 7.410 -10.803 1.00 69.81 713 GLU A N 1
ATOM 5595 C CA . GLU A 1 713 ? 2.685 8.683 -11.531 1.00 69.81 713 GLU A CA 1
ATOM 5596 C C . GLU A 1 713 ? 2.227 8.487 -12.990 1.00 69.81 713 GLU A C 1
ATOM 5598 O O . GLU A 1 713 ? 1.400 9.255 -13.491 1.00 69.81 713 GLU A O 1
ATOM 5603 N N . ALA A 1 714 ? 2.668 7.407 -13.646 1.00 76.00 714 ALA A N 1
ATOM 5604 C CA . ALA A 1 714 ? 2.170 7.000 -14.963 1.00 76.00 714 ALA A CA 1
ATOM 5605 C C . ALA A 1 714 ? 0.683 6.596 -14.922 1.00 76.00 714 ALA A C 1
ATOM 5607 O O . ALA A 1 714 ? -0.104 7.033 -15.770 1.00 76.00 714 ALA A O 1
ATOM 5608 N N . ALA A 1 715 ? 0.276 5.842 -13.895 1.00 75.56 715 ALA A N 1
ATOM 5609 C CA . ALA A 1 715 ? -1.109 5.415 -13.710 1.00 75.56 715 ALA A CA 1
ATOM 5610 C C . ALA A 1 715 ? -2.066 6.596 -13.473 1.00 75.56 715 ALA A C 1
ATOM 5612 O O . ALA A 1 715 ? -3.120 6.694 -14.111 1.00 75.56 715 ALA A O 1
ATOM 5613 N N . LEU A 1 716 ? -1.690 7.528 -12.589 1.00 74.94 716 LEU A N 1
ATOM 5614 C CA . LEU A 1 716 ? -2.460 8.743 -12.317 1.00 74.94 716 LEU A CA 1
ATOM 5615 C C . LEU A 1 716 ? -2.553 9.642 -13.553 1.00 74.94 716 LEU A C 1
ATOM 5617 O O . LEU A 1 716 ? -3.622 10.200 -13.809 1.00 74.94 716 LEU A O 1
ATOM 5621 N N . LYS A 1 717 ? -1.490 9.737 -14.365 1.00 80.75 717 LYS A N 1
ATOM 5622 C CA . LYS A 1 717 ? -1.528 10.453 -15.648 1.00 80.75 717 LYS A CA 1
ATOM 5623 C C . LYS A 1 717 ? -2.556 9.841 -16.604 1.00 80.75 717 LYS A C 1
ATOM 5625 O O . LYS A 1 717 ? -3.445 10.558 -17.059 1.00 80.75 717 LYS A O 1
ATOM 5630 N N . TRP A 1 718 ? -2.496 8.527 -16.847 1.00 86.88 718 TRP A N 1
ATOM 5631 C CA . TRP A 1 718 ? -3.457 7.826 -17.713 1.00 86.88 718 TRP A CA 1
ATOM 5632 C C . TRP A 1 718 ? -4.909 8.047 -17.265 1.00 86.88 718 TRP A C 1
ATOM 5634 O O . TRP A 1 718 ? -5.763 8.412 -18.079 1.00 86.88 718 TRP A O 1
ATOM 5644 N N . ARG A 1 719 ? -5.181 7.900 -15.960 1.00 87.12 719 ARG A N 1
ATOM 5645 C CA . ARG A 1 719 ? -6.510 8.161 -15.387 1.00 87.12 719 ARG A CA 1
ATOM 5646 C C . ARG A 1 719 ? -6.952 9.616 -15.545 1.00 87.12 719 ARG A C 1
ATOM 5648 O O . ARG A 1 719 ? -8.111 9.866 -15.865 1.00 87.12 719 ARG A O 1
ATOM 5655 N N . THR A 1 720 ? -6.045 10.569 -15.344 1.00 79.31 720 THR A N 1
ATOM 5656 C CA . THR A 1 720 ? -6.325 12.010 -15.447 1.00 79.31 720 THR A CA 1
ATOM 5657 C C . THR A 1 720 ? -6.665 12.422 -16.877 1.00 79.31 720 THR A C 1
ATOM 5659 O O . THR A 1 720 ? -7.636 13.151 -17.090 1.00 79.31 720 THR A O 1
ATOM 5662 N N . ASP A 1 721 ? -5.902 11.944 -17.860 1.00 85.44 721 ASP A N 1
ATOM 5663 C CA . ASP A 1 721 ? -6.132 12.248 -19.275 1.00 85.44 721 ASP A CA 1
ATOM 5664 C C . ASP A 1 721 ? -7.481 11.675 -19.746 1.00 85.44 721 ASP A C 1
ATOM 5666 O O . ASP A 1 721 ? -8.243 12.354 -20.439 1.00 85.44 721 ASP A O 1
ATOM 5670 N N . LEU A 1 722 ? -7.840 10.471 -19.284 1.00 86.06 722 LEU A N 1
ATOM 5671 C CA . LEU A 1 722 ? -9.154 9.886 -19.548 1.00 86.06 722 LEU A CA 1
ATOM 5672 C C . LEU A 1 722 ? -10.304 10.609 -18.832 1.00 86.06 722 LEU A C 1
ATOM 5674 O O . LEU A 1 722 ? -11.300 10.918 -19.487 1.00 86.06 722 LEU A O 1
ATOM 5678 N N . ARG A 1 723 ? -10.165 10.957 -17.543 1.00 81.19 723 ARG A N 1
ATOM 5679 C CA . ARG A 1 723 ? -11.183 11.718 -16.787 1.00 81.19 723 ARG A CA 1
ATOM 5680 C C . ARG A 1 723 ? -11.501 13.054 -17.466 1.00 81.19 723 ARG A C 1
ATOM 5682 O O . ARG A 1 723 ? -12.674 13.384 -17.599 1.00 81.19 723 ARG A O 1
ATOM 5689 N N . LYS A 1 724 ? -10.484 13.761 -17.980 1.00 76.94 724 LYS A N 1
ATOM 5690 C CA . LYS A 1 724 ? -10.652 14.985 -18.790 1.00 76.94 724 LYS A CA 1
ATOM 5691 C C . LYS A 1 724 ? -11.394 14.728 -20.104 1.00 76.94 724 LYS A C 1
ATOM 5693 O O . LYS A 1 724 ? -12.270 15.507 -20.461 1.00 76.94 724 LYS A O 1
ATOM 5698 N N . SER A 1 725 ? -11.072 13.648 -20.822 1.00 74.88 725 SER A N 1
ATOM 5699 C CA . SER A 1 725 ? -11.768 13.304 -22.077 1.00 74.88 725 SER A CA 1
ATOM 5700 C C . SER A 1 725 ? -13.233 12.896 -21.865 1.00 74.88 725 SER A C 1
ATOM 5702 O O . SER A 1 725 ? -14.078 13.150 -22.720 1.00 74.88 725 SER A O 1
ATOM 5704 N N . ALA A 1 726 ? -13.545 12.308 -20.707 1.00 65.88 726 ALA A N 1
ATOM 5705 C CA . ALA A 1 726 ? -14.891 11.884 -20.337 1.00 65.88 726 ALA A CA 1
ATOM 5706 C C . ALA A 1 726 ? -15.780 13.033 -19.827 1.00 65.88 726 ALA A C 1
ATOM 5708 O O . ALA A 1 726 ? -16.991 12.880 -19.819 1.00 65.88 726 ALA A O 1
ATOM 5709 N N . SER A 1 727 ? -15.209 14.177 -19.428 1.00 52.41 727 SER A N 1
ATOM 5710 C CA . SER A 1 727 ? -15.957 15.381 -19.018 1.00 52.41 727 SER A CA 1
ATOM 5711 C C . SER A 1 727 ? -16.270 16.355 -20.167 1.00 52.41 727 SER A C 1
ATOM 5713 O O . SER A 1 727 ? -16.641 17.498 -19.915 1.00 52.41 727 SER A O 1
ATOM 5715 N N . VAL A 1 728 ? -16.058 15.935 -21.420 1.00 37.81 728 VAL A N 1
ATOM 5716 C CA . VAL A 1 728 ? -16.308 16.724 -22.647 1.00 37.81 728 VAL A CA 1
ATOM 5717 C C . VAL A 1 728 ? -17.431 16.102 -23.505 1.00 37.81 728 VAL A C 1
ATOM 5719 O O . VAL A 1 728 ? -17.831 16.691 -24.507 1.00 37.81 728 VAL A O 1
ATOM 5722 N N . ASN A 1 729 ? -17.967 14.948 -23.086 1.00 33.38 729 ASN A N 1
ATOM 5723 C CA . ASN A 1 729 ? -19.105 14.236 -23.687 1.00 33.38 729 ASN A CA 1
ATOM 5724 C C . ASN A 1 729 ? -20.219 14.019 -22.648 1.00 33.38 729 ASN A C 1
ATOM 5726 O O . ASN A 1 729 ? -21.363 13.766 -23.081 1.00 33.38 729 ASN A O 1
#

Foldseek 3Di:
DVPDDLVVLLVVLLVDFLQVLQQLLLPDPSSVVSSLVNHAAAAAEEEEEEADDWGKGDHNHYIYTYAYQDPVRPSLVSLLSNLLSHQQAYQYYAYEYPDPPDAHDQSNLLSVLVSNQNHNHQEYEYELHAQLPHDLVSLLSLLSHQAHQEYYAENYDHVDAPVSNLNSPLSNLQHHQEYAYENDARDALVSLLSSLQRRQNHAEYEDYLHARYELSSVLSNVLSLVSHPDQEHEYEHANYRYDPVVNVVVLCDPPRPPRPQWDWDWAFDPQLHTFTWIWIAGVVSHIYIYGYDADDDDAQDFDDPPDPDGDGDDDDRDDQEAPVLRLLVVLLVCVVVDPLVVQQQAETEGEDQDAQLLQQNLCSQPGQQQDAFFVGDGVVNLQVVVVVVVVVQDGRFYKYFYSFKAFQCVPDHRDPDWQKEFEWEWAALVVPLQFKFFQADPVRATAFIDGNDDPVCCVVSVQADPVGTGIGGGMMTGRSVLSVLSNVLCPPLPPPNDYDYCRPQLRQLAHDHGDPCCLVVDDPSCNVVSVSSNVSRVPTGYHYDYPYHPRMQGPSHLVSSLQCLAQPHSVCVSRVRHQHLAYLEDEACEDDDSSEHAYLEYEHVEYEEHSEYHENAYDYDYYHYYQWDWYWFAFPQAIAIDIAGSPFSQQDQAQFDDGPNHTDPDGRHGQQADQFAAGDHDNHVNVVRVVVGGDPPHRTDGSVVSSVRTPSSVVSVSNVVSNVVVVVD

InterPro domains:
  IPR001810 F-box domain [PF12937] (1-36)
  IPR001810 F-box domain [PS50181] (1-34)
  IPR001810 F-box domain [SM00256] (4-44)
  IPR012887 GDP-fucose pyrophosphorylase domain [PF07959] (341-674)
  IPR032675 Leucine-rich repeat domain superfamily [G3DSA:3.80.10.10] (79-231)

Sequence (729 aa):
MDQLPVELVQKILSILSTSDLMNCCLVSRRFMAISCSLMPELVSLRIALSDCPCRAGGSAKEGWLQICQCKMHGAKELLQVLLPFISSAANSLEVEDELAKTSVSDENIAILLAFFAGAPLKRLALTKCDLANVQPWTLALLAQFNQLEKIEIDGCTFGIPESLLIRSLSTSFSTLTNIDVKDNKLVTDKFVRAVSRSCPMLEQFVLYRCKLISTFAVLSLIESTFFRLNHMLVVNVEGTLFNANELDKYMSSPLFAARGEWRLSPTSIQIGFDKPAVLAEHRRARCVLVYERQFYVIEVLERKPGFPDYRVTTSVALELLSSGGATLEILRQLFKTTNFDNLKTEKVLIVHSGGFSQRMPHFSPFGKVFAHLPGGKTVLETKLGFYKELSEKLAPGVMITASDVLEDVSLFSEIGASDFLIFAHESSIEVATQHGVFVLDDDKKLKSVLQKPSDQELKSAGAILENGFVLTDSCFQMSWELCQRLVDSFEGFRPIKDELCCYGDFMRPLGTCPKLEYLQKSSEALLKPKTELVNIFKTVDARVFNLGENSFFHFGTCSEFLEHMAPASIFRRTFDISPKNIIFSSLINCKVPEETFIEFSKLENVKIGRNCIISGVEALDIEIPSNSLLFTMDCEAGCVTFWFNVQDDIKKKEEKLKLRGSDTNLENCSLWDAKIFQVERTRKESLKATLKGIDNKGNLISLAEAVRTHNIEAALKWRTDLRKSASVN

pLDDT: mean 83.97, std 13.79, range [25.33, 97.75]

Organism: NCBI:txid2777116